Protein AF-A0A965A9X9-F1 (afdb_monomer_lite)

pLDDT: mean 70.3, std 25.36, range [25.72, 98.12]

Secondary structure (DSSP, 8-state):
-EEEEEEE-SS-EEEEEEEEETTEEEEEEEETTS--EEEEEE-SSHHHHHHHHHHHHHHHHHTTPEES---S------SSHHHHHHHHHH-SSHHHHHHHHHGGG--SHHHHHHHHHHHTTEEEEEE-TTS-EEEEESSTT-EEEE-PPPSS--TTS-HHHHHHHTT-S-EEEE-TT--EEEEES--S---HHHHHHTS-HHHHTT---SEEETTEEEEEEEEEEETTEEEEEEE-TTT--EEEEE-S-HHHHHHHHHHHHTTB-TTSPBPSSPPHHHHHHHHHHHHHHTSS-------TT------SS--S-----------SS-------STT--EEE-TTSSEEEEEETTEEEEEEEETTEEEEEEEEEESTT-----EEEETTEEEE-

Foldseek 3Di:
DKFKWWADDPVATKIWIWDDDWQKIKIFIDHPPDRGDIDMDGHPGSVVRVVVRVVVVVVVVVVVTDGPDDDDDPPPPPPFLLVLLVCLQPDPCNLVSQLVLLVLLDPDPVLSLLSSLFSVQFPHWDADPQRWIWGQGVAPRKIFIFAQADPDQDPVADPSLSVSSRRGQKTFIAHPVRQTAKIQHFPVLPPLVLLLVLDVNVQRNPWTFRMDGRQKTWIFRSPDAAPRHGKIWIQDNPRRDTDDIDHDDPSSVRSVSSCQQQVQDSVSDRPPDHGPVVVVVCVVVVVVVLPPDDDDDDDDEDDDDDDDDDDPDDDDDDDDDDDDDDDDDDDPDPPWDWDAAPVRQWIWIDDDQWIWIWGQDPNDIDGPDTDDGGHDPDQPDWDDDPPDIDTD

Sequence (392 aa):
MKTHLTYKDDKSDKFWQIETQGNSFTVIYGKTGTSGTSQTKIFESDEKCLKEAEKLVAEKKKKGYLGTAKGAQRKSIPSDFKSAWEVLLKSKDRHVTLMNHFGYLASSKSSSEQLNLILKLVTDVFISEKDELCLKLSVDNLFLVATAPNKNIDLKWPKSFQQYQQKHEFIILTDRKNIIALTLGDTGTLPLDELAENMDSEKFANVVSPVSEMSDWWIYHPIKRIKGEPQIYLVDHEDMEISNSFNENAGELFLKRCVEILNVEKDNKLSTEKSIYKIYAIKESSELFKSTQQILRLNETDILLFGWETLSHLELTSDKIVKNDKVKIESSFSGSELKASPDGDFLVWISGSSSFLVSVTNRKIKIAQKIAEKPRATVITATKSGDKIYYY

Radius of gyration: 29.32 Å; chains: 1; bounding box: 42×81×85 Å

Structure (mmCIF, N/CA/C/O backbone):
data_AF-A0A965A9X9-F1
#
_entry.id   AF-A0A965A9X9-F1
#
loop_
_atom_site.group_PDB
_atom_site.id
_atom_site.type_symbol
_atom_site.label_atom_id
_atom_site.label_alt_id
_atom_site.label_comp_id
_atom_site.label_asym_id
_atom_site.label_entity_id
_atom_site.label_seq_id
_atom_site.pdbx_PDB_ins_code
_atom_site.Cartn_x
_atom_site.Cartn_y
_atom_site.Cartn_z
_atom_site.occupancy
_atom_site.B_iso_or_equiv
_atom_site.auth_seq_id
_atom_site.auth_comp_id
_atom_site.auth_asym_id
_atom_site.auth_atom_id
_atom_site.pdbx_PDB_model_num
ATOM 1 N N . MET A 1 1 ? 7.236 -16.474 13.985 1.00 77.44 1 MET A N 1
ATOM 2 C CA . MET A 1 1 ? 6.683 -16.422 15.356 1.00 77.44 1 MET A CA 1
ATOM 3 C C . MET A 1 1 ? 7.265 -15.220 16.089 1.00 77.44 1 MET A C 1
ATOM 5 O O . MET A 1 1 ? 8.467 -15.005 16.011 1.00 77.44 1 MET A O 1
ATOM 9 N N . LYS A 1 2 ? 6.437 -14.451 16.805 1.00 88.06 2 LYS A N 1
ATOM 10 C CA . LYS A 1 2 ? 6.879 -13.379 17.710 1.00 88.06 2 LYS A CA 1
ATOM 11 C C . LYS A 1 2 ? 6.069 -13.457 19.000 1.00 88.06 2 LYS A C 1
ATOM 13 O O . LYS A 1 2 ? 4.850 -13.603 18.952 1.00 88.06 2 LYS A O 1
ATOM 18 N N . THR A 1 3 ? 6.716 -13.430 20.158 1.00 88.31 3 THR A N 1
ATOM 19 C CA . THR A 1 3 ? 6.042 -13.541 21.462 1.00 88.31 3 THR A CA 1
ATOM 20 C C . THR A 1 3 ? 6.714 -12.609 22.450 1.00 88.31 3 THR A C 1
ATOM 22 O O . THR A 1 3 ? 7.927 -12.665 22.608 1.00 88.31 3 THR A O 1
ATOM 25 N N . HIS A 1 4 ? 5.917 -11.778 23.119 1.00 90.12 4 HIS A N 1
ATOM 26 C CA . HIS A 1 4 ? 6.349 -10.917 24.213 1.00 90.12 4 HIS A CA 1
ATOM 27 C C . HIS A 1 4 ? 5.685 -11.383 25.511 1.00 90.12 4 HIS A C 1
ATOM 29 O O . HIS A 1 4 ? 4.481 -11.642 25.545 1.00 90.12 4 HIS A O 1
ATOM 35 N N . LEU A 1 5 ? 6.479 -11.509 26.564 1.00 90.50 5 LEU A N 1
ATOM 36 C CA . LEU A 1 5 ? 6.074 -11.964 27.882 1.00 90.50 5 LEU A CA 1
ATOM 37 C C . LEU A 1 5 ? 6.610 -10.995 28.935 1.00 90.50 5 LEU A C 1
ATOM 39 O O . LEU A 1 5 ? 7.739 -10.513 28.824 1.00 90.50 5 LEU A O 1
ATOM 43 N N . THR A 1 6 ? 5.843 -10.775 29.993 1.00 87.94 6 THR A N 1
ATOM 44 C CA . THR A 1 6 ? 6.274 -9.988 31.149 1.00 87.94 6 THR A CA 1
ATOM 45 C C . THR A 1 6 ? 6.216 -10.832 32.415 1.00 87.94 6 THR A C 1
ATOM 47 O O . THR A 1 6 ? 5.429 -11.769 32.540 1.00 87.94 6 THR A O 1
ATOM 50 N N . TYR A 1 7 ? 7.098 -10.532 33.356 1.00 87.75 7 TYR A N 1
ATOM 51 C CA . TYR A 1 7 ? 7.147 -11.158 34.667 1.00 87.75 7 TYR A CA 1
ATOM 52 C C . TYR A 1 7 ? 7.260 -10.057 35.709 1.00 87.75 7 TYR A C 1
ATOM 54 O O . TYR A 1 7 ? 8.186 -9.243 35.649 1.00 87.75 7 TYR A O 1
ATOM 62 N N . LYS A 1 8 ? 6.320 -10.045 36.653 1.00 86.12 8 LYS A N 1
ATOM 63 C CA . LYS A 1 8 ? 6.275 -9.056 37.722 1.00 86.12 8 LYS A CA 1
ATOM 64 C C . LYS A 1 8 ? 6.073 -9.737 39.072 1.00 86.12 8 LYS A C 1
ATOM 66 O O . LYS A 1 8 ? 5.125 -10.499 39.229 1.00 86.12 8 LYS A O 1
ATOM 71 N N . ASP A 1 9 ? 6.957 -9.439 40.015 1.00 87.50 9 ASP A N 1
ATOM 72 C CA . ASP A 1 9 ? 6.839 -9.747 41.443 1.00 87.50 9 ASP A CA 1
ATOM 73 C C . ASP A 1 9 ? 7.236 -8.505 42.268 1.00 87.50 9 ASP A C 1
ATOM 75 O O . ASP A 1 9 ? 7.525 -7.449 41.699 1.00 87.50 9 ASP A O 1
ATOM 79 N N . ASP A 1 10 ? 7.257 -8.604 43.599 1.00 80.19 10 ASP A N 1
ATOM 80 C CA . ASP A 1 10 ? 7.542 -7.465 44.489 1.00 80.19 10 ASP A CA 1
ATOM 81 C C . ASP A 1 10 ? 8.936 -6.838 44.285 1.00 80.19 10 ASP A C 1
ATOM 83 O O . ASP A 1 10 ? 9.177 -5.703 44.699 1.00 80.19 10 ASP A O 1
ATOM 87 N N . LYS A 1 11 ? 9.879 -7.559 43.660 1.00 84.12 11 LYS A N 1
ATOM 88 C CA . LYS A 1 11 ? 11.281 -7.134 43.482 1.00 84.12 11 LYS A CA 1
ATOM 89 C C . LYS A 1 11 ? 11.722 -7.067 42.016 1.00 84.12 11 LYS A C 1
ATOM 91 O O . LYS A 1 11 ? 12.797 -6.542 41.724 1.00 84.12 11 LYS A O 1
ATOM 96 N N . SER A 1 12 ? 10.930 -7.597 41.090 1.00 82.19 12 SER A N 1
ATOM 97 C CA . SER A 1 12 ? 11.280 -7.784 39.685 1.00 82.19 12 SER A CA 1
ATOM 98 C C . SER A 1 12 ? 10.166 -7.284 38.779 1.00 82.19 12 SER A C 1
ATOM 100 O O . SER A 1 12 ? 9.027 -7.713 38.895 1.00 82.19 12 SER A O 1
ATOM 102 N N . ASP A 1 13 ? 10.530 -6.467 37.795 1.00 88.38 13 ASP A N 1
ATOM 103 C CA . ASP A 1 13 ? 9.678 -6.125 36.655 1.00 88.38 13 ASP A CA 1
ATOM 104 C C . ASP A 1 13 ? 10.493 -6.350 35.381 1.00 88.38 13 ASP A C 1
ATOM 106 O O . ASP A 1 13 ? 11.438 -5.609 35.090 1.00 88.38 13 ASP A O 1
ATOM 110 N N . LYS A 1 14 ? 10.225 -7.459 34.694 1.00 90.94 14 LYS A N 1
ATOM 111 C CA . LYS A 1 14 ? 11.060 -7.976 33.608 1.00 90.94 14 LYS A CA 1
ATOM 112 C C . LYS A 1 14 ? 10.217 -8.248 32.374 1.00 90.94 14 LYS A C 1
ATOM 114 O O . LYS A 1 14 ? 9.093 -8.735 32.471 1.00 90.94 14 LYS A O 1
ATOM 119 N N . PHE A 1 15 ? 10.819 -8.044 31.212 1.00 91.50 15 PHE A N 1
ATOM 120 C CA . PHE A 1 15 ? 10.268 -8.466 29.937 1.00 91.50 15 PHE A CA 1
ATOM 121 C C . PHE A 1 15 ? 11.168 -9.512 29.286 1.00 91.50 15 PHE A C 1
ATOM 123 O O . PHE A 1 15 ? 12.382 -9.571 29.507 1.00 91.50 15 PHE A O 1
ATOM 130 N N . TRP A 1 16 ? 10.548 -10.355 28.477 1.00 95.12 16 TRP A N 1
ATOM 131 C CA . TRP A 1 16 ? 11.213 -11.346 27.654 1.00 95.12 16 TRP A CA 1
ATOM 132 C C . TRP A 1 16 ? 10.452 -11.464 26.338 1.00 95.12 16 TRP A C 1
ATOM 134 O O . TRP A 1 16 ? 9.231 -11.591 26.320 1.00 95.12 16 TRP A O 1
ATOM 144 N N . GLN A 1 17 ? 11.167 -11.427 25.228 1.00 90.19 17 GLN A N 1
ATOM 145 C CA . GLN A 1 17 ? 10.625 -11.497 23.886 1.00 90.19 17 GLN A CA 1
ATOM 146 C C . GLN A 1 17 ? 11.424 -12.501 23.069 1.00 90.19 17 GLN A C 1
ATOM 148 O O . GLN A 1 17 ? 12.635 -12.602 23.228 1.00 90.19 17 GLN A O 1
ATOM 153 N N . ILE A 1 18 ? 10.754 -13.199 22.160 1.00 92.38 18 ILE A N 1
ATOM 154 C CA . ILE A 1 18 ? 11.390 -14.027 21.137 1.00 92.38 18 ILE A CA 1
ATOM 155 C C . ILE A 1 18 ? 10.774 -13.738 19.774 1.00 92.38 18 ILE A C 1
ATOM 157 O O . ILE A 1 18 ? 9.563 -13.532 19.660 1.00 92.38 18 ILE A O 1
ATOM 161 N N . GLU A 1 19 ? 11.614 -13.725 18.748 1.00 89.56 19 GLU A N 1
ATOM 162 C CA . GLU A 1 19 ? 11.234 -13.556 17.352 1.00 89.56 19 GLU A CA 1
ATOM 163 C C . GLU A 1 19 ? 12.019 -14.540 16.481 1.00 89.56 19 GLU A C 1
ATOM 165 O O . GLU A 1 19 ? 13.241 -14.595 16.564 1.00 89.56 19 GLU A O 1
ATOM 170 N N . THR A 1 20 ? 11.326 -15.330 15.663 1.00 79.75 20 THR A N 1
ATOM 171 C CA . THR A 1 20 ? 11.943 -16.280 14.724 1.00 79.75 20 THR A CA 1
ATOM 172 C C . THR A 1 20 ? 12.023 -15.661 13.327 1.00 79.75 20 THR A C 1
ATOM 174 O O . THR A 1 20 ? 11.004 -15.181 12.822 1.00 79.75 20 THR A O 1
ATOM 177 N N . GLN A 1 21 ? 13.176 -15.757 12.674 1.00 81.25 21 GLN A N 1
ATOM 178 C CA . GLN A 1 21 ? 13.415 -15.352 11.290 1.00 81.25 21 GLN A CA 1
ATOM 179 C C . GLN A 1 21 ? 14.141 -16.494 10.555 1.00 81.25 21 GLN A C 1
ATOM 181 O O . GLN A 1 21 ? 15.329 -16.735 10.780 1.00 81.25 21 GLN A O 1
ATOM 186 N N . GLY A 1 22 ? 13.406 -17.226 9.708 1.00 85.62 22 GLY A N 1
ATOM 187 C CA . GLY A 1 22 ? 13.908 -18.424 9.022 1.00 85.62 22 GLY A CA 1
ATOM 188 C C . GLY A 1 22 ? 14.389 -19.498 10.002 1.00 85.62 22 GLY A C 1
ATOM 189 O O . GLY A 1 22 ? 13.679 -19.857 10.945 1.00 85.62 22 GLY A O 1
ATOM 190 N N . ASN A 1 23 ? 15.631 -19.945 9.820 1.00 87.69 23 ASN A N 1
ATOM 191 C CA . ASN A 1 23 ? 16.301 -20.936 10.657 1.00 87.69 23 ASN A CA 1
ATOM 192 C C . ASN A 1 23 ? 16.950 -20.331 11.909 1.00 87.69 23 ASN A C 1
ATOM 194 O O . ASN A 1 23 ? 17.754 -20.992 12.561 1.00 87.69 23 ASN A O 1
ATOM 198 N N . SER A 1 24 ? 16.646 -19.083 12.257 1.00 83.38 24 SER A N 1
ATOM 199 C CA . SER A 1 24 ? 17.199 -18.419 13.432 1.00 83.38 24 SER A CA 1
ATOM 200 C C . SER A 1 24 ? 16.110 -17.805 14.301 1.00 83.38 24 SER A C 1
ATOM 202 O O . SER A 1 24 ? 15.025 -17.459 13.830 1.00 83.38 24 SER A O 1
ATOM 204 N N . PHE A 1 25 ? 16.392 -17.637 15.587 1.00 95.81 25 PHE A N 1
ATOM 205 C CA . PHE A 1 25 ? 15.580 -16.788 16.446 1.00 95.81 25 PHE A CA 1
ATOM 206 C C . PHE A 1 25 ? 16.443 -15.802 17.215 1.00 95.81 25 PHE A C 1
ATOM 208 O O . PHE A 1 25 ? 17.593 -16.085 17.548 1.00 95.81 25 PHE A O 1
ATOM 215 N N . THR A 1 26 ? 15.841 -14.672 17.567 1.00 92.31 26 THR A N 1
ATOM 216 C CA . THR A 1 26 ? 16.405 -13.659 18.452 1.00 92.31 26 THR A CA 1
ATOM 217 C C . THR A 1 26 ? 15.533 -13.538 19.691 1.00 92.31 26 THR A C 1
ATOM 219 O O . THR A 1 26 ? 14.324 -13.322 19.607 1.00 92.31 26 THR A O 1
ATOM 222 N N . VAL A 1 27 ? 16.153 -13.671 20.857 1.00 94.88 27 VAL A N 1
ATOM 223 C CA . VAL A 1 27 ? 15.545 -13.450 22.166 1.00 94.88 27 VAL A CA 1
ATOM 224 C C . VAL A 1 27 ? 16.015 -12.102 22.700 1.00 94.88 27 VAL A C 1
ATOM 226 O O . VAL A 1 27 ? 17.209 -11.829 22.678 1.00 94.88 27 VAL A O 1
ATOM 229 N N . ILE A 1 28 ? 15.106 -11.279 23.218 1.00 91.81 28 ILE A N 1
ATOM 230 C CA . ILE A 1 28 ? 15.412 -10.004 23.880 1.00 91.81 28 ILE A CA 1
ATOM 231 C C . ILE A 1 28 ? 14.847 -10.056 25.295 1.00 91.81 28 ILE A C 1
ATOM 233 O O . ILE A 1 28 ? 13.679 -10.389 25.476 1.00 91.81 28 ILE A O 1
ATOM 237 N N . TYR A 1 29 ? 15.639 -9.743 26.314 1.00 93.31 29 TYR A N 1
ATOM 238 C CA . TYR A 1 29 ? 15.174 -9.775 27.702 1.00 93.31 29 TYR A CA 1
ATOM 239 C C . TYR A 1 29 ? 15.789 -8.666 28.543 1.00 93.31 29 TYR A C 1
ATOM 241 O O . TYR A 1 29 ? 16.924 -8.259 28.320 1.00 93.31 29 TYR A O 1
ATOM 249 N N . GLY A 1 30 ? 15.060 -8.178 29.540 1.00 91.19 30 GLY A N 1
ATOM 250 C CA . GLY A 1 30 ? 15.541 -7.079 30.369 1.00 91.19 30 GLY A CA 1
ATOM 251 C C . GLY A 1 30 ? 14.55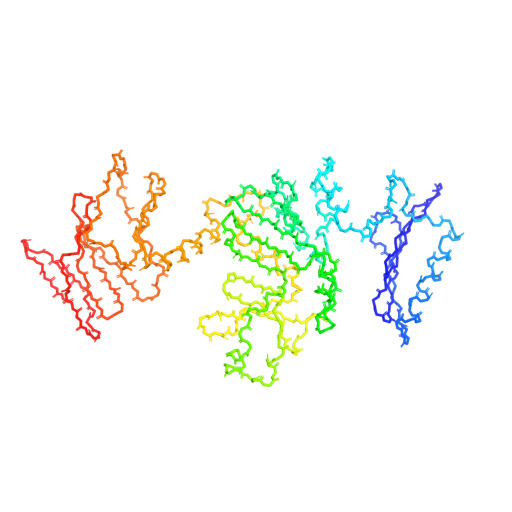0 -6.658 31.439 1.00 91.19 30 GLY A C 1
ATOM 252 O O . GLY A 1 30 ? 13.524 -7.303 31.646 1.00 91.19 30 GLY A O 1
ATOM 253 N N . LYS A 1 31 ? 14.868 -5.563 32.130 1.00 90.31 31 LYS A N 1
ATOM 254 C CA . LYS A 1 31 ? 13.920 -4.873 33.009 1.00 90.31 31 LYS A CA 1
ATOM 255 C C . LYS A 1 31 ? 12.910 -4.119 32.141 1.00 90.31 31 LYS A C 1
ATOM 257 O O . LYS A 1 31 ? 13.303 -3.520 31.143 1.00 90.31 31 LYS A O 1
ATOM 262 N N . THR A 1 32 ? 11.630 -4.145 32.491 1.00 81.38 32 THR A N 1
ATOM 263 C CA . THR A 1 32 ? 10.596 -3.417 31.738 1.00 81.38 32 THR A CA 1
ATOM 264 C C . THR A 1 32 ? 10.958 -1.931 31.631 1.00 81.38 32 THR A C 1
ATOM 266 O O . THR A 1 32 ? 11.333 -1.311 32.625 1.00 81.38 32 THR A O 1
ATOM 269 N N . GLY A 1 33 ? 10.896 -1.376 30.415 1.00 75.25 33 GLY A N 1
ATOM 270 C CA . GLY A 1 33 ? 11.281 0.011 30.121 1.00 75.25 33 GLY A CA 1
ATOM 271 C C . GLY A 1 33 ? 12.747 0.227 29.718 1.00 75.25 33 GLY A C 1
ATOM 272 O O . GLY A 1 33 ? 13.132 1.366 29.474 1.00 75.25 33 GLY A O 1
ATOM 273 N N . THR A 1 34 ? 13.569 -0.825 29.618 1.00 82.81 34 THR A N 1
ATOM 274 C CA . THR A 1 34 ? 14.926 -0.742 29.045 1.00 82.81 34 THR A CA 1
ATOM 275 C C . THR A 1 34 ? 14.999 -1.422 27.678 1.00 82.81 34 THR A C 1
ATOM 277 O O . THR A 1 34 ? 14.128 -2.212 27.320 1.00 82.81 34 THR A O 1
ATOM 280 N N . SER A 1 35 ? 16.065 -1.161 26.916 1.00 75.38 35 SER A N 1
ATOM 281 C CA . SER A 1 35 ? 16.309 -1.824 25.623 1.00 75.38 35 SER A CA 1
ATOM 282 C C . SER A 1 35 ? 16.574 -3.334 25.744 1.00 75.38 35 SER A C 1
ATOM 284 O O . SER A 1 35 ? 16.476 -4.058 24.757 1.00 75.38 35 SER A O 1
ATOM 286 N N . GLY A 1 36 ? 16.881 -3.822 26.953 1.00 90.38 36 GLY A N 1
ATOM 287 C CA . GLY A 1 36 ? 17.212 -5.221 27.220 1.00 90.38 36 GLY A CA 1
ATOM 288 C C . GLY A 1 36 ? 18.520 -5.693 26.580 1.00 90.38 36 GLY A C 1
ATOM 289 O O . GLY A 1 36 ? 19.314 -4.915 26.057 1.00 90.38 36 GLY A O 1
ATOM 290 N N . THR A 1 37 ? 18.751 -6.999 26.657 1.00 85.56 37 THR A N 1
ATOM 291 C CA . THR A 1 37 ? 19.873 -7.717 26.050 1.00 85.56 37 THR A CA 1
ATOM 292 C C . THR A 1 37 ? 19.329 -8.683 25.009 1.00 85.56 37 THR A C 1
ATOM 294 O O . THR A 1 37 ? 18.378 -9.415 25.287 1.00 85.56 37 THR A O 1
ATOM 297 N N . SER A 1 38 ? 19.933 -8.694 23.822 1.00 91.31 38 SER A N 1
ATOM 298 C CA . SER A 1 38 ? 19.557 -9.580 22.720 1.00 91.31 38 SER A CA 1
ATOM 299 C C . SER A 1 38 ? 20.519 -10.758 22.577 1.00 91.31 38 SER A C 1
ATOM 301 O O . SER A 1 38 ? 21.732 -10.589 22.684 1.00 91.31 38 SER A O 1
ATOM 303 N N . GLN A 1 39 ? 19.987 -11.938 22.271 1.00 88.69 39 GLN A N 1
ATOM 304 C CA . GLN A 1 39 ? 20.752 -13.130 21.909 1.00 88.69 39 GLN A CA 1
ATOM 305 C C . GLN A 1 39 ? 20.116 -13.801 20.694 1.00 88.69 39 GLN A C 1
ATOM 307 O O . GLN A 1 39 ? 18.917 -14.080 20.703 1.00 88.69 39 GLN A O 1
ATOM 312 N N . THR A 1 40 ? 20.918 -14.094 19.675 1.00 92.69 40 THR A N 1
ATOM 313 C CA . THR A 1 40 ? 20.468 -14.756 18.445 1.00 92.69 40 THR A CA 1
ATOM 314 C C . THR A 1 40 ? 21.049 -16.161 18.367 1.00 92.69 40 THR A C 1
ATOM 316 O O . THR A 1 40 ? 22.218 -16.373 18.688 1.00 92.69 40 THR A O 1
ATOM 319 N N . LYS A 1 41 ? 20.234 -17.129 17.942 1.00 86.81 41 LYS A N 1
ATOM 320 C CA . LYS A 1 41 ? 20.639 -18.523 17.749 1.00 86.81 41 LYS A CA 1
ATOM 321 C C . LYS A 1 41 ? 20.171 -19.018 16.386 1.00 86.81 41 LYS A C 1
ATOM 323 O O . LYS A 1 41 ? 19.026 -18.783 16.013 1.00 86.81 41 LYS A O 1
ATOM 328 N N . ILE A 1 42 ? 21.061 -19.698 15.670 1.00 88.50 42 ILE A N 1
ATOM 329 C CA . ILE A 1 42 ? 20.838 -20.238 14.323 1.00 88.50 42 ILE A CA 1
ATOM 330 C C . ILE A 1 42 ? 20.737 -21.767 14.415 1.00 88.50 42 ILE A C 1
ATOM 332 O O . ILE A 1 42 ? 21.413 -22.391 15.236 1.00 88.50 42 ILE A O 1
ATOM 336 N N . PHE A 1 43 ? 19.881 -22.357 13.589 1.00 89.88 43 PHE A N 1
ATOM 337 C CA . PHE A 1 43 ? 19.568 -23.780 13.524 1.00 89.88 43 PHE A CA 1
ATOM 338 C C . PHE A 1 43 ? 19.761 -24.313 12.103 1.00 89.88 43 PHE A C 1
ATOM 340 O O . PHE A 1 43 ? 19.839 -23.566 11.132 1.00 89.88 43 PHE A O 1
ATOM 347 N N . GLU A 1 44 ? 19.800 -25.636 11.976 1.00 78.12 44 GLU A N 1
ATOM 348 C CA . GLU A 1 44 ? 19.937 -26.320 10.684 1.00 78.12 44 GLU A CA 1
ATOM 349 C C . GLU A 1 44 ? 18.689 -26.190 9.794 1.00 78.12 44 GLU A C 1
ATOM 351 O O . GLU A 1 44 ? 18.792 -26.328 8.581 1.00 78.12 44 GLU A O 1
ATOM 356 N N . SER A 1 45 ? 17.511 -25.934 10.376 1.00 79.75 45 SER A N 1
ATOM 357 C CA . SER A 1 45 ? 16.263 -25.745 9.630 1.00 79.75 45 SER A CA 1
ATOM 358 C C . SER A 1 45 ? 15.264 -24.848 10.362 1.00 79.75 45 SER A C 1
ATOM 360 O O . SER A 1 45 ? 15.276 -24.745 11.595 1.00 79.75 45 SER A O 1
ATOM 362 N N . ASP A 1 46 ? 14.357 -24.244 9.594 1.00 77.56 46 ASP A N 1
ATOM 363 C CA . ASP A 1 46 ? 13.244 -23.420 10.081 1.00 77.56 46 ASP A CA 1
ATOM 364 C C . ASP A 1 46 ? 12.353 -24.192 11.067 1.00 77.56 46 ASP A C 1
ATOM 366 O O . ASP A 1 46 ? 11.976 -23.672 12.116 1.00 77.56 46 ASP A O 1
ATOM 370 N N . GLU A 1 47 ? 12.077 -25.469 10.789 1.00 84.06 47 GLU A N 1
ATOM 371 C CA . GLU A 1 47 ? 11.264 -26.331 11.656 1.00 84.06 47 GLU A CA 1
ATOM 372 C C . GLU A 1 47 ? 11.915 -26.575 13.024 1.00 84.06 47 GLU A C 1
ATOM 374 O O . GLU A 1 47 ? 11.236 -26.530 14.054 1.00 84.06 47 GLU A O 1
ATOM 379 N N . LYS A 1 48 ? 13.236 -26.818 13.055 1.00 86.00 48 LYS A N 1
ATOM 380 C CA . LYS A 1 48 ? 13.986 -26.980 14.312 1.00 86.00 48 LYS A CA 1
ATOM 381 C C . LYS A 1 48 ? 14.017 -25.669 15.097 1.00 86.00 48 LYS A C 1
ATOM 383 O O . LYS A 1 48 ? 13.834 -25.690 16.314 1.00 86.00 48 LYS A O 1
ATOM 388 N N . CYS A 1 49 ? 14.193 -24.542 14.405 1.00 87.38 49 CYS A N 1
ATOM 389 C CA . CYS A 1 49 ? 14.147 -23.213 15.009 1.00 87.38 49 CYS A CA 1
ATOM 390 C C . CYS A 1 49 ? 12.781 -22.925 15.650 1.00 87.38 49 CYS A C 1
ATOM 392 O O . CYS A 1 49 ? 12.717 -22.501 16.806 1.00 87.38 49 CYS A O 1
ATOM 394 N N . LEU A 1 50 ? 11.687 -23.197 14.931 1.00 83.75 50 LEU A N 1
ATOM 395 C CA . LEU A 1 50 ? 10.333 -22.956 15.422 1.00 83.75 50 LEU A CA 1
ATOM 396 C C . LEU A 1 50 ? 10.004 -23.829 16.640 1.00 83.75 50 LEU A C 1
ATOM 398 O O . LEU A 1 50 ? 9.551 -23.300 17.654 1.00 83.75 50 LEU A O 1
ATOM 402 N N . LYS A 1 51 ? 10.308 -25.135 16.586 1.00 91.06 51 LYS A N 1
ATOM 403 C CA . LYS A 1 51 ? 10.088 -26.057 17.716 1.00 91.06 51 LYS A CA 1
ATOM 404 C C . LYS A 1 51 ? 10.838 -25.621 18.976 1.00 91.06 51 LYS A C 1
ATOM 406 O O . LYS A 1 51 ? 10.276 -25.648 20.072 1.00 91.06 51 LYS A O 1
ATOM 411 N N . GLU A 1 52 ? 12.094 -25.198 18.838 1.00 92.06 52 GLU A N 1
ATOM 412 C CA . GLU A 1 52 ? 12.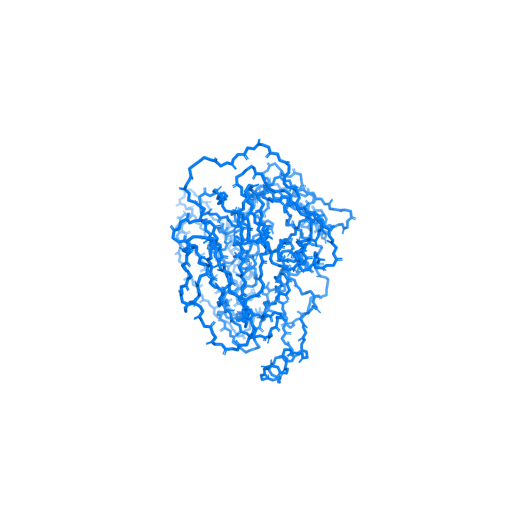880 -24.731 19.984 1.00 92.06 52 GLU A CA 1
ATOM 413 C C . GLU A 1 52 ? 12.361 -23.384 20.519 1.00 92.06 52 GLU A C 1
ATOM 415 O O . GLU A 1 52 ? 12.278 -23.189 21.733 1.00 92.06 52 GLU A O 1
ATOM 420 N N . ALA A 1 53 ? 11.936 -22.470 19.640 1.00 89.12 53 ALA A N 1
ATOM 421 C CA . ALA A 1 53 ? 11.323 -21.206 20.045 1.00 89.12 53 ALA A CA 1
ATOM 422 C C . ALA A 1 53 ? 10.020 -21.420 20.840 1.00 89.12 53 ALA A C 1
ATOM 424 O O . ALA A 1 53 ? 9.824 -20.807 21.893 1.00 89.12 53 ALA A O 1
ATOM 425 N N . GLU A 1 54 ? 9.151 -22.328 20.391 1.00 88.50 54 GLU A N 1
ATOM 426 C CA . GLU A 1 54 ? 7.909 -22.690 21.086 1.00 88.50 54 GLU A CA 1
ATOM 427 C C . GLU A 1 54 ? 8.172 -23.321 22.457 1.00 88.50 54 GLU A C 1
ATOM 429 O O . GLU A 1 54 ? 7.517 -22.966 23.446 1.00 88.50 54 GLU A O 1
ATOM 434 N N . LYS A 1 55 ? 9.182 -24.194 22.546 1.00 94.31 55 LYS A N 1
ATOM 435 C CA . LYS A 1 55 ? 9.636 -24.782 23.810 1.00 94.31 55 LYS A CA 1
ATOM 436 C C . LYS A 1 55 ? 10.080 -23.706 24.804 1.00 94.31 55 LYS A C 1
ATOM 438 O O . LYS A 1 55 ? 9.630 -23.721 25.951 1.00 9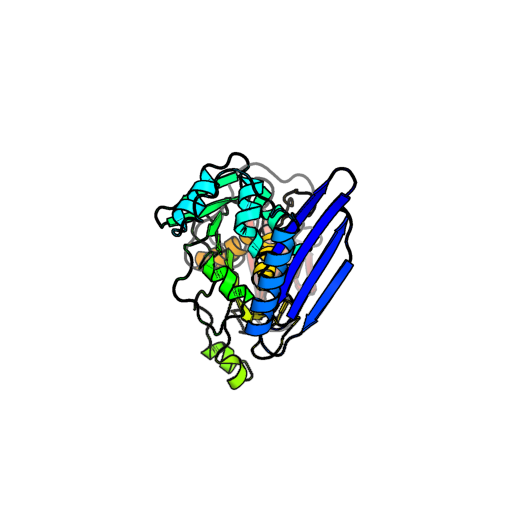4.31 55 LYS A O 1
ATOM 443 N N . LEU A 1 56 ? 10.881 -22.730 24.367 1.00 93.81 56 LEU A N 1
ATOM 444 C CA . LEU A 1 56 ? 11.321 -21.617 25.218 1.00 93.81 56 LEU A CA 1
ATOM 445 C C . LEU A 1 56 ? 10.145 -20.769 25.722 1.00 93.81 56 LEU A C 1
ATOM 447 O O . LEU A 1 56 ? 10.121 -20.382 26.894 1.00 93.81 56 LEU A O 1
ATOM 451 N N . VAL A 1 57 ? 9.137 -20.517 24.881 1.00 89.62 57 VAL A N 1
ATOM 452 C CA . VAL A 1 57 ? 7.914 -19.820 25.312 1.00 89.62 57 VAL A CA 1
ATOM 453 C C . VAL A 1 57 ? 7.161 -20.621 26.373 1.00 89.62 57 VAL A C 1
ATOM 455 O O . VAL A 1 57 ? 6.738 -20.051 27.384 1.00 89.62 57 VAL A O 1
ATOM 458 N N . ALA A 1 58 ? 7.001 -21.931 26.181 1.00 88.25 58 ALA A N 1
ATOM 459 C CA . ALA A 1 58 ? 6.328 -22.795 27.147 1.00 88.25 58 ALA A CA 1
ATOM 460 C C . ALA A 1 58 ? 7.069 -22.833 28.495 1.00 88.25 58 ALA A C 1
ATOM 462 O O . ALA A 1 58 ? 6.441 -22.734 29.551 1.00 88.25 58 ALA A O 1
ATOM 463 N N . GLU A 1 59 ? 8.402 -22.903 28.477 1.00 90.75 59 GLU A N 1
ATOM 464 C CA . GLU A 1 59 ? 9.229 -22.840 29.684 1.00 90.75 59 GLU A CA 1
ATOM 465 C C . GLU A 1 59 ? 9.089 -21.505 30.423 1.00 90.75 59 GLU A C 1
ATOM 467 O O . GLU A 1 59 ? 8.971 -21.492 31.650 1.00 90.75 59 GLU A O 1
ATOM 472 N N . LYS A 1 60 ? 9.070 -20.375 29.704 1.00 91.94 60 LYS A N 1
ATOM 473 C CA . LYS A 1 60 ? 8.882 -19.055 30.323 1.00 91.94 60 LYS A CA 1
ATOM 474 C C . LYS A 1 60 ? 7.503 -18.924 30.958 1.00 91.94 60 LYS A C 1
ATOM 476 O O . LYS A 1 60 ? 7.418 -18.482 32.102 1.00 91.94 60 LYS A O 1
ATOM 481 N N . LYS A 1 61 ? 6.453 -19.396 30.281 1.00 86.25 61 LYS A N 1
ATOM 482 C CA . LYS A 1 61 ? 5.093 -19.435 30.841 1.00 86.25 61 LYS A CA 1
ATOM 483 C C . LYS A 1 61 ? 5.009 -20.285 32.110 1.00 86.25 61 LYS A C 1
ATOM 485 O O . LYS A 1 61 ? 4.416 -19.849 33.091 1.00 86.25 61 LYS A O 1
ATOM 490 N N . LYS A 1 62 ? 5.663 -21.454 32.139 1.00 88.38 62 LYS A N 1
ATOM 491 C CA . LYS A 1 62 ? 5.763 -22.289 33.354 1.00 88.38 62 LYS A CA 1
ATOM 492 C C . LYS A 1 62 ? 6.490 -21.582 34.503 1.00 88.38 62 LYS A C 1
ATOM 494 O O . LYS A 1 62 ? 6.157 -21.810 35.657 1.00 88.38 62 LYS A O 1
ATOM 499 N N . LYS A 1 63 ? 7.447 -20.701 34.196 1.00 86.56 63 LYS A N 1
ATOM 500 C CA . LYS A 1 63 ? 8.186 -19.874 35.170 1.00 86.56 63 LYS A CA 1
ATOM 501 C C . LYS A 1 63 ? 7.421 -18.616 35.614 1.00 86.56 63 LYS A C 1
ATOM 503 O O . LYS A 1 63 ? 8.029 -17.704 36.163 1.00 86.56 63 LYS A O 1
ATOM 508 N N . GLY A 1 64 ? 6.117 -18.540 35.348 1.00 85.25 64 GLY A N 1
ATOM 509 C CA . GLY A 1 64 ? 5.272 -17.424 35.770 1.00 85.25 64 GLY A CA 1
ATOM 510 C C . GLY A 1 64 ? 5.375 -16.180 34.889 1.00 85.25 64 GLY A C 1
ATOM 511 O O . GLY A 1 64 ? 4.792 -15.158 35.236 1.00 85.25 64 GLY A O 1
ATOM 512 N N . TYR A 1 65 ? 6.082 -16.233 33.750 1.00 87.94 65 TYR A N 1
ATOM 513 C CA . TYR A 1 65 ? 5.986 -15.155 32.766 1.00 87.94 65 TYR A CA 1
ATOM 514 C C . TYR A 1 65 ? 4.595 -15.189 32.144 1.00 87.94 65 TYR A C 1
ATOM 516 O O . TYR A 1 65 ? 4.189 -16.174 31.520 1.00 87.94 65 TYR A O 1
ATOM 524 N N . LEU A 1 66 ? 3.872 -14.094 32.292 1.00 82.88 66 LEU A N 1
ATOM 525 C CA . LEU A 1 66 ? 2.548 -13.941 31.736 1.00 82.88 66 LEU A CA 1
ATOM 526 C C . LEU A 1 66 ? 2.689 -13.376 30.325 1.00 82.88 66 LEU A C 1
ATOM 528 O O . LEU A 1 66 ? 3.421 -12.419 30.071 1.00 82.88 66 LEU A O 1
ATOM 532 N N . GLY A 1 67 ? 1.984 -13.992 29.378 1.00 61.72 67 GLY A N 1
ATOM 533 C CA . GLY A 1 67 ? 1.703 -13.296 28.129 1.00 61.72 67 GLY A CA 1
ATOM 534 C C . GLY A 1 67 ? 0.856 -12.074 28.451 1.00 61.72 67 GLY A C 1
ATOM 535 O O . GLY A 1 67 ? -0.000 -12.138 29.332 1.00 61.72 67 GLY A O 1
ATOM 536 N N . THR A 1 68 ? 1.080 -10.967 27.756 1.00 47.84 68 THR A N 1
ATOM 537 C CA . THR A 1 68 ? 0.208 -9.799 27.872 1.00 47.84 68 THR A CA 1
ATOM 538 C C . THR A 1 68 ? -1.216 -10.174 27.420 1.00 47.84 68 THR A C 1
ATOM 540 O O . THR A 1 68 ? -1.524 -10.232 26.234 1.00 47.84 68 THR A O 1
ATOM 543 N N . ALA A 1 69 ? -2.089 -10.487 28.382 1.00 33.81 69 ALA A N 1
ATOM 544 C CA . ALA A 1 69 ? -3.542 -10.636 28.236 1.00 33.81 69 ALA A CA 1
ATOM 545 C C . ALA A 1 69 ? -4.166 -10.368 29.623 1.00 33.81 69 ALA A C 1
ATOM 547 O O . ALA A 1 69 ? -3.700 -10.938 30.603 1.00 33.81 69 ALA A O 1
ATOM 548 N N . LYS A 1 70 ? -5.172 -9.504 29.825 1.00 39.19 70 LYS A N 1
ATOM 549 C CA . LYS A 1 70 ? -6.565 -9.488 29.316 1.00 39.19 70 LYS A CA 1
ATOM 550 C C . LYS A 1 70 ? -7.205 -8.126 29.720 1.00 39.19 70 LYS A C 1
ATOM 552 O O . LYS A 1 70 ? -6.743 -7.538 30.685 1.00 39.19 70 LYS A O 1
ATOM 557 N N . GLY A 1 71 ? -8.272 -7.577 29.135 1.00 29.28 71 GLY A N 1
ATOM 558 C CA . GLY A 1 71 ? -9.130 -8.031 28.049 1.00 29.28 71 GLY A CA 1
ATOM 559 C C . GLY A 1 71 ? -10.154 -6.957 27.643 1.00 29.28 71 GLY A C 1
ATOM 560 O O . GLY A 1 71 ? -10.905 -6.450 28.463 1.00 29.28 71 GLY A O 1
ATOM 561 N N . ALA A 1 72 ? -10.245 -6.688 26.348 1.00 26.53 72 ALA A N 1
ATOM 562 C CA . ALA A 1 72 ? -11.500 -6.960 25.668 1.00 26.53 72 ALA A CA 1
ATOM 563 C C . ALA A 1 72 ? -11.333 -8.362 25.078 1.00 26.53 72 ALA A C 1
ATOM 565 O O . ALA A 1 72 ? -10.235 -8.715 24.638 1.00 26.53 72 ALA A O 1
ATOM 566 N N . GLN A 1 73 ? -12.378 -9.183 25.127 1.00 26.88 73 GLN A N 1
ATOM 567 C CA . GLN A 1 73 ? -12.419 -10.440 24.395 1.00 26.88 73 GLN A CA 1
ATOM 568 C C . GLN A 1 73 ? -11.896 -10.194 22.974 1.00 26.88 73 GLN A C 1
ATOM 570 O O . GLN A 1 73 ? -12.560 -9.534 22.176 1.00 26.88 73 GLN A O 1
ATOM 575 N N . ARG A 1 74 ? -10.737 -10.761 22.621 1.00 32.66 74 ARG A N 1
ATOM 576 C CA . ARG A 1 74 ? -10.570 -11.168 21.235 1.00 32.66 74 ARG A CA 1
ATOM 577 C C . ARG A 1 74 ? -11.565 -12.307 21.069 1.00 32.66 74 ARG A C 1
ATOM 579 O O . ARG A 1 74 ? -11.249 -13.462 21.337 1.00 32.66 74 ARG A O 1
ATOM 586 N N . LYS A 1 75 ? -12.777 -11.948 20.623 1.00 28.55 75 LYS A N 1
ATOM 587 C CA . LYS A 1 75 ? -13.444 -12.735 19.588 1.00 28.55 75 LYS A CA 1
ATOM 588 C C . LYS A 1 75 ? -12.321 -13.231 18.680 1.00 28.55 75 LYS A C 1
ATOM 590 O O . LYS A 1 75 ? -11.425 -12.439 18.362 1.00 28.55 75 LYS A O 1
ATOM 595 N N . SER A 1 76 ? -12.317 -14.527 18.372 1.00 29.92 76 SER A N 1
ATOM 596 C CA . SER A 1 76 ? -11.591 -15.069 17.222 1.00 29.92 76 SER A CA 1
ATOM 597 C C . SER A 1 76 ? -11.370 -13.952 16.209 1.00 29.92 76 SER A C 1
ATOM 599 O O . SER A 1 76 ? -12.358 -13.280 15.893 1.00 29.92 76 SER A O 1
ATOM 601 N N . ILE A 1 77 ? -10.123 -13.700 15.771 1.00 39.16 77 ILE A N 1
ATOM 602 C CA . ILE A 1 77 ? -9.904 -12.873 14.571 1.00 39.16 77 ILE A CA 1
ATOM 603 C C . ILE A 1 77 ? -10.994 -13.331 13.616 1.00 39.16 77 ILE A C 1
ATOM 605 O O . ILE A 1 77 ? -11.051 -14.546 13.382 1.00 39.16 77 ILE A O 1
ATOM 609 N N . PRO A 1 78 ? -11.943 -12.458 13.242 1.00 41.53 78 PRO A N 1
ATOM 610 C CA . PRO A 1 78 ? -13.059 -12.917 12.453 1.00 41.53 78 PRO A CA 1
ATOM 611 C C . PRO A 1 78 ? -12.450 -13.619 11.249 1.00 41.53 78 PRO A C 1
ATOM 613 O O . PRO A 1 78 ? -11.605 -13.039 10.570 1.00 41.53 78 PRO A O 1
ATOM 616 N N . SER A 1 79 ? -12.764 -14.904 11.056 1.00 53.09 79 SER A N 1
ATOM 617 C CA . SER A 1 79 ? -12.245 -15.640 9.895 1.00 53.09 79 SER A CA 1
ATOM 618 C C . SER A 1 79 ? -12.717 -14.993 8.588 1.00 53.09 79 SER A C 1
ATOM 620 O O . SER A 1 79 ? -12.226 -15.323 7.517 1.00 53.09 79 SER A O 1
ATOM 622 N N . ASP A 1 80 ? -13.676 -14.077 8.709 1.00 81.69 80 ASP A N 1
ATOM 623 C CA . ASP A 1 80 ? -14.223 -13.198 7.704 1.00 81.69 80 ASP A CA 1
ATOM 624 C C . ASP A 1 80 ? -13.683 -11.763 7.869 1.00 81.69 80 ASP A C 1
ATOM 626 O O . ASP A 1 80 ? -13.864 -11.116 8.904 1.00 81.69 80 ASP A O 1
ATOM 630 N N . PHE A 1 81 ? -13.043 -11.240 6.822 1.00 86.19 81 PHE A N 1
ATOM 631 C CA . PHE A 1 81 ? -12.507 -9.877 6.771 1.00 86.19 81 PHE A CA 1
ATOM 632 C C . PHE A 1 81 ? -13.574 -8.810 7.069 1.00 86.19 81 PHE A C 1
ATOM 634 O O . PHE A 1 81 ? -13.250 -7.773 7.654 1.00 86.19 81 PHE A O 1
ATOM 641 N N . LYS A 1 82 ? -14.853 -9.081 6.770 1.00 88.88 82 LYS A N 1
ATOM 642 C CA . LYS A 1 82 ? -15.949 -8.135 7.017 1.00 88.88 82 LYS A CA 1
ATOM 643 C C . LYS A 1 82 ? -16.117 -7.817 8.492 1.00 88.88 82 LYS A C 1
ATOM 645 O O . LYS A 1 82 ? -16.218 -6.648 8.859 1.00 88.88 82 LYS A O 1
ATOM 650 N N . SER A 1 83 ? -16.073 -8.820 9.372 1.00 88.00 83 SER A N 1
ATOM 651 C CA . SER A 1 83 ? -16.217 -8.532 10.804 1.00 88.00 83 SER A CA 1
ATOM 652 C C . SER A 1 83 ? -14.970 -7.866 11.392 1.00 88.00 83 SER A C 1
ATOM 654 O O . SER A 1 83 ? -15.084 -7.174 12.403 1.00 88.00 83 SER A O 1
ATOM 656 N N . ALA A 1 84 ? -13.795 -8.010 10.764 1.00 87.81 84 ALA A N 1
ATOM 657 C CA . ALA A 1 84 ? -12.626 -7.203 11.114 1.00 87.81 84 ALA A CA 1
ATOM 658 C C . ALA A 1 84 ? -12.845 -5.726 10.744 1.00 87.81 84 ALA A C 1
ATOM 660 O O . ALA A 1 84 ? -12.556 -4.847 11.555 1.00 87.81 84 ALA A O 1
ATOM 661 N N . TRP A 1 85 ? -13.425 -5.445 9.575 1.00 94.19 85 TRP A N 1
ATOM 662 C CA . TRP A 1 85 ? -13.757 -4.079 9.167 1.00 94.19 85 TRP A CA 1
ATOM 663 C C . TRP A 1 85 ? -14.857 -3.460 10.022 1.00 94.19 85 TRP A C 1
ATOM 665 O O . TRP A 1 85 ? -14.720 -2.313 10.434 1.00 94.19 85 TRP A O 1
ATOM 675 N N . GLU A 1 86 ? -15.891 -4.211 10.406 1.00 91.56 86 GLU A N 1
ATOM 676 C CA . GLU A 1 86 ? -16.925 -3.703 11.319 1.00 91.56 86 GLU A CA 1
ATOM 677 C C . GLU A 1 86 ? -16.357 -3.169 12.644 1.00 91.56 86 GLU A C 1
ATOM 679 O O . GLU A 1 86 ? -16.899 -2.217 13.211 1.00 91.56 86 GLU A O 1
ATOM 684 N N . VAL A 1 87 ? -15.269 -3.765 13.149 1.00 90.19 87 VAL A N 1
ATOM 685 C CA . VAL A 1 87 ? -14.575 -3.266 14.346 1.00 90.19 87 VAL A CA 1
ATOM 686 C C . VAL A 1 87 ? -13.983 -1.879 14.092 1.00 90.19 87 VAL A C 1
ATOM 688 O O . VAL A 1 87 ? -14.044 -1.034 14.983 1.00 90.19 87 VAL A O 1
ATOM 691 N N . LEU A 1 88 ? -13.464 -1.618 12.887 1.00 91.88 88 LEU A N 1
ATOM 692 C CA . LEU A 1 88 ? -12.943 -0.304 12.494 1.00 91.88 88 LEU A CA 1
ATOM 693 C C . LEU A 1 88 ? -14.057 0.748 12.494 1.00 91.88 88 LEU A C 1
ATOM 695 O O . LEU A 1 88 ? -13.882 1.823 13.068 1.00 91.88 88 LEU A O 1
ATOM 699 N N . LEU A 1 89 ? -15.216 0.412 11.915 1.00 92.75 89 LEU A N 1
ATOM 700 C CA . LEU A 1 89 ? -16.368 1.315 11.805 1.00 92.75 89 LEU A CA 1
ATOM 701 C C . LEU A 1 89 ? -16.955 1.669 13.182 1.00 92.75 89 LEU A C 1
ATOM 703 O O . LEU A 1 89 ? -17.344 2.810 13.422 1.00 92.75 89 LEU A O 1
ATOM 707 N N . LYS A 1 90 ? -17.002 0.696 14.101 1.00 92.00 90 LYS A N 1
ATOM 708 C CA . LYS A 1 90 ? -17.594 0.841 15.446 1.00 92.00 90 LYS A CA 1
ATOM 709 C C . LYS A 1 90 ? -16.613 1.388 16.494 1.00 92.00 90 LYS A C 1
ATOM 711 O O . LYS A 1 90 ? -17.009 1.595 17.644 1.00 92.00 90 LYS A O 1
ATOM 716 N N . SER A 1 91 ? -15.339 1.578 16.148 1.00 91.75 91 SER A N 1
ATOM 717 C CA . SER A 1 91 ? -14.316 1.953 17.124 1.00 91.75 91 SER A CA 1
ATOM 718 C C . SER A 1 91 ? -14.475 3.389 17.626 1.00 91.75 91 SER A C 1
ATOM 720 O O . SER A 1 91 ? -14.649 4.323 16.846 1.00 91.75 91 SER A O 1
ATOM 722 N N . LYS A 1 92 ? -14.344 3.565 18.950 1.00 87.94 92 LYS A N 1
ATOM 723 C CA . LYS A 1 92 ? -14.296 4.887 19.599 1.00 87.94 92 LYS A CA 1
ATOM 724 C C . LYS A 1 92 ? -12.975 5.610 19.339 1.00 87.94 92 LYS A C 1
ATOM 726 O O . LYS A 1 92 ? -12.974 6.825 19.187 1.00 87.94 92 LYS A O 1
ATOM 731 N N . ASP A 1 93 ? -11.872 4.863 19.284 1.00 90.88 93 ASP A N 1
ATOM 732 C CA . ASP A 1 93 ? -10.543 5.384 18.955 1.00 90.88 93 ASP A CA 1
ATOM 733 C C . ASP A 1 93 ? -10.150 4.902 17.558 1.00 90.88 93 ASP A C 1
ATOM 735 O O . ASP A 1 93 ? -9.416 3.923 17.359 1.00 90.88 93 ASP A O 1
ATOM 739 N N . ARG A 1 94 ? -10.749 5.563 16.567 1.00 89.44 94 ARG A N 1
ATOM 740 C CA . ARG A 1 94 ? -10.626 5.195 15.159 1.00 89.44 94 ARG A CA 1
ATOM 741 C C . ARG A 1 94 ? -9.178 5.257 14.689 1.00 89.44 94 ARG A C 1
ATOM 743 O O . ARG A 1 94 ? -8.729 4.316 14.046 1.00 89.44 94 ARG A O 1
ATOM 750 N N . HIS A 1 95 ? -8.440 6.306 15.054 1.00 91.88 95 HIS A N 1
ATOM 751 C CA . HIS A 1 95 ? -7.049 6.484 14.629 1.00 91.88 95 HIS A CA 1
ATOM 752 C C . HIS A 1 95 ? -6.159 5.334 15.103 1.00 91.88 95 HIS A C 1
ATOM 754 O O . HIS A 1 95 ? -5.492 4.695 14.292 1.00 91.88 95 HIS A O 1
ATOM 760 N N . VAL A 1 96 ? -6.209 4.993 16.396 1.00 92.38 96 VAL A N 1
ATOM 761 C CA . VAL A 1 96 ? -5.431 3.868 16.944 1.00 92.38 96 VAL A CA 1
ATOM 762 C C . VAL A 1 96 ? -5.840 2.545 16.301 1.00 92.38 96 VAL A C 1
ATOM 764 O O . VAL A 1 96 ? -4.999 1.690 16.022 1.00 92.38 96 VAL A O 1
ATOM 767 N N . THR A 1 97 ? -7.132 2.365 16.031 1.00 91.81 97 THR A N 1
ATOM 768 C CA . THR A 1 97 ? -7.631 1.133 15.408 1.00 91.81 97 THR A CA 1
ATOM 769 C C . THR A 1 97 ? -7.151 1.003 13.960 1.00 91.81 97 THR A C 1
ATOM 771 O O . THR A 1 97 ? -6.699 -0.071 13.571 1.00 91.81 97 THR A O 1
ATOM 774 N N . LEU A 1 98 ? -7.167 2.095 13.190 1.00 94.69 98 LEU A N 1
ATOM 775 C CA . LEU A 1 98 ? -6.632 2.143 11.828 1.00 94.69 98 LEU A CA 1
ATOM 776 C C . LEU A 1 98 ? -5.115 1.921 11.800 1.00 94.69 98 LEU A C 1
ATOM 778 O O . LEU A 1 98 ? -4.644 1.130 10.987 1.00 94.69 98 LEU A O 1
ATOM 782 N N . MET A 1 99 ? -4.363 2.536 12.721 1.00 96.12 99 MET A N 1
ATOM 783 C CA . MET A 1 99 ? -2.918 2.307 12.865 1.00 96.12 99 MET A CA 1
ATOM 784 C C . MET A 1 99 ? -2.606 0.827 13.115 1.00 96.12 99 MET A C 1
ATOM 786 O O . MET A 1 99 ? -1.695 0.270 12.510 1.00 96.12 99 MET A O 1
ATOM 790 N N . ASN A 1 100 ? -3.386 0.167 13.976 1.00 92.00 100 ASN A N 1
ATOM 791 C CA . ASN A 1 100 ? -3.229 -1.263 14.237 1.00 92.00 100 ASN A CA 1
ATOM 792 C C . ASN A 1 100 ? -3.610 -2.128 13.027 1.00 92.00 100 ASN A C 1
ATOM 794 O O . ASN A 1 100 ? -2.987 -3.165 12.805 1.00 92.00 100 ASN A O 1
ATOM 798 N N . HIS A 1 101 ? -4.633 -1.726 12.266 1.00 94.88 101 HIS A N 1
ATOM 799 C CA . HIS A 1 101 ? -5.102 -2.461 11.091 1.00 94.88 101 HIS A CA 1
ATOM 800 C C . HIS A 1 101 ? -4.107 -2.385 9.935 1.00 94.88 101 HIS A C 1
ATOM 802 O O . HIS A 1 101 ? -3.715 -3.426 9.425 1.00 94.88 101 HIS A O 1
ATOM 808 N N . PHE A 1 102 ? -3.658 -1.182 9.566 1.00 96.19 102 PHE A N 1
ATOM 809 C CA . PHE A 1 102 ? -2.759 -0.935 8.429 1.00 96.19 102 PHE A CA 1
ATOM 810 C C . PHE A 1 102 ? -1.267 -0.987 8.779 1.00 96.19 102 PHE A C 1
ATOM 812 O O . PHE A 1 102 ? -0.424 -0.857 7.895 1.00 96.19 102 PHE A O 1
ATOM 819 N N . GLY A 1 103 ? -0.914 -1.219 10.047 1.00 95.12 103 GLY A N 1
ATOM 820 C CA . GLY A 1 103 ? 0.476 -1.223 10.514 1.00 95.12 103 GLY A CA 1
ATOM 821 C C . GLY A 1 103 ? 1.391 -2.226 9.806 1.00 95.12 103 GLY A C 1
ATOM 822 O O . GLY A 1 103 ? 2.601 -2.050 9.823 1.00 95.12 103 GLY A O 1
ATOM 823 N N . TYR A 1 104 ? 0.837 -3.244 9.140 1.00 93.31 104 TYR A N 1
ATOM 824 C CA . TYR A 1 104 ? 1.617 -4.188 8.336 1.00 93.31 104 TYR A CA 1
ATOM 825 C C . TYR A 1 104 ? 2.301 -3.535 7.120 1.00 93.31 104 TYR A C 1
ATOM 827 O O . TYR A 1 104 ? 3.280 -4.087 6.629 1.00 93.31 104 TYR A O 1
ATOM 835 N N . LEU A 1 105 ? 1.828 -2.374 6.649 1.00 95.06 105 LEU A N 1
ATOM 836 C CA . LEU A 1 105 ? 2.450 -1.624 5.548 1.00 95.06 105 LEU A CA 1
ATOM 837 C C . LEU A 1 105 ? 3.771 -0.956 5.949 1.00 95.06 105 LEU A C 1
ATOM 839 O O . LEU A 1 105 ? 4.573 -0.613 5.087 1.00 95.06 105 LEU A O 1
ATOM 843 N N . ALA A 1 106 ? 3.998 -0.763 7.249 1.00 93.69 106 ALA A N 1
ATOM 844 C CA . ALA A 1 106 ? 5.153 -0.057 7.776 1.00 93.69 106 ALA A CA 1
ATOM 845 C C . ALA A 1 106 ? 6.096 -1.027 8.498 1.00 93.69 106 ALA A C 1
ATOM 847 O O . ALA A 1 106 ? 5.736 -1.613 9.519 1.00 93.69 106 ALA A O 1
ATOM 848 N N . SER A 1 107 ? 7.327 -1.176 7.999 1.00 88.00 107 SER A N 1
ATOM 849 C CA . SER A 1 107 ? 8.349 -2.021 8.641 1.00 88.00 107 SER A CA 1
ATOM 850 C C . SER A 1 107 ? 9.472 -1.225 9.314 1.00 88.00 107 SER A C 1
ATOM 852 O O . SER A 1 107 ? 10.279 -1.779 10.063 1.00 88.00 107 SER A O 1
ATOM 854 N N . SER A 1 108 ? 9.484 0.094 9.118 1.00 89.31 108 SER A N 1
ATOM 855 C CA . SER A 1 108 ? 10.465 1.027 9.661 1.00 89.31 108 SER A CA 1
ATOM 856 C C . SER A 1 108 ? 9.799 2.119 10.502 1.00 89.31 108 SER A C 1
ATOM 858 O O . SER A 1 108 ? 8.592 2.365 10.429 1.00 89.31 108 SER A O 1
ATOM 860 N N . LYS A 1 109 ? 10.595 2.810 11.327 1.00 91.75 109 LYS A N 1
ATOM 861 C CA . LYS A 1 109 ? 10.108 3.975 12.082 1.00 91.75 109 LYS A CA 1
ATOM 862 C C . LYS A 1 109 ? 9.604 5.069 11.131 1.00 91.75 109 LYS A C 1
ATOM 864 O O . LYS A 1 109 ? 8.531 5.612 11.357 1.00 91.75 109 LYS A O 1
ATOM 869 N N . SER A 1 110 ? 10.348 5.327 10.054 1.00 91.69 110 SER A N 1
ATOM 870 C CA . SER A 1 110 ? 9.986 6.321 9.037 1.00 91.69 110 SER A CA 1
ATOM 871 C C . SER A 1 110 ? 8.660 5.981 8.352 1.00 91.69 110 SER A C 1
ATOM 873 O O . SER A 1 110 ? 7.784 6.836 8.266 1.00 91.69 110 SER A O 1
ATOM 875 N N . SER A 1 111 ? 8.460 4.732 7.921 1.00 92.75 111 SER A N 1
ATOM 876 C CA . SER A 1 111 ? 7.186 4.325 7.307 1.00 92.75 111 SER A CA 1
ATOM 877 C C . SER A 1 111 ? 6.025 4.318 8.299 1.00 92.75 111 SER A C 1
ATOM 879 O O . SER A 1 111 ? 4.903 4.664 7.938 1.00 92.75 111 SER A O 1
ATOM 881 N N . SER A 1 112 ? 6.282 4.022 9.575 1.00 94.31 112 SER A N 1
ATOM 882 C CA . SER A 1 112 ? 5.261 4.137 10.627 1.00 94.31 112 SER A CA 1
ATOM 883 C C . SER A 1 112 ? 4.813 5.590 10.829 1.00 94.31 112 SER A C 1
ATOM 885 O O . SER A 1 112 ? 3.631 5.852 11.052 1.00 94.31 112 SER A O 1
ATOM 887 N N . GLU A 1 113 ? 5.742 6.545 10.726 1.00 93.94 113 GLU A N 1
ATOM 888 C CA . GLU A 1 113 ? 5.441 7.980 10.762 1.00 93.94 113 GLU A CA 1
ATOM 889 C C . GLU A 1 113 ? 4.641 8.417 9.524 1.00 93.94 113 GLU A C 1
ATOM 891 O O . GLU A 1 113 ? 3.653 9.135 9.675 1.00 93.94 113 GLU A O 1
ATOM 896 N N . GLN A 1 114 ? 4.989 7.927 8.327 1.00 94.56 114 GLN A N 1
ATOM 897 C CA . GLN A 1 114 ? 4.232 8.179 7.090 1.00 94.56 114 GLN A CA 1
ATOM 898 C C . GLN A 1 114 ? 2.799 7.633 7.167 1.00 94.56 114 GLN A C 1
ATOM 900 O O . GLN A 1 114 ? 1.850 8.359 6.873 1.00 94.56 114 GLN A O 1
ATOM 905 N N . LEU A 1 115 ? 2.617 6.395 7.641 1.00 96.69 115 LEU A N 1
ATOM 906 C CA . LEU A 1 115 ? 1.291 5.814 7.867 1.00 96.69 115 LEU A CA 1
ATOM 907 C C . LEU A 1 115 ? 0.460 6.668 8.833 1.00 96.69 115 LEU A C 1
ATOM 909 O O . LEU A 1 115 ? -0.709 6.943 8.575 1.00 96.69 115 LEU A O 1
ATOM 913 N N . ASN A 1 116 ? 1.070 7.131 9.926 1.00 95.06 116 ASN A N 1
ATOM 914 C CA . ASN A 1 116 ? 0.405 8.004 10.889 1.00 95.06 116 ASN A CA 1
ATOM 915 C C . ASN A 1 116 ? -0.018 9.346 10.270 1.00 95.06 116 ASN A C 1
ATOM 917 O O . ASN A 1 116 ? -1.111 9.825 10.567 1.00 95.06 116 ASN A O 1
ATOM 921 N N . LEU A 1 117 ? 0.816 9.945 9.412 1.00 93.19 117 LEU A N 1
ATOM 922 C CA . LEU A 1 117 ? 0.472 11.172 8.686 1.00 93.19 117 LEU A CA 1
ATOM 923 C C . LEU A 1 117 ? -0.742 10.964 7.773 1.00 93.19 117 LEU A C 1
ATOM 925 O O . LEU A 1 117 ? -1.678 11.757 7.829 1.00 93.19 117 LEU A O 1
ATOM 929 N N . ILE A 1 118 ? -0.769 9.872 7.005 1.00 94.19 118 ILE A N 1
ATOM 930 C CA . ILE A 1 118 ? -1.891 9.539 6.114 1.00 94.19 118 ILE A CA 1
ATOM 931 C C . ILE A 1 118 ? -3.171 9.302 6.924 1.00 94.19 118 ILE A C 1
ATOM 933 O O . ILE A 1 118 ? -4.213 9.887 6.631 1.00 94.19 118 ILE A O 1
ATOM 937 N N . LEU A 1 119 ? -3.106 8.483 7.980 1.00 96.00 119 LEU A N 1
ATOM 938 C CA . LEU A 1 119 ? -4.291 8.111 8.759 1.00 96.00 119 LEU A CA 1
ATOM 939 C C . LEU A 1 119 ? -4.884 9.275 9.568 1.00 96.00 119 LEU A C 1
ATOM 941 O O . LEU A 1 119 ? -6.088 9.285 9.813 1.00 96.00 119 LEU A O 1
ATOM 945 N N . LYS A 1 120 ? -4.090 10.300 9.905 1.00 93.94 120 LYS A N 1
ATOM 946 C CA . LYS A 1 120 ? -4.600 11.549 10.500 1.00 93.94 120 LYS A CA 1
ATOM 947 C C . LYS A 1 120 ? -5.512 12.345 9.562 1.00 93.94 120 LYS A C 1
ATOM 949 O O . LYS A 1 120 ? -6.302 13.152 10.045 1.00 93.94 120 LYS A O 1
ATOM 954 N N . LEU A 1 121 ? -5.414 12.141 8.246 1.00 92.31 121 LEU A N 1
ATOM 955 C CA . LEU A 1 121 ? -6.288 12.793 7.266 1.00 92.31 121 LEU A CA 1
ATOM 956 C C . LEU A 1 121 ? -7.662 12.122 7.167 1.00 92.31 121 LEU A C 1
ATOM 958 O O . LEU A 1 121 ? -8.553 12.660 6.514 1.00 92.31 121 LEU A O 1
ATOM 962 N N . VAL A 1 122 ? -7.850 10.949 7.776 1.00 94.50 122 VAL A N 1
ATOM 963 C CA . VAL A 1 122 ? -9.090 10.181 7.657 1.00 94.50 122 VAL A CA 1
ATOM 964 C C . VAL A 1 122 ? -10.210 10.880 8.421 1.00 94.50 122 VAL A C 1
ATOM 966 O O . VAL A 1 122 ? -10.211 10.965 9.647 1.00 94.50 122 VAL A O 1
ATOM 969 N N . THR A 1 123 ? -11.201 11.351 7.672 1.00 93.25 123 THR A N 1
ATOM 970 C CA . THR A 1 123 ? -12.400 12.016 8.199 1.00 93.25 123 THR A CA 1
ATOM 971 C C . THR A 1 123 ? -13.545 11.041 8.417 1.00 93.25 123 THR A C 1
ATOM 973 O O . THR A 1 123 ? -14.314 11.190 9.366 1.00 93.25 123 THR A O 1
ATOM 976 N N . ASP A 1 124 ? -13.640 10.016 7.572 1.00 94.12 124 ASP A N 1
ATOM 977 C CA . ASP A 1 124 ? -14.723 9.044 7.618 1.00 94.12 124 ASP A CA 1
ATOM 978 C C . ASP A 1 124 ? -14.266 7.659 7.157 1.00 94.12 124 ASP A C 1
ATOM 980 O O . ASP A 1 124 ? -13.298 7.538 6.404 1.00 94.12 124 ASP A O 1
ATOM 984 N N . VAL A 1 125 ? -14.952 6.621 7.635 1.00 96.12 125 VAL A N 1
ATOM 985 C CA . VAL A 1 125 ? -14.667 5.218 7.311 1.00 96.12 125 VAL A CA 1
ATOM 986 C C . VAL A 1 125 ? -15.978 4.480 7.111 1.00 96.12 125 VAL A C 1
ATOM 988 O O . VAL A 1 125 ? -16.815 4.443 8.012 1.00 96.12 125 VAL A O 1
ATOM 991 N N . PHE A 1 126 ? -16.136 3.854 5.953 1.00 94.69 126 PHE A N 1
ATOM 992 C CA . PHE A 1 126 ? -17.337 3.107 5.595 1.00 94.69 126 PHE A CA 1
ATOM 993 C C . PHE A 1 126 ? -16.986 1.911 4.708 1.00 94.69 126 PHE A C 1
ATOM 995 O O . PHE A 1 126 ? -15.846 1.762 4.273 1.00 94.69 126 PHE A O 1
ATOM 1002 N N . ILE A 1 127 ? -17.965 1.039 4.475 1.00 94.25 127 ILE A N 1
ATOM 1003 C CA . ILE A 1 127 ? -17.848 -0.076 3.533 1.00 94.25 127 ILE A CA 1
ATOM 1004 C C . ILE A 1 127 ? -18.707 0.266 2.313 1.00 94.25 127 ILE A C 1
ATOM 1006 O O . ILE A 1 127 ? -19.856 0.681 2.484 1.00 94.25 127 ILE A O 1
ATOM 1010 N N . SER A 1 128 ? -18.146 0.153 1.108 1.00 90.56 128 SER A N 1
ATOM 1011 C CA . SER A 1 128 ? -18.874 0.385 -0.144 1.00 90.56 128 SER A CA 1
ATOM 1012 C C . SER A 1 128 ? -19.845 -0.761 -0.453 1.00 90.56 128 SER A C 1
ATOM 1014 O O . SER A 1 128 ? -19.763 -1.846 0.122 1.00 90.56 128 SER A O 1
ATOM 1016 N N . GLU A 1 129 ? -20.746 -0.557 -1.414 1.00 87.44 129 GLU A N 1
ATOM 1017 C CA . GLU A 1 129 ? -21.647 -1.615 -1.903 1.00 87.44 129 GLU A CA 1
ATOM 1018 C C . GLU A 1 129 ? -20.898 -2.809 -2.522 1.00 87.44 129 GLU A C 1
ATOM 1020 O O . GLU A 1 129 ? -21.454 -3.899 -2.628 1.00 87.44 129 GLU A O 1
ATOM 1025 N N . LYS A 1 130 ? -19.628 -2.618 -2.904 1.00 86.62 130 LYS A N 1
ATOM 1026 C CA . LYS A 1 130 ? -18.749 -3.651 -3.467 1.00 86.62 130 LYS A CA 1
ATOM 1027 C C . LYS A 1 130 ? -17.938 -4.403 -2.407 1.00 86.62 130 LYS A C 1
ATOM 1029 O O . LYS A 1 130 ? -16.999 -5.107 -2.760 1.00 86.62 130 LYS A O 1
ATOM 1034 N N . ASP A 1 131 ? -18.281 -4.257 -1.126 1.00 89.88 131 ASP A N 1
ATOM 1035 C CA . ASP A 1 131 ? -17.504 -4.800 -0.008 1.00 89.88 131 ASP A CA 1
ATOM 1036 C C . ASP A 1 131 ? -16.043 -4.304 -0.014 1.00 89.88 131 ASP A C 1
ATOM 1038 O O . ASP A 1 131 ? -15.100 -5.085 0.131 1.00 89.88 131 ASP A O 1
ATOM 1042 N N . GLU A 1 132 ? -15.844 -2.993 -0.158 1.00 93.81 132 GLU A N 1
ATOM 1043 C CA . GLU A 1 132 ? -14.525 -2.356 -0.043 1.00 93.81 132 GLU A CA 1
ATOM 1044 C C . GLU A 1 132 ? -14.486 -1.458 1.193 1.00 93.81 132 GLU A C 1
ATOM 1046 O O . GLU A 1 132 ? -15.427 -0.709 1.457 1.00 93.81 132 GLU A O 1
ATOM 1051 N N . LEU A 1 133 ? -13.393 -1.503 1.952 1.00 97.06 133 LEU A N 1
ATOM 1052 C CA . LEU A 1 133 ? -13.173 -0.606 3.081 1.00 97.06 133 LEU A CA 1
ATOM 1053 C C . LEU A 1 133 ? -12.684 0.752 2.566 1.00 97.06 133 LEU A C 1
ATOM 1055 O O . LEU A 1 133 ? -11.553 0.869 2.098 1.00 97.06 133 LEU A O 1
ATOM 1059 N N . CYS A 1 134 ? -13.506 1.788 2.697 1.00 96.38 134 CYS A N 1
ATOM 1060 C CA . CYS A 1 134 ? -13.212 3.132 2.212 1.00 96.38 134 CYS A CA 1
ATOM 1061 C C . CYS A 1 134 ? -12.875 4.076 3.370 1.00 96.38 134 CYS A C 1
ATOM 1063 O O . CYS A 1 134 ? -13.674 4.265 4.289 1.00 96.38 134 CYS A O 1
ATOM 1065 N N . LEU A 1 135 ? -11.710 4.717 3.301 1.00 97.12 135 LEU A N 1
ATOM 1066 C CA . LEU A 1 135 ? -11.263 5.769 4.212 1.00 97.12 135 LEU A CA 1
ATOM 1067 C C . LEU A 1 135 ? -11.302 7.102 3.462 1.00 97.12 135 LEU A C 1
ATOM 1069 O O . LEU A 1 135 ? -10.470 7.353 2.592 1.00 97.12 135 LEU A O 1
ATOM 1073 N N . LYS A 1 136 ? -12.251 7.973 3.803 1.00 94.38 136 LYS A N 1
ATOM 1074 C CA . LYS A 1 136 ? -12.368 9.306 3.202 1.00 94.38 136 LYS A CA 1
ATOM 1075 C C . LYS A 1 136 ? -11.337 10.252 3.804 1.00 94.38 136 LYS A C 1
ATOM 1077 O O . LYS A 1 136 ? -11.348 10.492 5.015 1.00 94.38 136 LYS A O 1
ATOM 1082 N N . LEU A 1 137 ? -10.506 10.854 2.965 1.00 91.06 137 LEU A N 1
ATOM 1083 C CA . LEU A 1 137 ? -9.478 11.802 3.381 1.00 91.06 137 LEU A CA 1
ATOM 1084 C C . LEU A 1 137 ? -10.028 13.238 3.402 1.00 91.06 137 LEU A C 1
ATOM 1086 O O . LEU A 1 137 ? -10.940 13.590 2.651 1.00 91.06 137 LEU A O 1
ATOM 1090 N N . SER A 1 138 ? -9.465 14.087 4.261 1.00 85.25 138 SER A N 1
ATOM 1091 C CA . SER A 1 138 ? -9.773 15.525 4.335 1.00 85.25 138 SER A CA 1
ATOM 1092 C C . SER A 1 138 ? -9.269 16.322 3.125 1.00 85.25 138 SER A C 1
ATOM 1094 O O . SER A 1 138 ? -9.598 17.499 2.987 1.00 85.25 138 SER A O 1
ATOM 1096 N N . VAL A 1 139 ? -8.491 15.687 2.247 1.00 76.19 139 VAL A N 1
ATOM 1097 C CA . VAL A 1 139 ? -7.805 16.297 1.105 1.00 76.19 139 VAL A CA 1
ATOM 1098 C C . VAL A 1 139 ? -8.517 15.916 -0.180 1.00 76.19 139 VAL A C 1
ATOM 1100 O O . VAL A 1 139 ? -8.735 14.735 -0.434 1.00 76.19 139 VAL A O 1
ATOM 1103 N N . ASP A 1 140 ? -8.879 16.914 -0.986 1.00 68.06 140 ASP A N 1
ATOM 1104 C CA . ASP A 1 140 ? -9.289 16.765 -2.390 1.00 68.06 140 ASP A CA 1
ATOM 1105 C C . ASP A 1 140 ? -10.388 15.733 -2.690 1.00 68.06 140 ASP A C 1
ATOM 1107 O O . ASP A 1 140 ? -10.549 15.306 -3.827 1.00 68.06 140 ASP A O 1
ATOM 1111 N N . ASN A 1 141 ? -11.208 15.387 -1.690 1.00 74.94 141 ASN A N 1
ATOM 1112 C CA . ASN A 1 141 ? -12.180 14.292 -1.770 1.00 74.94 141 ASN A CA 1
ATOM 1113 C C . ASN A 1 141 ? -11.553 12.951 -2.189 1.00 74.94 141 ASN A C 1
ATOM 1115 O O . ASN A 1 141 ? -12.208 12.164 -2.871 1.00 74.94 141 ASN A O 1
ATOM 1119 N N . LEU A 1 142 ? -10.309 12.707 -1.785 1.00 85.06 142 LEU A N 1
ATOM 1120 C CA . LEU A 1 142 ? -9.626 11.445 -2.009 1.00 85.06 142 LEU A CA 1
ATOM 1121 C C . LEU A 1 142 ? -10.062 10.388 -0.994 1.00 85.06 142 LEU A C 1
ATOM 1123 O O . LEU A 1 142 ? -10.507 10.687 0.120 1.00 85.06 142 LEU A O 1
ATOM 1127 N N . PHE A 1 143 ? -9.896 9.138 -1.394 1.00 91.38 143 PHE A N 1
ATOM 1128 C CA . PHE A 1 143 ? -10.184 7.954 -0.612 1.00 91.38 143 PHE A CA 1
ATOM 1129 C C . PHE A 1 143 ? -8.987 7.022 -0.652 1.00 91.38 143 PHE A C 1
ATOM 1131 O O . PHE A 1 143 ? -8.383 6.827 -1.704 1.00 91.38 143 PHE A O 1
ATOM 1138 N N . LEU A 1 144 ? -8.699 6.406 0.489 1.00 97.12 144 LEU A N 1
ATOM 1139 C CA . LEU A 1 144 ? -7.924 5.178 0.538 1.00 97.12 144 LEU A CA 1
ATOM 1140 C C . LEU A 1 144 ? -8.917 4.012 0.593 1.00 97.12 144 LEU A C 1
ATOM 1142 O O . LEU A 1 144 ? -9.667 3.878 1.560 1.00 97.12 144 LEU A O 1
ATOM 1146 N N . VAL A 1 145 ? -8.960 3.205 -0.459 1.00 96.38 145 VAL A N 1
ATOM 1147 C CA . VAL A 1 145 ? -9.892 2.089 -0.630 1.00 96.38 145 VAL A CA 1
ATOM 1148 C C . VAL A 1 145 ? -9.115 0.787 -0.523 1.00 96.38 145 VAL A C 1
ATOM 1150 O O . VAL A 1 145 ? -8.135 0.598 -1.232 1.00 96.38 145 VAL A O 1
ATOM 1153 N N . ALA A 1 146 ? -9.530 -0.107 0.366 1.00 97.69 146 ALA A N 1
ATOM 1154 C CA . ALA A 1 146 ? -8.877 -1.390 0.577 1.00 97.69 146 ALA A CA 1
ATOM 1155 C C . ALA A 1 146 ? -9.866 -2.537 0.319 1.00 97.69 146 ALA A C 1
ATOM 1157 O O . ALA A 1 146 ? -10.949 -2.575 0.909 1.00 97.69 146 ALA A O 1
ATOM 1158 N N . THR A 1 147 ? -9.507 -3.475 -0.557 1.00 95.56 147 THR A N 1
ATOM 1159 C CA . THR A 1 147 ? -10.397 -4.568 -0.991 1.00 95.56 147 THR A CA 1
ATOM 1160 C C . THR A 1 147 ? -10.295 -5.786 -0.074 1.00 95.56 147 THR A C 1
ATOM 1162 O O . THR A 1 147 ? -9.484 -5.820 0.851 1.00 95.56 147 THR A O 1
ATOM 1165 N N . ALA A 1 148 ? -11.128 -6.805 -0.286 1.00 93.50 148 ALA A N 1
ATOM 1166 C CA . ALA A 1 148 ? -11.017 -8.063 0.449 1.00 93.50 148 ALA A CA 1
ATOM 1167 C C . ALA A 1 148 ? -9.628 -8.728 0.254 1.00 93.50 148 ALA A C 1
ATOM 1169 O O . ALA A 1 148 ? -8.952 -8.463 -0.740 1.00 93.50 148 ALA A O 1
ATOM 1170 N N . PRO A 1 149 ? -9.178 -9.598 1.179 1.00 93.94 149 PRO A N 1
ATOM 1171 C CA . PRO A 1 149 ? -7.945 -10.365 1.006 1.00 93.94 149 PRO A CA 1
ATOM 1172 C C . PRO A 1 149 ? -7.924 -11.189 -0.287 1.00 93.94 149 PRO A C 1
ATOM 1174 O O . PRO A 1 149 ? -8.925 -11.821 -0.640 1.00 93.94 149 PRO A O 1
ATOM 1177 N N . ASN A 1 150 ? -6.752 -11.284 -0.917 1.00 89.88 150 ASN A N 1
ATOM 1178 C CA . ASN A 1 150 ? -6.535 -12.193 -2.034 1.00 89.88 150 ASN A CA 1
ATOM 1179 C C . ASN A 1 150 ? -6.542 -13.645 -1.529 1.00 89.88 150 ASN A C 1
ATOM 1181 O O . ASN A 1 150 ? -5.792 -14.014 -0.621 1.00 89.88 150 ASN A O 1
ATOM 1185 N N . LYS A 1 151 ? -7.383 -14.486 -2.133 1.00 86.81 151 LYS A N 1
ATOM 1186 C CA . LYS A 1 151 ? -7.491 -15.914 -1.794 1.00 86.81 151 LYS A CA 1
ATOM 1187 C C . LYS A 1 151 ? -6.413 -16.770 -2.464 1.00 86.81 151 LYS A C 1
ATOM 1189 O O . LYS A 1 151 ? -6.095 -17.838 -1.950 1.00 86.81 151 LYS A O 1
ATOM 1194 N N . ASN A 1 152 ? -5.858 -16.299 -3.578 1.00 89.06 152 ASN A N 1
ATOM 1195 C CA . ASN A 1 152 ? -4.933 -17.023 -4.444 1.00 89.06 152 ASN A CA 1
ATOM 1196 C C . ASN A 1 152 ? -3.618 -16.244 -4.556 1.00 89.06 152 ASN A C 1
ATOM 1198 O O . ASN A 1 152 ? -3.339 -15.585 -5.555 1.00 89.06 152 ASN A O 1
ATOM 1202 N N . ILE A 1 153 ? -2.822 -16.293 -3.492 1.00 88.00 153 ILE A N 1
ATOM 1203 C CA . ILE A 1 153 ? -1.554 -15.566 -3.415 1.00 88.00 153 ILE A CA 1
ATOM 1204 C C . ILE A 1 153 ? -0.467 -16.373 -4.120 1.00 88.00 153 ILE A C 1
ATOM 1206 O O . ILE A 1 153 ? -0.155 -17.492 -3.712 1.00 88.00 153 ILE A O 1
ATOM 1210 N N . ASP A 1 154 ? 0.117 -15.790 -5.162 1.00 88.06 154 ASP A N 1
ATOM 1211 C CA . ASP A 1 154 ? 1.209 -16.405 -5.910 1.00 88.06 154 ASP A CA 1
ATOM 1212 C C . ASP A 1 154 ? 2.512 -16.385 -5.087 1.00 88.06 154 ASP A C 1
ATOM 1214 O O . ASP A 1 154 ? 2.908 -15.370 -4.506 1.00 88.06 154 ASP A O 1
ATOM 1218 N N . LEU A 1 155 ? 3.201 -17.525 -5.036 1.00 86.88 155 LEU A N 1
ATOM 1219 C CA . LEU A 1 155 ? 4.451 -17.686 -4.297 1.00 86.88 155 LEU A CA 1
ATOM 1220 C C . LEU A 1 155 ? 5.641 -16.989 -4.971 1.00 86.88 155 LEU A C 1
ATOM 1222 O O . LEU A 1 155 ? 6.679 -16.841 -4.322 1.00 86.88 155 LEU A O 1
ATOM 1226 N N . LYS A 1 156 ? 5.502 -16.533 -6.228 1.00 87.44 156 LYS A N 1
ATOM 1227 C CA . LYS A 1 156 ? 6.518 -15.715 -6.915 1.00 87.44 156 LYS A CA 1
ATOM 1228 C C . LYS A 1 156 ? 6.759 -14.373 -6.220 1.00 87.44 156 LYS A C 1
ATOM 1230 O O . LYS A 1 156 ? 7.842 -13.801 -6.340 1.00 87.44 156 LYS A O 1
ATOM 1235 N N . TRP A 1 157 ? 5.762 -13.871 -5.491 1.00 91.44 157 TRP A N 1
ATOM 1236 C CA . TRP A 1 157 ? 5.848 -12.594 -4.795 1.00 91.44 157 TRP A CA 1
ATOM 1237 C C . TRP A 1 157 ? 6.788 -12.656 -3.587 1.00 91.44 157 TRP A C 1
ATOM 1239 O O . TRP A 1 157 ? 6.858 -13.682 -2.906 1.00 91.44 157 TRP A O 1
ATOM 1249 N N . PRO A 1 158 ? 7.462 -11.551 -3.231 1.00 91.69 158 PRO A N 1
ATOM 1250 C CA . PRO A 1 158 ? 8.203 -11.468 -1.977 1.00 91.69 158 PRO A CA 1
ATOM 1251 C C . PRO A 1 158 ? 7.301 -11.698 -0.764 1.00 91.69 158 PRO A C 1
ATOM 1253 O O . PRO A 1 158 ? 6.121 -11.347 -0.774 1.00 91.69 158 PRO A O 1
ATOM 1256 N N . LYS A 1 159 ? 7.862 -12.253 0.319 1.00 89.69 159 LYS A N 1
ATOM 1257 C CA . LYS A 1 159 ? 7.098 -12.563 1.541 1.00 89.69 159 LYS A CA 1
ATOM 1258 C C . LYS A 1 159 ? 6.389 -11.333 2.112 1.00 89.69 159 LYS A C 1
ATOM 1260 O O . LYS A 1 159 ? 5.287 -11.476 2.638 1.00 89.69 159 LYS A O 1
ATOM 1265 N N . SER A 1 160 ? 7.005 -10.153 2.017 1.00 90.81 160 SER A N 1
ATOM 1266 C CA . SER A 1 160 ? 6.391 -8.883 2.417 1.00 90.81 160 SER A CA 1
ATOM 1267 C C . SER A 1 160 ? 5.105 -8.599 1.630 1.00 90.81 160 SER A C 1
ATOM 1269 O O . SER A 1 160 ? 4.063 -8.353 2.229 1.00 90.81 160 SER A O 1
ATOM 1271 N N . PHE A 1 161 ? 5.139 -8.744 0.306 1.00 94.12 161 PHE A N 1
ATOM 1272 C CA . PHE A 1 161 ? 3.983 -8.525 -0.561 1.00 94.12 161 PHE A CA 1
ATOM 1273 C C . PHE A 1 161 ? 2.885 -9.575 -0.360 1.00 94.12 161 PHE A C 1
ATOM 1275 O O . PHE A 1 161 ? 1.709 -9.230 -0.259 1.00 94.12 161 PHE A O 1
ATOM 1282 N N . GLN A 1 162 ? 3.262 -10.846 -0.182 1.00 92.81 162 GLN A N 1
ATOM 1283 C CA . GLN A 1 162 ? 2.308 -11.906 0.166 1.00 92.81 162 GLN A CA 1
ATOM 1284 C C . GLN A 1 162 ? 1.538 -11.570 1.457 1.00 92.81 162 GLN A C 1
ATOM 1286 O O . GLN A 1 162 ? 0.335 -11.806 1.541 1.00 92.81 162 GLN A O 1
ATOM 1291 N N . GLN A 1 163 ? 2.198 -10.985 2.466 1.00 90.12 163 GLN A N 1
ATOM 1292 C CA . GLN A 1 163 ? 1.525 -10.555 3.699 1.00 90.12 163 GLN A CA 1
ATOM 1293 C C . GLN A 1 163 ? 0.508 -9.437 3.454 1.00 90.12 163 GLN A C 1
ATOM 1295 O O . GLN A 1 163 ? -0.511 -9.400 4.144 1.00 90.12 163 GLN A O 1
ATOM 1300 N N . TYR A 1 164 ? 0.755 -8.551 2.487 1.00 92.56 164 TYR A N 1
ATOM 1301 C CA . TYR A 1 164 ? -0.188 -7.492 2.119 1.00 92.56 164 TYR A CA 1
ATOM 1302 C C . TYR A 1 164 ? -1.426 -8.090 1.472 1.00 92.56 164 TYR A C 1
ATOM 1304 O O . TYR A 1 164 ? -2.531 -7.840 1.947 1.00 92.56 164 TYR A O 1
ATOM 1312 N N . GLN A 1 165 ? -1.230 -8.991 0.508 1.00 91.81 165 GLN A N 1
ATOM 1313 C CA . GLN A 1 165 ? -2.315 -9.686 -0.183 1.00 91.81 165 GLN A CA 1
ATOM 1314 C C . GLN A 1 165 ? -3.194 -10.523 0.766 1.00 91.81 165 GLN A C 1
ATOM 1316 O O . GLN A 1 165 ? -4.399 -10.633 0.551 1.00 91.81 165 GLN A O 1
ATOM 1321 N N . GLN A 1 166 ? -2.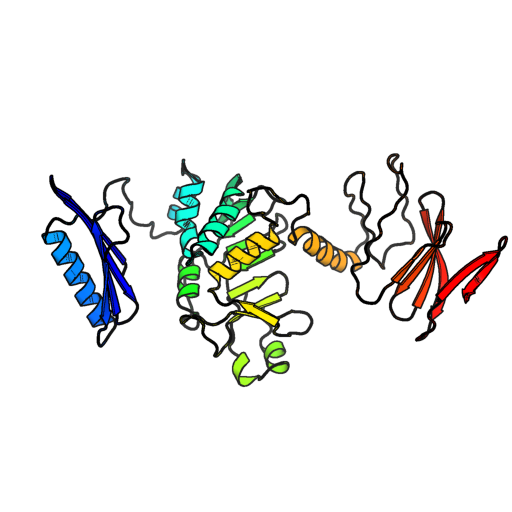643 -11.040 1.874 1.00 91.44 166 GLN A N 1
ATOM 1322 C CA . GLN A 1 166 ? -3.421 -11.710 2.936 1.00 91.44 166 GLN A CA 1
ATOM 1323 C C . GLN A 1 166 ? -4.333 -10.766 3.734 1.00 91.44 166 GLN A C 1
ATOM 1325 O O . GLN A 1 166 ? -5.204 -11.230 4.475 1.00 91.44 166 GLN A O 1
ATOM 1330 N N . LYS A 1 167 ? -4.100 -9.454 3.669 1.00 93.75 167 LYS A N 1
ATOM 1331 C CA . LYS A 1 167 ? -4.910 -8.436 4.347 1.00 93.75 167 LYS A CA 1
ATOM 1332 C C . LYS A 1 167 ? -5.872 -7.767 3.383 1.00 93.75 167 LYS A C 1
ATOM 1334 O O . LYS A 1 167 ? -7.041 -7.632 3.727 1.00 93.75 167 LYS A O 1
ATOM 1339 N N . HIS A 1 168 ? -5.375 -7.384 2.215 1.00 95.25 168 HIS A N 1
ATOM 1340 C CA . HIS A 1 168 ? -6.118 -6.729 1.152 1.00 95.25 168 HIS A CA 1
ATOM 1341 C C . HIS A 1 168 ? -5.462 -7.085 -0.180 1.00 95.25 168 HIS A C 1
ATOM 1343 O O . HIS A 1 168 ? -4.244 -6.981 -0.302 1.00 95.25 168 HIS A O 1
ATOM 1349 N N . GLU A 1 169 ? -6.248 -7.510 -1.166 1.00 93.56 169 GLU A N 1
ATOM 1350 C CA . GLU A 1 169 ? -5.737 -7.732 -2.521 1.00 93.56 169 GLU A CA 1
ATOM 1351 C C . GLU A 1 169 ? -5.216 -6.427 -3.133 1.00 93.56 169 GLU A C 1
ATOM 1353 O O . GLU A 1 169 ? -4.128 -6.417 -3.707 1.00 93.56 169 GLU A O 1
ATOM 1358 N N . PHE A 1 170 ? -5.952 -5.332 -2.915 1.00 95.81 170 PHE A N 1
ATOM 1359 C CA . PHE A 1 170 ? -5.597 -3.989 -3.350 1.00 95.81 170 PHE A CA 1
ATOM 1360 C C . PHE A 1 170 ? -5.758 -2.964 -2.227 1.00 95.81 170 PHE A C 1
ATOM 1362 O O . PHE A 1 170 ? -6.710 -3.018 -1.439 1.00 95.81 170 PHE A O 1
ATOM 1369 N N . ILE A 1 171 ? -4.858 -1.981 -2.206 1.00 97.94 171 ILE A N 1
ATOM 1370 C CA . ILE A 1 171 ? -5.036 -0.710 -1.498 1.00 97.94 171 ILE A CA 1
ATOM 1371 C C . ILE A 1 171 ? -4.836 0.415 -2.507 1.00 97.94 171 ILE A C 1
ATOM 1373 O O . ILE A 1 171 ? -3.773 0.537 -3.106 1.00 97.94 171 ILE A O 1
ATOM 1377 N N . ILE A 1 172 ? -5.865 1.230 -2.692 1.00 94.88 172 ILE A N 1
ATOM 1378 C CA . ILE A 1 172 ? -5.984 2.168 -3.802 1.00 94.88 172 ILE A CA 1
ATOM 1379 C C . ILE A 1 172 ? -6.205 3.566 -3.236 1.00 94.88 172 ILE A C 1
ATOM 1381 O O . ILE A 1 172 ? -7.128 3.787 -2.455 1.00 94.88 172 ILE A O 1
ATOM 1385 N N . LEU A 1 173 ? -5.378 4.523 -3.636 1.00 93.19 173 LEU A N 1
ATOM 1386 C CA . LEU A 1 173 ? -5.652 5.942 -3.460 1.00 93.19 173 LEU A CA 1
ATOM 1387 C C . LEU A 1 173 ? -6.411 6.429 -4.701 1.00 93.19 173 LEU A C 1
ATOM 1389 O O . LEU A 1 173 ? -5.910 6.292 -5.812 1.00 93.19 173 LEU A O 1
ATOM 1393 N N . THR A 1 174 ? -7.619 6.967 -4.544 1.00 84.75 174 THR A N 1
ATOM 1394 C CA . THR A 1 174 ? -8.475 7.379 -5.675 1.00 84.75 174 THR A CA 1
ATOM 1395 C C . THR A 1 174 ? -9.412 8.529 -5.299 1.00 84.75 174 THR A C 1
ATOM 1397 O O . THR A 1 174 ? -9.561 8.844 -4.119 1.00 84.75 174 THR A O 1
ATOM 1400 N N . ASP A 1 175 ? -10.040 9.179 -6.278 1.00 78.81 175 ASP A N 1
ATOM 1401 C CA . ASP A 1 175 ? -11.084 10.182 -6.056 1.00 78.81 175 ASP A CA 1
ATOM 1402 C C . ASP A 1 175 ? -12.507 9.613 -6.219 1.00 78.81 175 ASP A C 1
ATOM 1404 O O . ASP A 1 175 ? -12.728 8.424 -6.438 1.00 78.81 175 ASP A O 1
ATOM 1408 N N . ARG A 1 176 ? -13.518 10.489 -6.134 1.00 72.00 176 ARG A N 1
ATOM 1409 C CA . ARG A 1 176 ? -14.931 10.109 -6.338 1.00 72.00 176 ARG A CA 1
ATOM 1410 C C . ARG A 1 176 ? -15.266 9.660 -7.760 1.00 72.00 176 ARG A C 1
ATOM 1412 O O . ARG A 1 176 ? -16.336 9.092 -7.959 1.00 72.00 176 ARG A O 1
ATOM 1419 N N . LYS A 1 177 ? -14.427 9.983 -8.744 1.00 68.38 177 LYS A N 1
ATOM 1420 C CA . LYS A 1 177 ? -14.608 9.585 -10.143 1.00 68.38 177 LYS A CA 1
ATOM 1421 C C . LYS A 1 177 ? -13.900 8.264 -10.450 1.00 68.38 177 LYS A C 1
ATOM 1423 O O . LYS A 1 177 ? -13.983 7.811 -11.586 1.00 68.38 177 LYS A O 1
ATOM 1428 N N . ASN A 1 178 ? -13.276 7.637 -9.449 1.00 64.62 178 ASN A N 1
ATOM 1429 C CA . ASN A 1 178 ? -12.425 6.458 -9.587 1.00 64.62 178 ASN A CA 1
ATOM 1430 C C . ASN A 1 178 ? -11.196 6.706 -10.474 1.00 64.62 178 ASN A C 1
ATOM 1432 O O . ASN A 1 178 ? -10.684 5.772 -11.083 1.00 64.62 178 ASN A O 1
ATOM 1436 N N . ILE A 1 179 ? -10.713 7.951 -10.555 1.00 68.75 179 ILE A N 1
ATOM 1437 C CA . ILE A 1 179 ? -9.408 8.224 -11.160 1.00 68.75 179 ILE A CA 1
ATOM 1438 C C . ILE A 1 179 ? -8.363 7.758 -10.144 1.00 68.75 179 ILE A C 1
ATOM 1440 O O . ILE A 1 179 ? -8.287 8.269 -9.017 1.00 68.75 179 ILE A O 1
ATOM 1444 N N . ILE A 1 180 ? -7.621 6.718 -10.506 1.00 70.38 180 ILE A N 1
ATOM 1445 C CA . ILE A 1 180 ? -6.725 5.996 -9.603 1.00 70.38 180 ILE A CA 1
ATOM 1446 C C . ILE A 1 180 ? -5.410 6.755 -9.492 1.00 70.38 180 ILE A C 1
ATOM 1448 O O . ILE A 1 180 ? -4.706 6.920 -10.476 1.00 70.38 180 ILE A O 1
ATOM 1452 N N . ALA A 1 181 ? -5.083 7.193 -8.276 1.00 77.69 181 ALA A N 1
ATOM 1453 C CA . ALA A 1 181 ? -3.833 7.865 -7.959 1.00 77.69 181 ALA A CA 1
ATOM 1454 C C . ALA A 1 181 ? -2.649 6.893 -7.919 1.00 77.69 181 ALA A C 1
ATOM 1456 O O . ALA A 1 181 ? -1.599 7.101 -8.518 1.00 77.69 181 ALA A O 1
ATOM 1457 N N . LEU A 1 182 ? -2.840 5.842 -7.131 1.00 93.38 182 LEU A N 1
ATOM 1458 C CA . LEU A 1 182 ? -1.803 4.911 -6.726 1.00 93.38 182 LEU A CA 1
ATOM 1459 C C . LEU A 1 182 ? -2.480 3.627 -6.260 1.00 93.38 182 LEU A C 1
ATOM 1461 O O . LEU A 1 182 ? -3.439 3.684 -5.490 1.00 93.38 182 LEU A O 1
ATOM 1465 N N . THR A 1 183 ? -1.957 2.483 -6.671 1.00 95.56 183 THR A N 1
ATOM 1466 C CA . THR A 1 183 ? -2.447 1.165 -6.271 1.00 95.56 183 THR A CA 1
ATOM 1467 C C . THR A 1 183 ? -1.296 0.348 -5.717 1.00 95.56 183 THR A C 1
ATOM 1469 O O . THR A 1 183 ? -0.287 0.197 -6.389 1.00 95.56 183 THR A O 1
ATOM 1472 N N . LEU A 1 184 ? -1.449 -0.203 -4.514 1.00 98.12 184 LEU A N 1
ATOM 1473 C CA . LEU A 1 184 ? -0.659 -1.328 -4.019 1.00 98.12 184 LEU A CA 1
ATOM 1474 C C . LEU A 1 184 ? -1.439 -2.612 -4.298 1.00 98.12 184 LEU A C 1
ATOM 1476 O O . LEU A 1 184 ? -2.522 -2.801 -3.744 1.00 98.12 184 LEU A O 1
ATOM 1480 N N . GLY A 1 185 ? -0.884 -3.476 -5.136 1.00 94.88 185 GLY A N 1
ATOM 1481 C CA . GLY A 1 185 ? -1.530 -4.676 -5.658 1.00 94.88 185 GLY A CA 1
ATOM 1482 C C . GLY A 1 185 ? -1.165 -4.883 -7.127 1.00 94.88 185 GLY A C 1
ATOM 1483 O O . GLY A 1 185 ? -0.781 -3.938 -7.811 1.00 94.88 185 GLY A O 1
ATOM 1484 N N . ASP A 1 186 ? -1.269 -6.122 -7.599 1.00 91.81 186 ASP A N 1
ATOM 1485 C CA . ASP A 1 186 ? -0.972 -6.462 -8.993 1.00 91.81 186 ASP A CA 1
ATOM 1486 C C . ASP A 1 186 ? -2.171 -6.127 -9.880 1.00 91.81 186 ASP A C 1
ATOM 1488 O O . ASP A 1 186 ? -3.184 -6.825 -9.863 1.00 91.81 186 ASP A O 1
ATOM 1492 N N . THR A 1 187 ? -2.069 -5.030 -10.624 1.00 87.94 187 THR A N 1
ATOM 1493 C CA . THR A 1 187 ? -3.111 -4.579 -11.555 1.00 87.94 187 THR A CA 1
ATOM 1494 C C . THR A 1 187 ? -3.149 -5.413 -12.835 1.00 87.94 187 THR A C 1
ATOM 1496 O O . THR A 1 187 ? -4.136 -5.352 -13.567 1.00 87.94 187 THR A O 1
ATOM 1499 N N . GLY A 1 188 ? -2.090 -6.181 -13.124 1.00 87.06 188 GLY A N 1
ATOM 1500 C CA . GLY A 1 188 ? -1.947 -6.932 -14.368 1.00 87.06 188 GLY A CA 1
ATOM 1501 C C . GLY A 1 188 ? -1.823 -6.058 -15.620 1.00 87.06 188 GLY A C 1
ATOM 1502 O O . GLY A 1 188 ? -2.002 -6.575 -16.719 1.00 87.06 188 GLY A O 1
ATOM 1503 N N . THR A 1 189 ? -1.550 -4.754 -15.480 1.00 87.50 189 THR A N 1
ATOM 1504 C CA . THR A 1 189 ? -1.502 -3.810 -16.613 1.00 87.50 189 THR A CA 1
ATOM 1505 C C . THR A 1 189 ? -0.102 -3.556 -17.164 1.00 87.50 189 THR A C 1
ATOM 1507 O O . THR A 1 189 ? 0.015 -2.866 -18.168 1.00 87.50 189 THR A O 1
ATOM 1510 N N . LEU A 1 190 ? 0.949 -4.097 -16.537 1.00 87.25 190 LEU A N 1
ATOM 1511 C CA . LEU A 1 190 ? 2.327 -3.933 -17.006 1.00 87.25 190 LEU A CA 1
ATOM 1512 C C . LEU A 1 190 ? 2.503 -4.608 -18.384 1.00 87.25 190 LEU A C 1
ATOM 1514 O O . LEU A 1 190 ? 2.347 -5.834 -18.459 1.00 87.25 190 LEU A O 1
ATOM 1518 N N . PRO A 1 191 ? 2.870 -3.873 -19.451 1.00 87.81 191 PRO A N 1
ATOM 1519 C CA . PRO A 1 191 ? 3.077 -4.458 -20.772 1.00 87.81 191 PRO A CA 1
ATOM 1520 C C . PRO A 1 191 ? 4.432 -5.181 -20.816 1.00 87.81 191 PRO A C 1
ATOM 1522 O O . PRO A 1 191 ? 5.468 -4.608 -21.148 1.00 87.81 191 PRO A O 1
ATOM 1525 N N . LEU A 1 192 ? 4.431 -6.460 -20.428 1.00 86.75 192 LEU A N 1
ATOM 1526 C CA . LEU A 1 192 ? 5.647 -7.277 -20.322 1.00 86.75 192 LEU A CA 1
ATOM 1527 C C . LEU A 1 192 ? 6.396 -7.423 -21.649 1.00 86.75 192 LEU A C 1
ATOM 1529 O O . LEU A 1 192 ? 7.624 -7.426 -21.635 1.00 86.75 192 LEU A O 1
ATOM 1533 N N . ASP A 1 193 ? 5.674 -7.526 -22.766 1.00 84.81 193 ASP A N 1
ATOM 1534 C CA . ASP A 1 193 ? 6.277 -7.676 -24.093 1.00 84.81 193 ASP A CA 1
ATOM 1535 C C . ASP A 1 193 ? 7.066 -6.412 -24.475 1.00 84.81 193 ASP A C 1
ATOM 1537 O O . ASP A 1 193 ? 8.254 -6.493 -24.783 1.00 84.81 193 ASP A O 1
ATOM 1541 N N . GLU A 1 194 ? 6.454 -5.233 -24.329 1.00 84.06 194 GLU A N 1
ATOM 1542 C CA . GLU A 1 194 ? 7.099 -3.937 -24.596 1.00 84.06 194 GLU A CA 1
ATOM 1543 C C . GLU A 1 194 ? 8.267 -3.670 -23.636 1.00 84.06 194 GLU A C 1
ATOM 1545 O O . GLU A 1 194 ? 9.328 -3.188 -24.040 1.00 84.06 194 GLU A O 1
ATOM 1550 N N . LEU A 1 195 ? 8.116 -4.032 -22.357 1.00 83.19 195 LEU A N 1
ATOM 1551 C CA . LEU A 1 195 ? 9.200 -3.910 -21.383 1.00 83.19 195 LEU A CA 1
ATOM 1552 C C . LEU A 1 195 ? 10.383 -4.818 -21.743 1.00 83.19 195 LEU A C 1
ATOM 1554 O O . LEU A 1 195 ? 11.536 -4.422 -21.582 1.00 83.19 195 LEU A O 1
ATOM 1558 N N . ALA A 1 196 ? 10.115 -6.042 -22.203 1.00 81.19 196 ALA A N 1
ATOM 1559 C CA . ALA A 1 196 ? 11.152 -6.994 -22.575 1.00 81.19 196 ALA A CA 1
ATOM 1560 C C . ALA A 1 196 ? 11.908 -6.559 -23.839 1.00 81.19 196 ALA A C 1
ATOM 1562 O O . ALA A 1 196 ? 13.113 -6.787 -23.910 1.00 81.19 196 ALA A O 1
ATOM 1563 N N . GLU A 1 197 ? 11.243 -5.914 -24.800 1.00 79.94 197 GLU A N 1
ATOM 1564 C CA . GLU A 1 197 ? 11.877 -5.379 -26.015 1.00 79.94 197 GLU A CA 1
ATOM 1565 C C . GLU A 1 197 ? 12.870 -4.245 -25.722 1.00 79.94 197 GLU A C 1
ATOM 1567 O O . GLU A 1 197 ? 13.928 -4.172 -26.349 1.00 79.94 197 GLU A O 1
ATOM 1572 N N . ASN A 1 198 ? 12.566 -3.399 -24.737 1.00 70.44 198 ASN A N 1
ATOM 1573 C CA . ASN A 1 198 ? 13.407 -2.261 -24.351 1.00 70.44 198 ASN A CA 1
ATOM 1574 C C . ASN A 1 198 ? 14.552 -2.637 -23.386 1.00 70.44 198 ASN A C 1
ATOM 1576 O O . ASN A 1 198 ? 15.371 -1.792 -23.021 1.00 70.44 198 ASN A O 1
ATOM 1580 N N . MET A 1 199 ? 14.635 -3.904 -22.966 1.00 69.50 199 MET A N 1
ATOM 1581 C CA . MET A 1 199 ? 15.522 -4.368 -21.895 1.00 69.50 199 MET A CA 1
ATOM 1582 C C . MET A 1 199 ? 16.283 -5.648 -22.277 1.00 69.50 199 MET A C 1
ATOM 1584 O O . MET A 1 199 ? 16.115 -6.223 -23.348 1.00 69.50 199 MET A O 1
ATOM 1588 N N . ASP A 1 200 ? 17.141 -6.131 -21.371 1.00 67.88 200 ASP A N 1
ATOM 1589 C CA . ASP A 1 200 ? 17.686 -7.496 -21.428 1.00 67.88 200 ASP A CA 1
ATOM 1590 C C . ASP A 1 200 ? 16.533 -8.503 -21.228 1.00 67.88 200 ASP A C 1
ATOM 1592 O O . ASP A 1 200 ? 16.215 -8.906 -20.100 1.00 67.88 200 ASP A O 1
ATOM 1596 N N . SER A 1 201 ? 15.854 -8.803 -22.338 1.00 63.16 201 SER A N 1
ATOM 1597 C CA . SER A 1 201 ? 14.531 -9.431 -22.443 1.00 63.16 201 SER A CA 1
ATOM 1598 C C . SER A 1 201 ? 14.356 -10.677 -21.574 1.00 63.16 201 SER A C 1
ATOM 1600 O O . SER A 1 201 ? 13.346 -10.812 -20.881 1.00 63.16 201 SER A O 1
ATOM 1602 N N . GLU A 1 202 ? 15.363 -11.551 -21.507 1.00 68.00 202 GLU A N 1
ATOM 1603 C CA . GLU A 1 202 ? 15.292 -12.797 -20.733 1.00 68.00 202 GLU A CA 1
ATOM 1604 C C . GLU A 1 202 ? 15.150 -12.565 -19.221 1.00 68.00 202 GLU A C 1
ATOM 1606 O O . GLU A 1 202 ? 14.514 -13.356 -18.520 1.00 68.00 202 GLU A O 1
ATOM 1611 N N . LYS A 1 203 ? 15.720 -11.476 -18.688 1.00 76.19 203 LYS A N 1
ATOM 1612 C CA . LYS A 1 203 ? 15.667 -11.181 -17.246 1.00 76.19 203 LYS A CA 1
ATOM 1613 C C . LYS A 1 203 ? 14.361 -10.519 -16.835 1.00 76.19 203 LYS A C 1
ATOM 1615 O O . LYS A 1 203 ? 13.962 -10.672 -15.680 1.00 76.19 203 LYS A O 1
ATOM 1620 N N . PHE A 1 204 ? 13.732 -9.775 -17.743 1.00 79.69 204 PHE A N 1
ATOM 1621 C CA . PHE A 1 204 ? 12.558 -8.958 -17.439 1.00 79.69 204 PHE A CA 1
ATOM 1622 C C . PHE A 1 204 ? 11.229 -9.592 -17.866 1.00 79.69 204 PHE A C 1
ATOM 1624 O O . PHE A 1 204 ? 10.194 -9.182 -17.360 1.00 79.69 204 PHE A O 1
ATOM 1631 N N . ALA A 1 205 ? 11.240 -10.670 -18.655 1.00 76.75 205 ALA A N 1
ATOM 1632 C CA . ALA A 1 205 ? 10.028 -11.348 -19.136 1.00 76.75 205 ALA A CA 1
ATOM 1633 C C . ALA A 1 205 ? 9.049 -11.838 -18.043 1.00 76.75 205 ALA A C 1
ATOM 1635 O O . ALA A 1 205 ? 7.884 -12.085 -18.328 1.00 76.75 205 ALA A O 1
ATOM 1636 N N . ASN A 1 206 ? 9.503 -12.000 -16.793 1.00 81.69 206 ASN A N 1
ATOM 1637 C CA . ASN A 1 206 ? 8.676 -12.484 -15.676 1.00 81.69 206 ASN A CA 1
ATOM 1638 C C . ASN A 1 206 ? 8.657 -11.524 -14.477 1.00 81.69 206 ASN A C 1
ATOM 1640 O O . ASN A 1 206 ? 8.394 -11.946 -13.345 1.00 81.69 206 ASN A O 1
ATOM 1644 N N . VAL A 1 207 ? 9.003 -10.251 -14.684 1.00 90.38 207 VAL A N 1
ATOM 1645 C CA . VAL A 1 207 ? 8.915 -9.262 -13.605 1.00 90.38 207 VAL A CA 1
ATOM 1646 C C . VAL A 1 207 ? 7.466 -8.978 -13.260 1.00 90.38 207 VAL A C 1
ATOM 1648 O O . VAL A 1 207 ? 6.541 -9.255 -14.016 1.00 90.38 207 VAL A O 1
ATOM 1651 N N . VAL A 1 208 ? 7.273 -8.456 -12.060 1.00 92.62 208 VAL A N 1
ATOM 1652 C CA . VAL A 1 208 ? 5.948 -8.201 -11.516 1.00 92.62 208 VAL A CA 1
ATOM 1653 C C . VAL A 1 208 ? 5.922 -6.809 -10.901 1.00 92.62 208 VAL A C 1
ATOM 1655 O O . VAL A 1 208 ? 6.932 -6.349 -10.353 1.00 92.62 208 VAL A O 1
ATOM 1658 N N . SER A 1 209 ? 4.771 -6.146 -10.992 1.00 95.12 209 SER A N 1
ATOM 1659 C CA . SER A 1 209 ? 4.572 -4.791 -10.485 1.00 95.12 209 SER A CA 1
ATOM 1660 C C . SER A 1 209 ? 3.748 -4.818 -9.197 1.00 95.12 209 SER A C 1
ATOM 1662 O O . SER A 1 209 ? 2.548 -5.075 -9.248 1.00 95.12 209 SER A O 1
ATOM 1664 N N . PRO A 1 210 ? 4.361 -4.609 -8.016 1.00 96.56 210 PRO A N 1
ATOM 1665 C CA . PRO A 1 210 ? 3.604 -4.518 -6.770 1.00 96.56 210 PRO A CA 1
ATOM 1666 C C . PRO A 1 210 ? 2.816 -3.211 -6.619 1.00 96.56 210 PRO A C 1
ATOM 1668 O O . PRO A 1 210 ? 1.912 -3.156 -5.785 1.00 96.56 210 PRO A O 1
ATOM 1671 N N . VAL A 1 211 ? 3.203 -2.147 -7.330 1.00 97.50 211 VAL A N 1
ATOM 1672 C CA . VAL A 1 211 ? 2.585 -0.823 -7.217 1.00 97.50 211 VAL A CA 1
ATOM 1673 C C . VAL A 1 211 ? 2.432 -0.209 -8.606 1.00 97.50 211 VAL A C 1
ATOM 1675 O O . VAL A 1 211 ? 3.414 -0.108 -9.335 1.00 97.50 211 VAL A O 1
ATOM 1678 N N . SER A 1 212 ? 1.231 0.257 -8.937 1.00 90.94 212 SER A N 1
ATOM 1679 C CA . SER A 1 212 ? 0.973 1.088 -10.121 1.00 90.94 212 SER A CA 1
ATOM 1680 C C . SER A 1 212 ? 0.677 2.514 -9.683 1.00 90.94 212 SER A C 1
ATOM 1682 O O . SER A 1 212 ? -0.054 2.730 -8.711 1.00 90.94 212 SER A O 1
ATOM 1684 N N . GLU A 1 213 ? 1.236 3.487 -10.384 1.00 88.25 213 GLU A N 1
ATOM 1685 C CA . GLU A 1 213 ? 1.078 4.906 -10.092 1.00 88.25 213 GLU A CA 1
ATOM 1686 C C . GLU A 1 213 ? 0.650 5.629 -11.362 1.00 88.25 213 GLU A C 1
ATOM 1688 O O . GLU A 1 213 ? 1.445 5.753 -12.282 1.00 88.25 213 GLU A O 1
ATOM 1693 N N . MET A 1 214 ? -0.596 6.114 -11.417 1.00 81.81 214 MET A N 1
ATOM 1694 C CA . MET A 1 214 ? -1.191 6.573 -12.680 1.00 81.81 214 MET A CA 1
ATOM 1695 C C . MET A 1 214 ? -1.045 5.483 -13.766 1.00 81.81 214 MET A C 1
ATOM 1697 O O . MET A 1 214 ? -1.500 4.353 -13.572 1.00 81.81 214 MET A O 1
ATOM 1701 N N . SER A 1 215 ? -0.386 5.834 -14.870 1.00 82.81 215 SER A N 1
ATOM 1702 C CA . SER A 1 215 ? -0.018 4.960 -15.978 1.00 82.81 215 SER A CA 1
ATOM 1703 C C . SER A 1 215 ? 1.313 4.239 -15.763 1.00 82.81 215 SER A C 1
ATOM 1705 O O . SER A 1 215 ? 1.581 3.291 -16.484 1.00 82.81 215 SER A O 1
ATOM 1707 N N . ASP A 1 216 ? 2.129 4.648 -14.790 1.00 87.38 216 ASP A N 1
ATOM 1708 C CA . ASP A 1 216 ? 3.465 4.099 -14.562 1.00 87.38 216 ASP A CA 1
ATOM 1709 C C . ASP A 1 216 ? 3.437 2.877 -13.634 1.00 87.38 216 ASP A C 1
ATOM 1711 O O . ASP A 1 216 ? 2.506 2.648 -12.844 1.00 87.38 216 ASP A O 1
ATOM 1715 N N . TRP A 1 217 ? 4.524 2.105 -13.663 1.00 94.19 217 TRP A N 1
ATOM 1716 C CA . TRP A 1 217 ? 4.651 0.881 -12.877 1.00 94.19 217 TRP A CA 1
ATOM 1717 C C . TRP A 1 217 ? 5.906 0.880 -12.030 1.00 94.19 217 TRP A C 1
ATOM 1719 O O . TRP A 1 217 ? 7.016 1.086 -12.504 1.00 94.19 217 TRP A O 1
ATOM 1729 N N . TRP A 1 218 ? 5.759 0.522 -10.764 1.00 96.50 218 TRP A N 1
ATOM 1730 C CA . TRP A 1 218 ? 6.886 0.147 -9.931 1.00 96.50 218 TRP A CA 1
ATOM 1731 C C . TRP A 1 218 ? 7.038 -1.369 -9.990 1.00 96.50 218 TRP A C 1
ATOM 1733 O O . TRP A 1 218 ? 6.125 -2.087 -9.583 1.00 96.50 218 TRP A O 1
ATOM 1743 N N . ILE A 1 219 ? 8.166 -1.866 -10.496 1.00 95.31 219 ILE A N 1
ATOM 1744 C CA . ILE A 1 219 ? 8.445 -3.294 -10.684 1.00 95.31 219 ILE A CA 1
ATOM 1745 C C . ILE A 1 219 ? 9.492 -3.807 -9.700 1.00 95.31 219 ILE A C 1
ATOM 1747 O O . ILE A 1 219 ? 10.416 -3.091 -9.308 1.00 95.31 219 ILE A O 1
ATOM 1751 N N . TYR A 1 220 ? 9.396 -5.082 -9.328 1.00 95.06 220 TYR A N 1
ATOM 1752 C CA . TYR A 1 220 ? 10.485 -5.749 -8.623 1.00 95.06 220 TYR A CA 1
ATOM 1753 C C . TYR A 1 220 ? 11.625 -6.090 -9.581 1.00 95.06 220 TYR A C 1
ATOM 1755 O O . TYR A 1 220 ? 11.436 -6.778 -10.583 1.00 95.06 220 TYR A O 1
ATOM 1763 N N . HIS A 1 221 ? 12.844 -5.689 -9.224 1.00 91.62 221 HIS A N 1
ATOM 1764 C CA . HIS A 1 221 ? 14.029 -6.070 -9.974 1.00 91.62 221 HIS A CA 1
ATOM 1765 C C . HIS A 1 221 ? 14.221 -7.600 -9.914 1.00 91.62 221 HIS A C 1
ATOM 1767 O O . HIS A 1 221 ? 14.258 -8.179 -8.818 1.00 91.62 221 HIS A O 1
ATOM 1773 N N . PRO A 1 222 ? 14.469 -8.277 -11.050 1.00 88.62 222 PRO A N 1
ATOM 1774 C CA . PRO A 1 222 ? 14.510 -9.741 -11.104 1.00 88.62 222 PRO A CA 1
ATOM 1775 C C . PRO A 1 222 ? 15.603 -10.338 -10.204 1.00 88.62 222 PRO A C 1
ATOM 1777 O O . PRO A 1 222 ? 15.359 -11.299 -9.477 1.00 88.62 222 PRO A O 1
ATOM 1780 N N . ILE A 1 223 ? 16.786 -9.707 -10.164 1.00 87.12 223 ILE A N 1
ATOM 1781 C CA . ILE A 1 223 ? 17.967 -10.219 -9.438 1.00 87.12 223 ILE A CA 1
ATOM 1782 C C . ILE A 1 223 ? 18.340 -9.417 -8.176 1.00 87.12 223 ILE A C 1
ATOM 1784 O O . ILE A 1 223 ? 18.647 -10.010 -7.145 1.00 87.12 223 ILE A O 1
ATOM 1788 N N . LYS A 1 224 ? 18.353 -8.078 -8.225 1.00 90.25 224 LYS A N 1
ATOM 1789 C CA . LYS A 1 224 ? 18.853 -7.242 -7.123 1.00 90.25 224 LYS A CA 1
ATOM 1790 C C . LYS A 1 224 ? 17.985 -7.382 -5.876 1.00 90.25 224 LYS A C 1
ATOM 1792 O O . LYS A 1 224 ? 16.755 -7.359 -5.951 1.00 90.25 224 LYS A O 1
ATOM 1797 N N . ARG A 1 225 ? 18.642 -7.527 -4.725 1.00 90.19 225 ARG A N 1
ATOM 1798 C CA . ARG A 1 225 ? 18.007 -7.656 -3.411 1.00 90.19 225 ARG A CA 1
ATOM 1799 C C . ARG A 1 225 ? 18.648 -6.690 -2.421 1.00 90.19 225 ARG A C 1
ATOM 1801 O O . ARG A 1 225 ? 19.872 -6.594 -2.370 1.00 90.19 225 ARG A O 1
ATOM 1808 N N . ILE A 1 226 ? 17.834 -6.044 -1.594 1.00 86.88 226 ILE A N 1
ATOM 1809 C CA . ILE A 1 226 ? 18.260 -5.202 -0.474 1.00 86.88 226 ILE A CA 1
ATOM 1810 C C . ILE A 1 226 ? 17.597 -5.750 0.789 1.00 86.88 226 ILE A C 1
ATOM 1812 O O . ILE A 1 226 ? 16.383 -5.908 0.846 1.00 86.88 226 ILE A O 1
ATOM 1816 N N . LYS A 1 227 ? 18.402 -6.112 1.797 1.00 84.50 227 LYS A N 1
ATOM 1817 C CA . LYS A 1 227 ? 17.926 -6.737 3.053 1.00 84.50 227 LYS A CA 1
ATOM 1818 C C . LYS A 1 227 ? 17.007 -7.960 2.839 1.00 84.50 227 LYS A C 1
ATOM 1820 O O . LYS A 1 227 ? 16.142 -8.236 3.661 1.00 84.50 227 LYS A O 1
ATOM 1825 N N . GLY A 1 228 ? 17.214 -8.703 1.750 1.00 84.25 228 GLY A N 1
ATOM 1826 C CA . GLY A 1 228 ? 16.435 -9.900 1.410 1.00 84.25 228 GLY A CA 1
ATOM 1827 C C . GLY A 1 228 ? 15.156 -9.649 0.601 1.00 84.25 228 GLY A C 1
ATOM 1828 O O . GLY A 1 228 ? 14.549 -10.616 0.152 1.00 84.25 228 GLY A O 1
ATOM 1829 N N . GLU A 1 229 ? 14.780 -8.394 0.350 1.00 86.88 229 GLU A N 1
ATOM 1830 C CA . GLU A 1 229 ? 13.641 -8.015 -0.499 1.00 86.88 229 GLU A CA 1
ATOM 1831 C C . GLU A 1 229 ? 14.132 -7.593 -1.894 1.00 86.88 229 GLU A C 1
ATOM 1833 O O . GLU A 1 229 ? 15.236 -7.047 -2.002 1.00 86.88 229 GLU A O 1
ATOM 1838 N N . PRO A 1 230 ? 13.380 -7.832 -2.983 1.00 92.88 230 PRO A N 1
ATOM 1839 C CA . PRO A 1 230 ? 13.721 -7.264 -4.281 1.00 92.88 230 PRO A CA 1
ATOM 1840 C C . PRO A 1 230 ? 13.674 -5.746 -4.261 1.00 92.88 230 PRO A C 1
ATOM 1842 O O . PRO A 1 230 ? 12.734 -5.146 -3.749 1.00 92.88 230 PRO A O 1
ATOM 1845 N N . GLN A 1 231 ? 14.709 -5.142 -4.839 1.00 94.44 231 GLN A N 1
ATOM 1846 C CA . GLN A 1 231 ? 14.739 -3.702 -5.054 1.00 94.44 231 GLN A CA 1
ATOM 1847 C C . GLN A 1 231 ? 13.632 -3.321 -6.040 1.00 94.44 231 GLN A C 1
ATOM 1849 O O . GLN A 1 231 ? 13.390 -4.062 -6.995 1.00 94.44 231 GLN A O 1
ATOM 1854 N N . ILE A 1 232 ? 12.974 -2.188 -5.815 1.00 96.06 232 ILE A N 1
ATOM 1855 C CA . ILE A 1 232 ? 11.845 -1.741 -6.634 1.00 96.06 232 ILE A CA 1
ATOM 1856 C C . ILE A 1 232 ? 12.319 -0.626 -7.563 1.00 96.06 232 ILE A C 1
ATOM 1858 O O . ILE A 1 232 ? 13.134 0.201 -7.158 1.00 96.06 232 ILE A O 1
ATOM 1862 N N . TYR A 1 233 ? 11.830 -0.608 -8.796 1.00 93.88 233 TYR A N 1
ATOM 1863 C CA . TYR A 1 233 ? 12.183 0.387 -9.803 1.00 93.88 233 TYR A CA 1
ATOM 1864 C C . TYR A 1 233 ? 10.942 0.947 -10.482 1.00 93.88 233 TYR A C 1
ATOM 1866 O O . TYR A 1 233 ? 10.013 0.189 -10.733 1.00 93.88 233 TYR A O 1
ATOM 1874 N N . LEU A 1 234 ? 10.950 2.241 -10.789 1.00 93.06 234 LEU A N 1
ATOM 1875 C CA . LEU A 1 234 ? 9.930 2.876 -11.619 1.00 93.06 234 LEU A CA 1
ATOM 1876 C C . LEU A 1 234 ? 10.182 2.566 -13.100 1.00 93.06 234 LEU A C 1
ATOM 1878 O O . LEU A 1 234 ? 11.325 2.640 -13.552 1.00 93.06 234 LEU A O 1
ATOM 1882 N N . VAL A 1 235 ? 9.110 2.248 -13.811 1.00 90.25 235 VAL A N 1
ATOM 1883 C CA . VAL A 1 235 ? 9.012 2.101 -15.262 1.00 90.25 235 VAL A CA 1
ATOM 1884 C C . VAL A 1 235 ? 8.025 3.155 -15.738 1.00 90.25 235 VAL A C 1
ATOM 1886 O O . VAL A 1 235 ? 6.869 3.137 -15.303 1.00 90.25 235 VAL A O 1
ATOM 1889 N N . ASP A 1 236 ? 8.500 4.065 -16.578 1.00 85.94 236 ASP A N 1
ATOM 1890 C CA . ASP A 1 236 ? 7.666 5.085 -17.211 1.00 85.94 236 ASP A CA 1
ATOM 1891 C C . ASP A 1 236 ? 6.843 4.465 -18.349 1.00 85.94 236 ASP A C 1
ATOM 1893 O O . ASP A 1 236 ? 7.318 3.579 -19.060 1.00 85.94 236 ASP A O 1
ATOM 1897 N N . HIS A 1 237 ? 5.590 4.882 -18.491 1.00 84.12 237 HIS A N 1
ATOM 1898 C CA . HIS A 1 237 ? 4.693 4.336 -19.509 1.00 84.12 237 HIS A CA 1
ATOM 1899 C C . HIS A 1 237 ? 4.902 4.876 -20.927 1.00 84.12 237 HIS A C 1
ATOM 1901 O O . HIS A 1 237 ? 4.404 4.260 -21.869 1.00 84.12 237 HIS A O 1
ATOM 1907 N N . GLU A 1 238 ? 5.567 6.022 -21.101 1.00 80.06 238 GLU A N 1
ATOM 1908 C CA . GLU A 1 238 ? 5.768 6.639 -22.416 1.00 80.06 238 GLU A CA 1
ATOM 1909 C C . GLU A 1 238 ? 6.915 5.962 -23.175 1.00 80.06 238 GLU A C 1
ATOM 1911 O O . GLU A 1 238 ? 6.793 5.698 -24.373 1.00 80.06 238 GLU A O 1
ATOM 1916 N N . ASP A 1 239 ? 8.025 5.681 -22.491 1.00 81.50 239 ASP A N 1
ATOM 1917 C CA . ASP A 1 239 ? 9.258 5.172 -23.104 1.00 81.50 239 ASP A CA 1
ATOM 1918 C C . ASP A 1 239 ? 9.733 3.822 -22.545 1.00 81.50 239 ASP A C 1
ATOM 1920 O O . ASP A 1 239 ? 10.717 3.266 -23.040 1.00 81.50 239 ASP A O 1
ATOM 1924 N N . MET A 1 240 ? 9.019 3.262 -21.562 1.00 82.88 240 MET A N 1
ATOM 1925 C CA . MET A 1 240 ? 9.363 2.003 -20.893 1.00 82.88 240 MET A CA 1
ATOM 1926 C C . MET A 1 240 ? 10.745 2.027 -20.220 1.00 82.88 240 MET A C 1
ATOM 1928 O O . MET A 1 240 ? 11.319 0.970 -19.926 1.00 82.88 240 MET A O 1
ATOM 1932 N N . GLU A 1 241 ? 11.291 3.215 -19.932 1.00 83.25 241 GLU A N 1
ATOM 1933 C CA . GLU A 1 241 ? 12.589 3.346 -19.286 1.00 83.25 241 GLU A CA 1
ATOM 1934 C C . GLU A 1 241 ? 12.516 3.005 -17.793 1.00 83.25 241 GLU A C 1
ATOM 1936 O O . GLU A 1 241 ? 11.652 3.456 -17.034 1.00 83.25 241 GLU A O 1
ATOM 1941 N N . ILE A 1 242 ? 13.504 2.228 -17.339 1.00 83.19 242 ILE A N 1
ATOM 1942 C CA . ILE A 1 242 ? 13.700 1.965 -15.916 1.00 83.19 242 ILE A CA 1
ATOM 1943 C C . ILE A 1 242 ? 14.486 3.109 -15.288 1.00 83.19 242 ILE A C 1
ATOM 1945 O O . ILE A 1 242 ? 15.670 3.301 -15.573 1.00 83.19 242 ILE A O 1
ATOM 1949 N N . SER A 1 243 ? 13.860 3.795 -14.337 1.00 82.62 243 SER A N 1
ATOM 1950 C CA . SER A 1 243 ? 14.447 4.947 -13.661 1.00 82.62 243 SER A CA 1
ATOM 1951 C C . SER A 1 243 ? 14.578 4.728 -12.147 1.00 82.62 243 SER A C 1
ATOM 1953 O O . SER A 1 243 ? 15.257 3.804 -11.692 1.00 82.62 243 SER A O 1
ATOM 1955 N N . ASN A 1 244 ? 13.995 5.622 -11.347 1.00 82.38 244 ASN A N 1
ATOM 1956 C CA . ASN A 1 244 ? 14.147 5.734 -9.901 1.00 82.38 244 ASN A CA 1
ATOM 1957 C C . ASN A 1 244 ? 14.080 4.379 -9.184 1.00 82.38 244 ASN A C 1
ATOM 1959 O O . ASN A 1 244 ? 13.126 3.621 -9.341 1.00 82.38 244 ASN A O 1
ATOM 1963 N N . SER A 1 245 ? 15.067 4.105 -8.329 1.00 89.50 245 SER A N 1
ATOM 1964 C CA . SER A 1 245 ? 15.078 2.908 -7.488 1.00 89.50 245 SER A CA 1
ATOM 1965 C C . SER A 1 245 ? 14.610 3.206 -6.067 1.00 89.50 245 SER A C 1
ATOM 1967 O O . SER A 1 245 ? 14.963 4.239 -5.493 1.00 89.50 245 SER A O 1
ATOM 1969 N N . PHE A 1 246 ? 13.927 2.247 -5.458 1.00 92.31 246 PHE A N 1
ATOM 1970 C CA . PHE A 1 246 ? 13.522 2.260 -4.061 1.00 92.31 246 PHE A CA 1
ATOM 1971 C C . PHE A 1 246 ? 14.024 0.998 -3.348 1.00 92.31 246 PHE A C 1
ATOM 1973 O O . PHE A 1 246 ? 14.017 -0.100 -3.910 1.00 92.31 246 PHE A O 1
ATOM 1980 N N . ASN A 1 247 ? 14.526 1.162 -2.121 1.00 92.19 247 ASN A N 1
ATOM 1981 C CA . ASN A 1 247 ? 15.362 0.158 -1.452 1.00 92.19 247 ASN A CA 1
ATOM 1982 C C . ASN A 1 247 ? 14.624 -0.625 -0.358 1.00 92.19 247 ASN A C 1
ATOM 1984 O O . ASN A 1 247 ? 15.174 -1.579 0.198 1.00 92.19 247 ASN A O 1
ATOM 1988 N N . GLU A 1 248 ? 13.411 -0.206 -0.026 1.00 92.69 248 GLU A N 1
ATOM 1989 C CA . GLU A 1 248 ? 12.533 -0.830 0.948 1.00 92.69 248 GLU A CA 1
ATOM 1990 C C . GLU A 1 248 ? 11.418 -1.626 0.242 1.00 92.69 248 GLU A C 1
ATOM 1992 O O . GLU A 1 248 ? 11.399 -1.770 -0.980 1.00 92.69 248 GLU A O 1
ATOM 1997 N N . ASN A 1 249 ? 10.499 -2.205 1.017 1.00 94.25 249 ASN A N 1
ATOM 1998 C CA . ASN A 1 249 ? 9.415 -3.027 0.478 1.00 94.25 249 ASN A CA 1
ATOM 1999 C C . ASN A 1 249 ? 8.289 -2.179 -0.155 1.00 94.25 249 ASN A C 1
ATOM 2001 O O . ASN A 1 249 ? 8.225 -0.959 0.002 1.00 94.25 249 ASN A O 1
ATOM 2005 N N . ALA A 1 250 ? 7.357 -2.853 -0.835 1.00 96.38 250 ALA A N 1
ATOM 2006 C CA . ALA A 1 250 ? 6.261 -2.199 -1.549 1.00 96.38 250 ALA A CA 1
ATOM 2007 C C . ALA A 1 250 ? 5.287 -1.440 -0.632 1.00 96.38 250 ALA A C 1
ATOM 2009 O O . ALA A 1 250 ? 4.700 -0.450 -1.059 1.00 96.38 250 ALA A O 1
ATOM 2010 N N . GLY A 1 251 ? 5.135 -1.857 0.630 1.00 96.62 251 GLY A N 1
ATOM 2011 C CA . GLY A 1 251 ? 4.298 -1.153 1.600 1.00 96.62 251 GLY A CA 1
ATOM 2012 C C . GLY A 1 251 ? 4.899 0.202 1.962 1.00 96.62 251 GLY A C 1
ATOM 2013 O O . GLY A 1 251 ? 4.203 1.214 1.939 1.00 96.62 251 GLY A O 1
ATOM 2014 N N . GLU A 1 252 ? 6.210 0.251 2.203 1.00 96.19 252 GLU A N 1
ATOM 2015 C CA . GLU A 1 252 ? 6.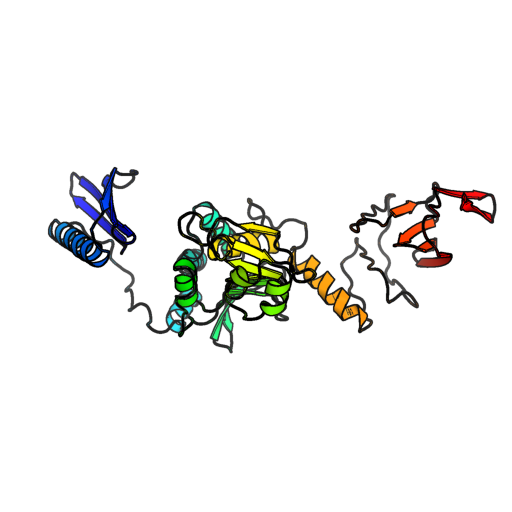917 1.508 2.473 1.00 96.19 252 GLU A CA 1
ATOM 2016 C C . GLU A 1 252 ? 6.961 2.421 1.245 1.00 96.19 252 GLU A C 1
ATOM 2018 O O . GLU A 1 252 ? 6.798 3.634 1.390 1.00 96.19 252 GLU A O 1
ATOM 2023 N N . LEU A 1 253 ? 7.106 1.850 0.043 1.00 96.81 253 LEU A N 1
ATOM 2024 C CA . LEU A 1 253 ? 6.991 2.602 -1.207 1.00 96.81 253 LEU A CA 1
ATOM 2025 C C . LEU A 1 253 ? 5.606 3.241 -1.322 1.00 96.81 253 LEU A C 1
ATOM 2027 O O . LEU A 1 253 ? 5.505 4.449 -1.523 1.00 96.81 253 LEU A O 1
ATOM 2031 N N . PHE A 1 254 ? 4.548 2.451 -1.133 1.00 97.81 254 PHE A N 1
ATOM 2032 C CA . PHE A 1 254 ? 3.172 2.927 -1.204 1.00 97.81 254 PHE A CA 1
ATOM 2033 C C . PHE A 1 254 ? 2.910 4.068 -0.213 1.00 97.81 254 PHE A C 1
ATOM 2035 O O . PHE A 1 254 ? 2.356 5.098 -0.590 1.00 97.81 254 PHE A O 1
ATOM 2042 N N . LEU A 1 255 ? 3.360 3.932 1.040 1.00 97.06 255 LEU A N 1
ATOM 2043 C CA . LEU A 1 255 ? 3.214 4.979 2.057 1.00 97.06 255 LEU A CA 1
ATOM 2044 C C . LEU A 1 255 ? 3.989 6.250 1.695 1.00 97.06 255 LEU A C 1
ATOM 2046 O O . LEU A 1 255 ? 3.466 7.353 1.862 1.00 97.06 255 LEU A O 1
ATOM 2050 N N . LYS A 1 256 ? 5.213 6.111 1.176 1.00 95.19 256 LYS A N 1
ATOM 2051 C CA . LYS A 1 256 ? 6.008 7.249 0.708 1.00 95.19 256 LYS A CA 1
ATOM 2052 C C . LYS A 1 256 ? 5.310 7.980 -0.440 1.00 95.19 256 LYS A C 1
ATOM 2054 O O . LYS A 1 256 ? 5.118 9.190 -0.336 1.00 95.19 256 LYS A O 1
ATOM 2059 N N . ARG A 1 257 ? 4.871 7.250 -1.472 1.00 94.06 257 ARG A N 1
ATOM 2060 C CA . ARG A 1 257 ? 4.150 7.826 -2.617 1.00 94.06 257 ARG A CA 1
ATOM 2061 C C . ARG A 1 257 ? 2.830 8.458 -2.190 1.00 94.06 257 ARG A C 1
ATOM 2063 O O . ARG A 1 257 ? 2.533 9.559 -2.626 1.00 94.06 257 ARG A O 1
ATOM 2070 N N . CYS A 1 258 ? 2.082 7.854 -1.263 1.00 92.62 258 CYS A N 1
ATOM 2071 C CA . CYS A 1 258 ? 0.877 8.470 -0.698 1.00 92.62 258 CYS A CA 1
ATOM 2072 C C . CYS A 1 258 ? 1.167 9.836 -0.066 1.00 92.62 258 CYS A C 1
ATOM 2074 O O . CYS A 1 258 ? 0.450 10.790 -0.340 1.00 92.62 258 CYS A O 1
ATOM 2076 N N . VAL A 1 259 ? 2.207 9.948 0.769 1.00 90.00 259 VAL A N 1
ATOM 2077 C CA . VAL A 1 259 ? 2.581 11.226 1.402 1.00 90.00 259 VAL A CA 1
ATOM 2078 C C . VAL A 1 259 ? 2.953 12.283 0.359 1.00 90.00 259 VAL A C 1
ATOM 2080 O O . VAL A 1 259 ? 2.532 13.431 0.492 1.00 90.00 259 VAL A O 1
ATOM 2083 N N . GLU A 1 260 ? 3.700 11.894 -0.676 1.00 86.94 260 GLU A N 1
ATOM 2084 C CA . GLU A 1 260 ? 4.109 12.780 -1.773 1.00 86.94 260 GLU A CA 1
ATOM 2085 C C . GLU A 1 260 ? 2.899 13.221 -2.614 1.00 86.94 260 GLU A C 1
ATOM 2087 O O . GLU A 1 260 ? 2.691 14.417 -2.809 1.00 86.94 260 GLU A O 1
ATOM 2092 N N . ILE A 1 261 ? 2.034 12.286 -3.020 1.00 81.31 261 ILE A N 1
ATOM 2093 C CA . ILE A 1 261 ? 0.824 12.564 -3.807 1.00 81.31 261 ILE A CA 1
ATOM 2094 C C . ILE A 1 261 ? -0.134 13.484 -3.046 1.00 81.31 261 ILE A C 1
ATOM 2096 O O . ILE A 1 261 ? -0.658 14.447 -3.610 1.00 81.31 261 ILE A O 1
ATOM 2100 N N . LEU A 1 262 ? -0.351 13.197 -1.760 1.00 82.31 262 LEU A N 1
ATOM 2101 C CA . LEU A 1 262 ? -1.220 13.973 -0.875 1.00 82.31 262 LEU A CA 1
ATOM 2102 C C . LEU A 1 262 ? -0.597 15.309 -0.439 1.00 82.31 262 LEU A C 1
ATOM 2104 O O . LEU A 1 262 ? -1.301 16.123 0.156 1.00 82.31 262 LEU A O 1
ATOM 2108 N N . ASN A 1 263 ? 0.688 15.533 -0.735 1.00 76.69 263 ASN A N 1
ATOM 2109 C CA . ASN A 1 263 ? 1.460 16.716 -0.360 1.00 76.69 263 ASN A CA 1
ATOM 2110 C C . ASN A 1 263 ? 1.385 17.033 1.151 1.00 76.69 263 ASN A C 1
ATOM 2112 O O . ASN A 1 263 ? 1.054 18.146 1.574 1.00 76.69 263 ASN A O 1
ATOM 2116 N N . VAL A 1 264 ? 1.625 16.014 1.986 1.00 68.81 264 VAL A N 1
ATOM 2117 C CA . VAL A 1 264 ? 1.529 16.127 3.452 1.00 68.81 264 VAL A CA 1
ATOM 2118 C C . VAL A 1 264 ? 2.872 16.556 4.039 1.00 68.81 264 VAL A C 1
ATOM 2120 O O . VAL A 1 264 ? 3.825 15.775 4.056 1.00 68.81 264 VAL A O 1
ATOM 2123 N N . GLU A 1 265 ? 2.952 17.775 4.576 1.00 62.53 265 GLU A N 1
ATOM 2124 C CA . GLU A 1 265 ? 4.160 18.256 5.252 1.00 62.53 265 GLU A CA 1
ATOM 2125 C C . GLU A 1 265 ? 4.293 17.679 6.675 1.00 62.53 265 GLU A C 1
ATOM 2127 O O . GLU A 1 265 ? 3.312 17.315 7.334 1.00 62.53 265 GLU A O 1
ATOM 2132 N N . LYS A 1 266 ? 5.534 17.631 7.187 1.00 53.34 266 LYS A N 1
ATOM 2133 C CA . LYS A 1 266 ? 5.889 17.037 8.495 1.00 53.34 266 LYS A CA 1
ATOM 2134 C C . LYS A 1 266 ? 5.133 17.630 9.699 1.00 53.34 266 LYS A C 1
ATOM 2136 O O . LYS A 1 266 ? 5.020 16.950 10.716 1.00 53.34 266 LYS A O 1
ATOM 2141 N N . ASP A 1 267 ? 4.566 18.831 9.572 1.00 50.78 267 ASP A N 1
ATOM 2142 C CA . ASP A 1 267 ? 3.871 19.554 10.648 1.00 50.78 267 ASP A CA 1
ATOM 2143 C C . ASP A 1 267 ? 2.337 19.409 10.624 1.00 50.78 267 ASP A C 1
ATOM 2145 O O . ASP A 1 267 ? 1.624 20.246 11.180 1.00 50.78 267 ASP A O 1
ATOM 2149 N N . ASN A 1 268 ? 1.797 18.359 9.985 1.00 49.88 268 ASN A N 1
ATOM 2150 C CA . ASN A 1 268 ? 0.349 18.157 9.792 1.00 49.88 268 ASN A CA 1
ATOM 2151 C C . ASN A 1 268 ? -0.349 19.315 9.039 1.00 49.88 268 ASN A C 1
ATOM 2153 O O . ASN A 1 268 ? -1.580 19.394 9.032 1.00 49.88 268 ASN A O 1
ATOM 2157 N N . LYS A 1 269 ? 0.403 20.228 8.421 1.00 41.72 269 LYS A N 1
ATOM 2158 C CA . LYS A 1 269 ? -0.162 21.229 7.523 1.00 41.72 269 LYS A CA 1
ATOM 2159 C C . LYS A 1 269 ? -0.219 20.622 6.132 1.00 41.72 269 LYS A C 1
ATOM 2161 O O . LYS A 1 269 ? 0.773 20.114 5.620 1.00 41.72 269 LYS A O 1
ATOM 2166 N N . LEU A 1 270 ? -1.409 20.655 5.545 1.00 48.69 270 LEU A N 1
ATOM 2167 C CA . LEU A 1 270 ? -1.531 20.589 4.099 1.00 48.69 270 LEU A CA 1
ATOM 2168 C C . LEU A 1 270 ? -0.723 21.750 3.535 1.00 48.69 270 LEU A C 1
ATOM 2170 O O . LEU A 1 270 ? -0.932 22.891 3.961 1.00 48.69 270 LEU A O 1
ATOM 2174 N N . SER A 1 271 ? 0.202 21.449 2.628 1.00 44.22 271 SER A N 1
ATOM 2175 C CA . SER A 1 271 ? 0.861 22.490 1.855 1.00 44.22 271 SER A CA 1
ATOM 2176 C C . SER A 1 271 ? -0.205 23.386 1.212 1.00 44.22 271 SER A C 1
ATOM 2178 O O . SER A 1 271 ? -1.290 22.934 0.832 1.00 44.22 271 SER A O 1
ATOM 2180 N N . THR A 1 272 ? 0.081 24.682 1.107 1.00 41.06 272 THR A N 1
ATOM 2181 C CA . THR A 1 272 ? -0.758 25.612 0.338 1.00 41.06 272 THR A CA 1
ATOM 2182 C C . THR A 1 272 ? -0.726 25.309 -1.164 1.00 41.06 272 THR A C 1
ATOM 2184 O O . THR A 1 272 ? -1.552 25.834 -1.911 1.00 41.06 272 THR A O 1
ATOM 2187 N N . GLU A 1 273 ? 0.202 24.457 -1.609 1.00 44.03 273 GLU A N 1
ATOM 2188 C CA . GLU A 1 273 ? 0.265 23.916 -2.963 1.00 44.03 273 GLU A CA 1
ATOM 2189 C C . GLU A 1 273 ? -0.684 22.716 -3.112 1.00 44.03 273 GLU A C 1
ATOM 2191 O O . GLU A 1 273 ? -0.781 21.848 -2.242 1.00 44.03 273 GLU A O 1
ATOM 2196 N N . LYS A 1 274 ? -1.421 22.667 -4.231 1.00 49.06 274 LYS A N 1
ATOM 2197 C CA . LYS A 1 274 ? -2.377 21.585 -4.534 1.00 49.06 274 LYS A CA 1
ATOM 2198 C C . LYS A 1 274 ? -1.677 20.220 -4.505 1.00 49.06 274 LYS A C 1
ATOM 2200 O O . LYS A 1 274 ? -0.504 20.128 -4.851 1.00 49.06 274 LYS A O 1
ATOM 2205 N N . SER A 1 275 ? -2.415 19.163 -4.149 1.00 52.25 275 SER A N 1
ATOM 2206 C CA . SER A 1 275 ? -1.913 17.787 -4.258 1.00 52.25 275 SER A CA 1
ATOM 2207 C C . SER A 1 275 ? -1.347 17.524 -5.656 1.00 52.25 275 SER A C 1
ATOM 2209 O O . SER A 1 275 ? -1.885 18.011 -6.657 1.00 52.25 275 SER A O 1
ATOM 2211 N N . ILE A 1 276 ? -0.280 16.727 -5.735 1.00 54.31 276 ILE A N 1
ATOM 2212 C CA . ILE A 1 276 ? 0.314 16.303 -7.011 1.00 54.31 276 ILE A CA 1
ATOM 2213 C C . ILE A 1 276 ? -0.757 15.616 -7.877 1.00 54.31 276 ILE A C 1
ATOM 2215 O O . ILE A 1 276 ? -0.838 15.844 -9.082 1.00 54.31 276 ILE A O 1
ATOM 2219 N N . TYR A 1 277 ? -1.677 14.890 -7.237 1.00 50.94 277 TYR A N 1
ATOM 2220 C CA . TYR A 1 277 ? -2.860 14.316 -7.873 1.00 50.94 277 TYR A CA 1
ATOM 2221 C C . TYR A 1 277 ? -3.693 15.329 -8.671 1.00 50.94 277 TYR A C 1
ATOM 2223 O O . TYR A 1 277 ? -4.092 15.042 -9.794 1.00 50.94 277 TYR A O 1
ATOM 2231 N N . LYS A 1 278 ? -3.946 16.535 -8.142 1.00 50.09 278 LYS A N 1
ATOM 2232 C CA . LYS A 1 278 ? -4.681 17.569 -8.889 1.00 50.09 278 LYS A CA 1
ATOM 2233 C C . LYS A 1 278 ? -3.925 18.030 -10.128 1.00 50.09 278 LYS A C 1
ATOM 2235 O O . LYS A 1 278 ? -4.569 18.342 -11.122 1.00 50.09 278 LYS A O 1
ATOM 2240 N N . ILE A 1 279 ? -2.597 18.089 -10.076 1.00 47.50 279 ILE A N 1
ATOM 2241 C CA . ILE A 1 279 ? -1.772 18.454 -11.234 1.00 47.50 279 ILE A CA 1
ATOM 2242 C C . ILE A 1 279 ? -1.918 17.380 -12.320 1.00 47.50 279 ILE A C 1
ATOM 2244 O O . ILE A 1 279 ? -2.182 17.713 -13.474 1.00 47.50 279 ILE A O 1
ATOM 2248 N N . TYR A 1 280 ? -1.854 16.102 -11.940 1.00 48.53 280 TYR A N 1
ATOM 2249 C CA . TYR A 1 280 ? -2.022 14.982 -12.870 1.00 48.53 280 TYR A CA 1
ATOM 2250 C C . TYR A 1 280 ? -3.445 14.835 -13.405 1.00 48.53 280 TYR A C 1
ATOM 2252 O O . TYR A 1 280 ? -3.615 14.745 -14.612 1.00 48.53 280 TYR A O 1
ATOM 2260 N N . ALA A 1 281 ? -4.476 14.910 -12.561 1.00 42.75 281 ALA A N 1
ATOM 2261 C CA . ALA A 1 281 ? -5.867 14.863 -13.009 1.00 42.75 281 ALA A CA 1
ATOM 2262 C C . ALA A 1 281 ? -6.192 16.020 -13.972 1.00 42.75 281 ALA A C 1
ATOM 2264 O O . ALA A 1 281 ? -7.007 15.866 -14.879 1.00 42.75 281 ALA A O 1
ATOM 2265 N N . ILE A 1 282 ? -5.538 17.180 -13.818 1.00 43.22 282 ILE A N 1
ATOM 2266 C CA . ILE A 1 282 ? -5.594 18.270 -14.802 1.00 43.22 282 ILE A CA 1
ATOM 2267 C C . ILE A 1 282 ? -4.862 17.880 -16.097 1.00 43.22 282 ILE A C 1
ATOM 2269 O O . ILE A 1 282 ? -5.399 18.150 -17.164 1.00 43.22 282 ILE A O 1
ATOM 2273 N N . LYS A 1 283 ? -3.694 17.223 -16.036 1.00 40.97 283 LYS A N 1
ATOM 2274 C CA . LYS A 1 283 ? -2.956 16.731 -17.217 1.00 40.97 283 LYS A CA 1
ATOM 2275 C C . LYS A 1 283 ? -3.755 15.667 -17.992 1.00 40.97 283 LYS A C 1
ATOM 2277 O O . LYS A 1 283 ? -4.011 15.870 -19.173 1.00 40.97 283 LYS A O 1
ATOM 2282 N N . GLU A 1 284 ? -4.241 14.610 -17.345 1.00 39.97 284 GLU A N 1
ATOM 2283 C CA . GLU A 1 284 ? -5.068 13.564 -17.977 1.00 39.97 284 GLU A CA 1
ATOM 2284 C C . GLU A 1 284 ? -6.385 14.119 -18.514 1.00 39.97 284 GLU A C 1
ATOM 2286 O O . GLU A 1 284 ? -6.766 13.848 -19.653 1.00 39.97 284 GLU A O 1
ATOM 2291 N N . SER A 1 285 ? -7.079 14.946 -17.720 1.00 35.78 285 SER A N 1
ATOM 2292 C CA . SER A 1 285 ? -8.273 15.606 -18.235 1.00 35.78 285 SER A CA 1
ATOM 2293 C C . SER A 1 285 ? -7.917 16.506 -19.407 1.00 35.78 285 SER A C 1
ATOM 2295 O O . SER A 1 285 ? -8.681 16.492 -20.353 1.00 35.78 285 SER A O 1
ATOM 2297 N N . SER A 1 286 ? -6.774 17.206 -19.427 1.00 36.31 286 SER A N 1
ATOM 2298 C CA . SER A 1 286 ? -6.330 18.005 -20.580 1.00 36.31 286 SER A CA 1
ATOM 2299 C C . SER A 1 286 ? -6.094 17.167 -21.844 1.00 36.31 286 SER A C 1
ATOM 2301 O O . SER A 1 286 ? -6.405 17.629 -22.941 1.00 36.31 286 SER A O 1
ATOM 2303 N N . GLU A 1 287 ? -5.626 15.924 -21.707 1.00 35.50 287 GLU A N 1
ATOM 2304 C CA . GLU A 1 287 ? -5.479 14.989 -22.827 1.00 35.50 287 GLU A CA 1
ATOM 2305 C C . GLU A 1 287 ? -6.820 14.427 -23.305 1.00 35.50 287 GLU A C 1
ATOM 2307 O O . GLU A 1 287 ? -7.064 14.405 -24.510 1.00 35.50 287 GLU A O 1
ATOM 2312 N N . LEU A 1 288 ? -7.743 14.100 -22.394 1.00 29.28 288 LEU A N 1
ATOM 2313 C CA . LEU A 1 288 ? -9.144 13.823 -22.742 1.00 29.28 288 LEU A CA 1
ATOM 2314 C C . LEU A 1 288 ? -9.857 15.064 -23.324 1.00 29.28 288 LEU A C 1
ATOM 2316 O O . LEU A 1 288 ? -10.693 14.938 -24.218 1.00 29.28 288 LEU A O 1
ATOM 2320 N N . PHE A 1 289 ? -9.515 16.271 -22.869 1.00 28.62 289 PHE A N 1
ATOM 2321 C CA . PHE A 1 289 ? -10.077 17.559 -23.298 1.00 28.62 289 PHE A CA 1
ATOM 2322 C C . PHE A 1 289 ? -9.611 17.966 -24.697 1.00 28.62 289 PHE A C 1
ATOM 2324 O O . PHE A 1 289 ? -10.302 18.770 -25.324 1.00 28.62 289 PHE A O 1
ATOM 2331 N N . LYS A 1 290 ? -8.542 17.360 -25.240 1.00 32.44 290 LYS A N 1
ATOM 2332 C CA . LYS A 1 290 ? -8.258 17.417 -26.686 1.00 32.44 290 LYS A CA 1
ATOM 2333 C C . LYS A 1 290 ? -9.428 16.867 -27.520 1.00 32.44 290 LYS A C 1
ATOM 2335 O O . LYS A 1 290 ? -9.506 17.155 -28.702 1.00 32.44 290 LYS A O 1
ATOM 2340 N N . SER A 1 291 ? -10.370 16.121 -26.926 1.00 31.23 291 SER A N 1
ATOM 2341 C CA . SER A 1 291 ? -11.528 15.564 -27.641 1.00 31.23 291 SER A CA 1
ATOM 2342 C C . SER A 1 291 ? -12.880 16.248 -27.380 1.00 31.23 291 SER A C 1
ATOM 2344 O O . SER A 1 291 ? -13.805 16.054 -28.169 1.00 31.23 291 SER A O 1
ATOM 2346 N N . THR A 1 292 ? -13.038 17.092 -26.351 1.00 25.72 292 THR A N 1
ATOM 2347 C CA . THR A 1 292 ? -14.335 17.747 -26.070 1.00 25.72 292 THR A CA 1
ATOM 2348 C C . THR A 1 292 ? -14.189 19.103 -25.387 1.00 25.72 292 THR A C 1
ATOM 2350 O O . THR A 1 292 ? -13.683 19.201 -24.278 1.00 25.72 292 THR A O 1
ATOM 2353 N N . GLN A 1 293 ? -14.705 20.150 -26.035 1.00 30.48 293 GLN A N 1
ATOM 2354 C CA . GLN A 1 293 ? -14.704 21.542 -25.579 1.00 30.48 293 GLN A CA 1
ATOM 2355 C C . GLN A 1 293 ? -15.546 21.748 -24.301 1.00 30.48 293 GLN A C 1
ATOM 2357 O O . GLN A 1 293 ? -16.770 21.678 -24.382 1.00 30.48 293 GLN A O 1
ATOM 2362 N N . GLN A 1 294 ? -14.937 22.080 -23.150 1.00 28.20 294 GLN A N 1
ATOM 2363 C CA . GLN A 1 294 ? -15.589 22.853 -22.069 1.00 28.20 294 GLN A CA 1
ATOM 2364 C C . GLN A 1 294 ? -14.604 23.371 -20.994 1.00 28.20 294 GLN A C 1
ATOM 2366 O O . GLN A 1 294 ? -13.585 22.764 -20.701 1.00 28.20 294 GLN A O 1
ATOM 2371 N N . ILE A 1 295 ? -14.909 24.538 -20.418 1.00 31.56 295 ILE A N 1
ATOM 2372 C CA . ILE A 1 295 ? -14.030 25.350 -19.554 1.00 31.56 295 ILE A CA 1
ATOM 2373 C C . ILE A 1 295 ? -14.232 25.002 -18.066 1.00 31.56 295 ILE A C 1
ATOM 2375 O O . ILE A 1 295 ? -15.372 24.943 -17.605 1.00 31.56 295 ILE A O 1
ATOM 2379 N N . LEU A 1 296 ? -13.149 24.887 -17.281 1.00 28.75 296 LEU A N 1
ATOM 2380 C CA . LEU A 1 296 ? -13.188 24.839 -15.808 1.00 28.75 296 LEU A CA 1
ATOM 2381 C C . LEU A 1 296 ? -12.630 26.136 -15.192 1.00 28.75 296 LEU A C 1
ATOM 2383 O O . LEU A 1 296 ? -11.500 26.532 -15.465 1.00 28.75 296 LEU A O 1
ATOM 2387 N N . ARG A 1 297 ? -13.427 26.791 -14.333 1.00 29.08 297 ARG A N 1
ATOM 2388 C CA . ARG A 1 297 ? -13.027 27.948 -13.507 1.00 29.08 297 ARG A CA 1
ATOM 2389 C C . ARG A 1 297 ? -12.340 27.489 -12.219 1.00 29.08 297 ARG A C 1
ATOM 2391 O O . ARG A 1 297 ? -12.878 26.648 -11.503 1.00 29.08 297 ARG A O 1
ATOM 2398 N N . LEU A 1 298 ? -11.224 28.125 -11.875 1.00 28.75 298 LEU A N 1
ATOM 2399 C CA . LEU A 1 298 ? -10.653 28.154 -10.525 1.00 28.75 298 LEU A CA 1
ATOM 2400 C C . LEU A 1 298 ? -10.659 29.620 -10.041 1.00 28.75 298 LEU A C 1
ATOM 2402 O O . LEU A 1 298 ? -10.644 30.530 -10.861 1.00 28.75 298 LEU A O 1
ATOM 2406 N N . ASN A 1 299 ? -10.810 29.831 -8.732 1.00 27.94 299 ASN A N 1
ATOM 2407 C CA . ASN A 1 299 ? -11.194 31.103 -8.096 1.00 27.94 299 ASN A CA 1
ATOM 2408 C C . ASN A 1 299 ? -10.253 32.309 -8.343 1.00 27.94 299 ASN A C 1
ATOM 2410 O O . ASN A 1 299 ? -9.168 32.186 -8.896 1.00 27.94 299 ASN A O 1
ATOM 2414 N N . GLU A 1 300 ? -10.719 33.472 -7.868 1.00 31.14 300 GLU A N 1
ATOM 2415 C CA . GLU A 1 300 ? -10.541 34.841 -8.377 1.00 31.14 300 GLU A CA 1
ATOM 2416 C C . GLU A 1 300 ? -9.138 35.323 -8.823 1.00 31.14 300 GLU A C 1
ATOM 2418 O O . GLU A 1 300 ? -9.095 36.251 -9.622 1.00 31.14 300 GLU A O 1
ATOM 2423 N N . THR A 1 301 ? -8.003 34.741 -8.425 1.00 29.91 301 THR A N 1
ATOM 2424 C CA . THR A 1 301 ? -6.666 35.312 -8.722 1.00 29.91 301 THR A CA 1
ATOM 2425 C C . THR A 1 301 ? -5.835 34.608 -9.794 1.00 29.91 301 THR A C 1
ATOM 2427 O O . THR A 1 301 ? -4.911 35.238 -10.305 1.00 29.91 301 THR A O 1
ATOM 2430 N N . ASP A 1 302 ? -6.152 33.368 -10.183 1.00 30.64 302 ASP A N 1
ATOM 2431 C CA . ASP A 1 302 ? -5.242 32.558 -11.009 1.00 30.64 302 ASP A CA 1
ATOM 2432 C C . ASP A 1 302 ? -5.914 32.021 -12.283 1.00 30.64 302 ASP A C 1
ATOM 2434 O O . ASP A 1 302 ? -6.898 31.282 -12.230 1.00 30.64 302 ASP A O 1
ATOM 2438 N N . ILE A 1 303 ? -5.344 32.351 -13.449 1.00 33.06 303 ILE A N 1
ATOM 2439 C CA . ILE A 1 303 ? -5.728 31.792 -14.755 1.00 33.06 303 ILE A CA 1
ATOM 2440 C C . ILE A 1 303 ? -4.577 30.908 -15.252 1.00 33.06 303 ILE A C 1
ATOM 2442 O O . ILE A 1 303 ? -3.484 31.401 -15.514 1.00 33.06 303 ILE A O 1
ATOM 2446 N N . LEU A 1 304 ? -4.838 29.610 -15.420 1.00 31.42 304 LEU A N 1
ATOM 2447 C CA . LEU A 1 304 ? -3.950 28.662 -16.104 1.00 31.42 304 LEU A CA 1
ATOM 2448 C C . LEU A 1 304 ? -4.421 28.500 -17.555 1.00 31.42 304 LEU A C 1
ATOM 2450 O O . LEU A 1 304 ? -5.573 28.140 -17.791 1.00 31.42 304 LEU A O 1
ATOM 2454 N N . LEU A 1 305 ? -3.539 28.771 -18.521 1.00 31.05 305 LEU A N 1
ATOM 2455 C CA . LEU A 1 305 ? -3.786 28.554 -19.950 1.00 31.05 305 LEU A CA 1
ATOM 2456 C C . LEU A 1 305 ? -2.959 27.355 -20.423 1.00 31.05 305 LEU A C 1
ATOM 2458 O O . LEU A 1 305 ? -1.734 27.379 -20.325 1.00 31.05 305 LEU A O 1
ATOM 2462 N N . PHE A 1 306 ? -3.626 26.332 -20.958 1.00 30.17 306 PHE A N 1
ATOM 2463 C CA . PHE A 1 306 ? -2.986 25.217 -21.663 1.00 30.17 306 PHE A CA 1
ATOM 2464 C C . PHE A 1 306 ? -3.057 25.445 -23.183 1.00 30.17 306 PHE A C 1
ATOM 2466 O O . PHE A 1 306 ? -4.025 26.017 -23.689 1.00 30.17 306 PHE A O 1
ATOM 2473 N N . GLY A 1 307 ? -2.003 25.048 -23.904 1.00 26.39 307 GLY A N 1
ATOM 2474 C CA . GLY A 1 307 ? -1.872 25.221 -25.355 1.00 26.39 307 GLY A CA 1
ATOM 2475 C C . GLY A 1 307 ? -2.662 24.197 -26.184 1.00 26.39 307 GLY A C 1
ATOM 2476 O O . GLY A 1 307 ? -2.789 23.056 -25.761 1.00 26.39 307 GLY A O 1
ATOM 2477 N N . TRP A 1 308 ? -3.131 24.657 -27.363 1.00 34.53 308 TRP A N 1
ATOM 2478 C CA . TRP A 1 308 ? -3.736 23.934 -28.510 1.00 34.53 308 TRP A CA 1
ATOM 2479 C C . TRP A 1 308 ? -4.784 22.866 -28.111 1.00 34.53 308 TRP A C 1
ATOM 2481 O O . TRP A 1 308 ? -4.449 21.747 -27.757 1.00 34.53 308 TRP A O 1
ATOM 2491 N N . GLU A 1 309 ? -6.083 23.190 -28.041 1.00 30.02 309 GLU A N 1
ATOM 2492 C CA . GLU A 1 309 ? -6.979 23.166 -29.218 1.00 30.02 309 GLU A CA 1
ATOM 2493 C C . GLU A 1 309 ? -8.244 24.059 -29.104 1.00 30.02 309 GLU A C 1
ATOM 2495 O O . GLU A 1 309 ? -9.257 23.817 -29.753 1.00 30.02 309 GLU A O 1
ATOM 2500 N N . THR A 1 310 ? -8.243 25.135 -28.313 1.00 34.91 310 THR A N 1
ATOM 2501 C CA . THR A 1 310 ? -9.444 25.994 -28.181 1.00 34.91 310 THR A CA 1
ATOM 2502 C C . THR A 1 310 ? -9.109 27.472 -28.035 1.00 34.91 310 THR A C 1
ATOM 2504 O O . THR A 1 310 ? -9.067 27.996 -26.927 1.00 34.91 310 THR A O 1
ATOM 2507 N N . LEU A 1 311 ? -8.913 28.183 -29.148 1.00 34.47 311 LEU A N 1
ATOM 2508 C CA . LEU A 1 311 ? -8.833 29.654 -29.146 1.00 34.47 311 LEU A CA 1
ATOM 2509 C C . LEU A 1 311 ? -9.534 30.291 -30.355 1.00 34.47 311 LEU A C 1
ATOM 2511 O O . LEU A 1 311 ? -9.005 31.207 -30.978 1.00 34.47 311 LEU A O 1
ATOM 2515 N N . SER A 1 312 ? -10.750 29.848 -30.681 1.00 29.64 312 SER A N 1
ATOM 2516 C CA . SER A 1 312 ? -11.623 30.632 -31.566 1.00 29.64 312 SER A CA 1
ATOM 2517 C C . SER A 1 312 ? -12.581 31.555 -30.807 1.00 29.64 312 SER A C 1
ATOM 2519 O O . SER A 1 312 ? -12.807 32.659 -31.286 1.00 29.64 312 SER A O 1
ATOM 2521 N N . HIS A 1 313 ? -13.057 31.228 -29.597 1.00 31.59 313 HIS A N 1
ATOM 2522 C CA . HIS A 1 313 ? -13.939 32.131 -28.837 1.00 31.59 313 HIS A CA 1
ATOM 2523 C C . HIS A 1 313 ? -13.805 31.948 -27.316 1.00 31.59 313 HIS A C 1
ATOM 2525 O O . HIS A 1 313 ? -14.443 31.075 -26.737 1.00 31.59 313 HIS A O 1
ATOM 2531 N N . LEU A 1 314 ? -13.001 32.788 -26.651 1.00 31.31 314 LEU A N 1
ATOM 2532 C CA . LEU A 1 314 ? -12.997 32.908 -25.187 1.00 31.31 314 LEU A CA 1
ATOM 2533 C C . LEU A 1 314 ? -13.462 34.323 -24.799 1.00 31.31 314 LEU A C 1
ATOM 2535 O O . LEU A 1 314 ? -12.749 35.302 -25.029 1.00 31.31 314 LEU A O 1
ATOM 2539 N N . GLU A 1 315 ? -14.658 34.445 -24.221 1.00 28.42 315 GLU A N 1
ATOM 2540 C CA . GLU A 1 315 ? -15.092 35.651 -23.504 1.00 28.42 315 GLU A CA 1
ATOM 2541 C C . GLU A 1 315 ? -15.011 35.401 -21.997 1.00 28.42 315 GLU A C 1
ATOM 2543 O O . GLU A 1 315 ? -15.724 34.570 -21.441 1.00 28.42 315 GLU A O 1
ATOM 2548 N N . LEU A 1 316 ? -14.113 36.124 -21.324 1.00 29.14 316 LEU A N 1
ATOM 2549 C CA . LEU A 1 316 ? -13.992 36.109 -19.869 1.00 29.14 316 LEU A CA 1
ATOM 2550 C C . LEU A 1 316 ? -14.974 37.129 -19.281 1.00 29.14 316 LEU A C 1
ATOM 2552 O O . LEU A 1 316 ? -14.719 38.330 -19.319 1.00 29.14 316 LEU A O 1
ATOM 2556 N N . THR A 1 317 ? -16.094 36.667 -18.723 1.00 26.84 317 THR A N 1
ATOM 2557 C CA . THR A 1 317 ? -17.028 37.523 -17.973 1.00 26.84 317 THR A CA 1
ATOM 2558 C C . THR A 1 317 ? -16.853 37.346 -16.468 1.00 26.84 317 THR A C 1
ATOM 2560 O O . THR A 1 317 ? -17.404 36.407 -15.899 1.00 26.84 317 THR A O 1
ATOM 2563 N N . SER A 1 318 ? -16.131 38.249 -15.809 1.00 26.73 318 SER A N 1
ATOM 2564 C CA . SER A 1 318 ? -16.568 38.852 -14.537 1.00 26.73 318 SER A CA 1
ATOM 2565 C C . SER A 1 318 ? -15.509 39.795 -13.981 1.00 26.73 318 SER A C 1
ATOM 2567 O O . SER A 1 318 ? -14.323 39.476 -13.930 1.00 26.73 318 SER A O 1
ATOM 2569 N N . ASP A 1 319 ? -15.989 40.949 -13.534 1.00 29.61 319 ASP A N 1
ATOM 2570 C CA . ASP A 1 319 ? -15.242 42.011 -12.887 1.00 29.61 319 ASP A CA 1
ATOM 2571 C C . ASP A 1 319 ? -14.656 41.562 -11.552 1.00 29.61 319 ASP A C 1
ATOM 2573 O O . ASP A 1 319 ? -15.365 41.513 -10.550 1.00 29.61 319 ASP A O 1
ATOM 2577 N N . LYS A 1 320 ? -13.357 41.259 -11.540 1.00 29.66 320 LYS A N 1
ATOM 2578 C CA . LYS A 1 320 ? -12.396 41.611 -10.483 1.00 29.66 320 LYS A CA 1
ATOM 2579 C C . LYS A 1 320 ? -11.024 41.034 -10.837 1.00 29.66 320 LYS A C 1
ATOM 2581 O O . LYS A 1 320 ? -10.935 39.924 -11.333 1.00 29.66 320 LYS A O 1
ATOM 2586 N N . ILE A 1 321 ? -9.995 41.829 -10.524 1.00 27.06 321 ILE A N 1
ATOM 2587 C CA . ILE A 1 321 ? -8.548 41.533 -10.536 1.00 27.06 321 ILE A CA 1
ATOM 2588 C C . ILE A 1 321 ? -7.823 41.882 -11.844 1.00 27.06 321 ILE A C 1
ATOM 2590 O O . ILE A 1 321 ? -7.839 41.146 -12.816 1.00 27.06 321 ILE A O 1
ATOM 2594 N N . VAL A 1 322 ? -7.212 43.076 -11.859 1.00 29.47 322 VAL A N 1
ATOM 2595 C CA . VAL A 1 322 ? -5.760 43.265 -11.656 1.00 29.47 322 VAL A CA 1
ATOM 2596 C C . VAL A 1 322 ? -5.568 44.641 -11.007 1.00 29.47 322 VAL A C 1
ATOM 2598 O O . VAL A 1 322 ? -6.030 45.651 -11.538 1.00 29.47 322 VAL A O 1
ATOM 2601 N N . LYS A 1 323 ? -4.884 44.700 -9.863 1.00 28.25 323 LYS A N 1
ATOM 2602 C CA . LYS A 1 323 ? -4.178 45.908 -9.430 1.00 28.25 323 LYS A CA 1
ATOM 2603 C C . LYS A 1 323 ? -2.800 45.461 -8.950 1.00 28.25 323 LYS A C 1
ATOM 2605 O O . LYS A 1 323 ? -2.727 44.612 -8.069 1.00 28.25 323 LYS A O 1
ATOM 2610 N N . ASN A 1 324 ? -1.774 46.061 -9.548 1.00 28.25 324 ASN A N 1
ATOM 2611 C CA . ASN A 1 324 ? -0.333 45.884 -9.338 1.00 28.25 324 ASN A CA 1
ATOM 2612 C C . ASN A 1 324 ? 0.353 44.834 -10.226 1.00 28.25 324 ASN A C 1
ATOM 2614 O O . ASN A 1 324 ? 0.454 43.658 -9.897 1.00 28.25 324 ASN A O 1
ATOM 2618 N N . ASP A 1 325 ? 0.846 45.330 -11.362 1.00 34.72 325 ASP A N 1
ATOM 2619 C CA . ASP A 1 325 ? 2.191 45.141 -11.915 1.00 34.72 325 ASP A CA 1
ATOM 2620 C C . ASP A 1 325 ? 3.021 43.994 -11.329 1.00 34.72 325 ASP A C 1
ATOM 2622 O O . ASP A 1 325 ? 3.822 44.178 -10.410 1.00 34.72 325 ASP A O 1
ATOM 2626 N N . LYS A 1 326 ? 2.834 42.814 -11.925 1.00 30.73 326 LYS A N 1
ATOM 2627 C CA . LYS A 1 326 ? 3.853 41.839 -12.356 1.00 30.73 326 LYS A CA 1
ATOM 2628 C C . LYS A 1 326 ? 3.125 40.533 -12.645 1.00 30.73 326 LYS A C 1
ATOM 2630 O O . LYS A 1 326 ? 2.864 39.743 -11.743 1.00 30.73 326 LYS A O 1
ATOM 2635 N N . VAL A 1 327 ? 2.795 40.298 -13.913 1.00 33.62 327 VAL A N 1
ATOM 2636 C CA . VAL A 1 327 ? 2.388 38.959 -14.347 1.00 33.62 327 VAL A CA 1
ATOM 2637 C C . VAL A 1 327 ? 3.633 38.080 -14.242 1.00 33.62 327 VAL A C 1
ATOM 2639 O O . VAL A 1 327 ? 4.584 38.252 -15.001 1.00 33.62 327 VAL A O 1
ATOM 2642 N N . LYS A 1 328 ? 3.665 37.187 -13.252 1.00 31.58 328 LYS A N 1
ATOM 2643 C CA . LYS A 1 328 ? 4.721 36.184 -13.125 1.00 31.58 328 LYS A CA 1
ATOM 2644 C C . LYS A 1 328 ? 4.322 35.004 -14.010 1.00 31.58 328 LYS A C 1
ATOM 2646 O O . LYS A 1 328 ? 3.333 34.337 -13.728 1.00 31.58 328 LYS A O 1
ATOM 2651 N N . ILE A 1 329 ? 5.038 34.810 -15.113 1.00 33.84 329 ILE A N 1
ATOM 2652 C CA . ILE A 1 329 ? 4.800 33.714 -16.058 1.00 33.84 329 ILE A CA 1
ATOM 2653 C C . ILE A 1 329 ? 5.893 32.676 -15.819 1.00 33.84 329 ILE A C 1
ATOM 2655 O O . ILE A 1 329 ? 7.067 32.961 -16.039 1.00 33.84 329 ILE A O 1
ATOM 2659 N N . GLU A 1 330 ? 5.514 31.489 -15.354 1.00 31.12 330 GLU A N 1
ATOM 2660 C CA . GLU A 1 330 ? 6.416 30.345 -15.220 1.00 31.12 330 GLU A CA 1
ATOM 2661 C C . GLU A 1 330 ? 6.085 29.340 -16.329 1.00 31.12 330 GLU A C 1
ATOM 2663 O O . GLU A 1 330 ? 4.969 28.829 -16.411 1.00 31.12 330 GLU A O 1
ATOM 2668 N N . SER A 1 331 ? 7.038 29.103 -17.234 1.00 33.81 331 SER A N 1
ATOM 2669 C CA . SER A 1 331 ? 6.940 28.067 -18.265 1.00 33.81 331 SER A CA 1
ATOM 2670 C C . SER A 1 331 ? 7.610 26.790 -17.765 1.00 33.81 331 SER A C 1
ATOM 2672 O O . SER A 1 331 ? 8.804 26.801 -17.475 1.00 33.81 331 SER A O 1
ATOM 2674 N N . SER A 1 332 ? 6.869 25.687 -17.696 1.00 29.84 332 SER A N 1
ATOM 2675 C CA . SER A 1 332 ? 7.374 24.388 -17.225 1.00 29.84 332 SER A CA 1
ATOM 2676 C C . SER A 1 332 ? 7.814 23.431 -18.341 1.00 29.84 332 SER A C 1
ATOM 2678 O O . SER A 1 332 ? 8.162 22.291 -18.054 1.00 29.84 332 SER A O 1
ATOM 2680 N N . PHE A 1 333 ? 7.844 23.869 -19.604 1.00 29.95 333 PHE A N 1
ATOM 2681 C CA . PHE A 1 333 ? 8.313 23.044 -20.724 1.00 29.95 333 PHE A CA 1
ATOM 2682 C C . PHE A 1 333 ? 9.767 23.362 -21.089 1.00 29.95 333 PHE A C 1
ATOM 2684 O O . PHE A 1 333 ? 10.113 24.513 -21.374 1.00 29.95 333 PHE A O 1
ATOM 2691 N N . SER A 1 334 ? 10.619 22.334 -21.124 1.00 31.84 334 SER A N 1
ATOM 2692 C CA . SER A 1 334 ? 11.971 22.435 -21.671 1.00 31.84 334 SER A CA 1
ATOM 2693 C C . SER A 1 334 ? 11.895 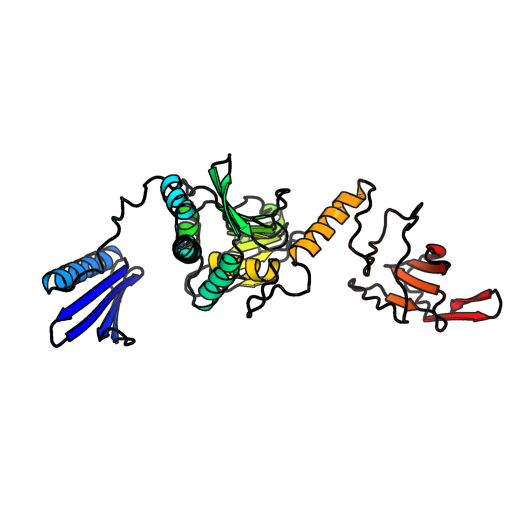22.727 -23.178 1.00 31.84 334 SER A C 1
ATOM 2695 O O . SER A 1 334 ? 11.325 21.967 -23.953 1.00 31.84 334 SER A O 1
ATOM 2697 N N . GLY A 1 335 ? 12.449 23.869 -23.600 1.00 35.94 335 GLY A N 1
ATOM 2698 C CA . GLY A 1 335 ? 12.564 24.249 -25.017 1.00 35.94 335 GLY A CA 1
ATOM 2699 C C . GLY A 1 335 ? 11.586 25.314 -25.532 1.00 35.94 335 GLY A C 1
ATOM 2700 O O . GLY A 1 335 ? 11.651 25.655 -26.711 1.00 35.94 335 GLY A O 1
ATOM 2701 N N . SER A 1 336 ? 10.727 25.885 -24.685 1.00 40.47 336 SER A N 1
ATOM 2702 C CA . SER A 1 336 ? 9.866 27.021 -25.055 1.00 40.47 336 SER A CA 1
ATOM 2703 C C . SER A 1 336 ? 10.175 28.260 -24.215 1.00 40.47 336 SER A C 1
ATOM 2705 O O . SER A 1 336 ? 10.069 28.217 -22.993 1.00 40.47 336 SER A O 1
ATOM 2707 N N . GLU A 1 337 ? 10.531 29.366 -24.875 1.00 41.59 337 GLU A N 1
ATOM 2708 C CA . GLU A 1 337 ? 10.742 30.677 -24.246 1.00 41.59 337 GLU A CA 1
ATOM 2709 C C . GLU A 1 337 ? 9.566 31.619 -24.544 1.00 41.59 337 GLU A C 1
ATOM 2711 O O . GLU A 1 337 ? 9.040 31.664 -25.661 1.00 41.59 337 GLU A O 1
ATOM 2716 N N . LEU A 1 338 ? 9.184 32.407 -23.536 1.00 41.72 338 LEU A N 1
ATOM 2717 C CA . LEU A 1 338 ? 8.205 33.487 -23.635 1.00 41.72 338 LEU A CA 1
ATOM 2718 C C . LEU A 1 338 ? 8.906 34.805 -23.296 1.00 41.72 338 LEU A C 1
ATOM 2720 O O . LEU A 1 338 ? 9.397 34.976 -22.181 1.00 41.72 338 LEU A O 1
ATOM 2724 N N . LYS A 1 339 ? 8.975 35.732 -24.258 1.00 42.72 339 LYS A N 1
ATOM 2725 C CA . LYS A 1 339 ? 9.623 37.042 -24.072 1.00 42.72 339 LYS A CA 1
ATOM 2726 C C . LYS A 1 339 ? 8.595 38.163 -24.142 1.00 42.72 339 LYS A C 1
ATOM 2728 O O . LYS A 1 339 ? 7.837 38.256 -25.108 1.00 42.72 339 LYS A O 1
ATOM 2733 N N . ALA A 1 340 ? 8.581 39.002 -23.109 1.00 43.03 340 ALA A N 1
ATOM 2734 C CA . ALA A 1 340 ? 7.791 40.227 -23.068 1.00 43.03 340 ALA A CA 1
ATOM 2735 C C . ALA A 1 340 ? 8.499 41.344 -23.837 1.00 43.03 340 ALA A C 1
ATOM 2737 O O . ALA A 1 340 ? 9.727 41.460 -23.774 1.00 43.03 340 ALA A O 1
ATOM 2738 N N . SER A 1 341 ? 7.738 42.173 -24.557 1.00 40.97 341 SER A N 1
ATOM 2739 C CA . SER A 1 341 ? 8.289 43.418 -25.090 1.00 40.97 341 SER A CA 1
ATOM 2740 C C . SER A 1 341 ? 8.694 44.354 -23.937 1.00 40.97 341 SER A C 1
ATOM 2742 O O . SER A 1 341 ? 8.095 44.282 -22.859 1.00 40.97 341 SER A O 1
ATOM 2744 N N . PRO A 1 342 ? 9.679 45.249 -24.140 1.00 37.84 342 PRO A N 1
ATOM 2745 C CA . PRO A 1 342 ? 10.125 46.194 -23.109 1.00 37.84 342 PRO A CA 1
ATOM 2746 C C . PRO A 1 342 ? 8.995 47.046 -22.513 1.00 37.84 342 PRO A C 1
ATOM 2748 O O . PRO A 1 342 ? 9.058 47.412 -21.344 1.00 37.84 342 PRO A O 1
ATOM 2751 N N . ASP A 1 343 ? 7.947 47.293 -23.303 1.00 40.91 343 ASP A N 1
ATOM 2752 C CA . ASP A 1 343 ? 6.803 48.129 -22.931 1.00 40.91 343 ASP A CA 1
ATOM 2753 C C . ASP A 1 343 ? 5.587 47.311 -22.435 1.00 40.91 343 ASP A C 1
ATOM 2755 O O . ASP A 1 343 ? 4.578 47.884 -22.040 1.00 40.91 343 ASP A O 1
ATOM 2759 N N . GLY A 1 344 ? 5.662 45.970 -22.436 1.00 43.31 344 GLY A N 1
ATOM 2760 C CA . GLY A 1 344 ? 4.633 45.070 -21.887 1.00 43.31 344 GLY A CA 1
ATOM 2761 C C . GLY A 1 344 ? 3.439 44.748 -22.799 1.00 43.31 344 GLY A C 1
ATOM 2762 O O . GLY A 1 344 ? 2.588 43.943 -22.423 1.00 43.31 344 GLY A O 1
ATOM 2763 N N . ASP A 1 345 ? 3.381 45.321 -24.001 1.00 39.00 345 ASP A N 1
ATOM 2764 C CA . ASP A 1 345 ? 2.206 45.237 -24.885 1.00 39.00 345 ASP A CA 1
ATOM 2765 C C . ASP A 1 345 ? 2.081 43.925 -25.694 1.00 39.00 345 ASP A C 1
ATOM 2767 O O . ASP A 1 345 ? 0.996 43.592 -26.184 1.00 39.00 345 ASP A O 1
ATOM 2771 N N . PHE A 1 346 ? 3.172 43.167 -25.871 1.00 42.53 346 PHE A N 1
ATOM 2772 C CA . PHE A 1 346 ? 3.178 41.951 -26.698 1.00 42.53 346 PHE A CA 1
ATOM 2773 C C . PHE A 1 346 ? 4.060 40.847 -26.106 1.00 42.53 346 PHE A C 1
ATOM 2775 O O . PHE A 1 346 ? 5.085 41.117 -25.474 1.00 42.53 346 PHE A O 1
ATOM 2782 N N . LEU A 1 347 ? 3.672 39.593 -26.361 1.00 46.81 347 LEU A N 1
ATOM 2783 C CA . LEU A 1 347 ? 4.418 38.391 -25.993 1.00 46.81 347 LEU A CA 1
ATOM 2784 C C . LEU A 1 347 ? 4.826 37.629 -27.258 1.00 46.81 347 LEU A C 1
ATOM 2786 O O . LEU A 1 347 ? 4.005 37.396 -28.151 1.00 46.81 347 LEU A O 1
ATOM 2790 N N . VAL A 1 348 ? 6.093 37.225 -27.324 1.00 41.72 348 VAL A N 1
ATOM 2791 C CA . VAL A 1 348 ? 6.594 36.306 -28.353 1.00 41.72 348 VAL A CA 1
ATOM 2792 C C . VAL A 1 348 ? 6.690 34.921 -27.735 1.00 41.72 348 VAL A C 1
ATOM 2794 O O . VAL A 1 348 ? 7.381 34.746 -26.730 1.00 41.72 348 VAL A O 1
ATOM 2797 N N . TRP A 1 349 ? 5.987 33.954 -28.329 1.00 46.78 349 TRP A N 1
ATOM 2798 C CA . TRP A 1 349 ? 6.009 32.557 -27.898 1.00 46.78 349 TRP A CA 1
ATOM 2799 C C . TRP A 1 349 ? 6.703 31.689 -28.943 1.00 46.78 349 TRP A C 1
ATOM 2801 O O . TRP A 1 349 ? 6.370 31.740 -30.134 1.00 46.78 349 TRP A O 1
ATOM 2811 N N . ILE A 1 350 ? 7.671 30.905 -28.473 1.00 43.25 350 ILE A N 1
ATOM 2812 C CA . ILE A 1 350 ? 8.451 29.971 -29.281 1.00 43.25 350 ILE A CA 1
ATOM 2813 C C . ILE A 1 350 ? 8.060 28.556 -28.860 1.00 43.25 350 ILE A C 1
ATOM 2815 O O . ILE A 1 350 ? 8.213 28.187 -27.696 1.00 43.25 350 ILE A O 1
ATOM 2819 N N . SER A 1 351 ? 7.555 27.767 -29.808 1.00 41.59 351 SER A N 1
ATOM 2820 C CA . SER A 1 351 ? 7.185 26.368 -29.587 1.00 41.59 351 SER A CA 1
ATOM 2821 C C . SER A 1 351 ? 7.732 25.510 -30.721 1.00 41.59 351 SER A C 1
ATOM 2823 O O . SER A 1 351 ? 7.328 25.647 -31.880 1.00 41.59 351 SER A O 1
ATOM 2825 N N . GLY A 1 352 ? 8.703 24.653 -30.399 1.00 48.66 352 GLY A N 1
ATOM 2826 C CA . GLY A 1 352 ? 9.371 23.803 -31.382 1.00 48.66 352 GLY A CA 1
ATOM 2827 C C . GLY A 1 352 ? 10.034 24.612 -32.506 1.00 48.66 352 GLY A C 1
ATOM 2828 O O . GLY A 1 352 ? 11.003 25.329 -32.279 1.00 48.66 352 GLY A O 1
ATOM 2829 N N . SER A 1 353 ? 9.533 24.477 -33.739 1.00 43.22 353 SER A N 1
ATOM 2830 C CA . SER A 1 353 ? 10.102 25.083 -34.959 1.00 43.22 353 SER A CA 1
ATOM 2831 C C . SER A 1 353 ? 9.343 26.315 -35.480 1.00 43.22 353 SER A C 1
ATOM 2833 O O . SER A 1 353 ? 9.620 26.778 -36.593 1.00 43.22 353 SER A O 1
ATOM 2835 N N . SER A 1 354 ? 8.387 26.835 -34.702 1.00 41.72 354 SER A N 1
ATOM 2836 C CA . SER A 1 354 ? 7.523 27.959 -35.085 1.00 41.72 354 SER A CA 1
ATOM 2837 C C . SER A 1 354 ? 7.534 29.083 -34.047 1.00 41.72 354 SER A C 1
ATOM 2839 O O . SER A 1 354 ? 7.595 28.837 -32.840 1.00 41.72 354 SER A O 1
ATOM 2841 N N . SER A 1 355 ? 7.406 30.319 -34.536 1.00 44.12 355 SER A N 1
ATOM 2842 C CA . SER A 1 355 ? 7.338 31.534 -33.713 1.00 44.12 355 SER A CA 1
ATOM 2843 C C . SER A 1 355 ? 6.044 32.301 -33.990 1.00 44.12 355 SER A C 1
ATOM 2845 O O . SER A 1 355 ? 5.632 32.445 -35.149 1.00 44.12 355 SER A O 1
ATOM 2847 N N . PHE A 1 356 ? 5.414 32.816 -32.929 1.00 46.88 356 PHE A N 1
ATOM 2848 C CA . PHE A 1 356 ? 4.119 33.503 -32.996 1.00 46.88 356 PHE A CA 1
ATOM 2849 C C . PHE A 1 356 ? 4.128 34.831 -32.233 1.00 46.88 356 PHE A C 1
ATOM 2851 O O . PHE A 1 356 ? 4.715 34.935 -31.152 1.00 46.88 356 PHE A O 1
ATOM 2858 N N . LEU A 1 357 ? 3.431 35.830 -32.786 1.00 42.12 357 LEU A N 1
ATOM 2859 C CA . LEU A 1 357 ? 3.186 37.111 -32.126 1.00 42.12 357 LEU A CA 1
ATOM 2860 C C . LEU A 1 357 ? 1.817 37.088 -31.438 1.00 42.12 357 LEU A C 1
ATOM 2862 O O . LEU A 1 357 ? 0.785 36.888 -32.091 1.00 42.12 357 LEU A O 1
ATOM 2866 N N . VAL A 1 358 ? 1.804 37.337 -30.131 1.00 46.06 358 VAL A N 1
ATOM 2867 C CA . VAL A 1 358 ? 0.584 37.383 -29.323 1.00 46.06 358 VAL A CA 1
ATOM 2868 C C . VAL A 1 358 ? 0.395 38.799 -28.790 1.00 46.06 358 VAL A C 1
ATOM 2870 O O . VAL A 1 358 ? 1.280 39.348 -28.132 1.00 46.06 358 VAL A O 1
ATOM 2873 N N . SER A 1 359 ? -0.760 39.401 -29.083 1.00 41.47 359 SER A N 1
ATOM 2874 C CA . SER A 1 359 ? -1.142 40.699 -28.528 1.00 41.47 359 SER A CA 1
ATOM 2875 C C . SER A 1 359 ? -2.083 40.521 -27.347 1.00 41.47 359 SER A C 1
ATOM 2877 O O . SER A 1 359 ? -2.997 39.687 -27.367 1.00 41.47 359 SER A O 1
ATOM 2879 N N . VAL A 1 360 ? -1.859 41.328 -26.313 1.00 45.44 360 VAL A N 1
ATOM 2880 C CA . VAL A 1 360 ? -2.735 41.394 -25.146 1.00 45.44 360 VAL A CA 1
ATOM 2881 C C . VAL A 1 360 ? -3.337 42.788 -25.118 1.00 45.44 360 VAL A C 1
ATOM 2883 O O . VAL A 1 360 ? -2.676 43.761 -24.784 1.00 45.44 360 VAL A O 1
ATOM 2886 N N . THR A 1 361 ? -4.605 42.907 -25.508 1.00 39.91 361 THR A N 1
ATOM 2887 C CA . THR A 1 361 ? -5.319 44.194 -25.507 1.00 39.91 361 THR A CA 1
ATOM 2888 C C . THR A 1 361 ? -6.685 44.029 -24.860 1.00 39.91 361 THR A C 1
ATOM 2890 O O . THR A 1 361 ? -7.394 43.060 -25.121 1.00 39.91 361 THR A O 1
ATOM 2893 N N . ASN A 1 362 ? -7.061 44.960 -23.975 1.00 37.41 362 ASN A N 1
ATOM 2894 C CA . ASN A 1 362 ? -8.353 44.967 -23.272 1.00 37.41 362 ASN A CA 1
ATOM 2895 C C . ASN A 1 362 ? -8.739 43.613 -22.648 1.00 37.41 362 ASN A C 1
ATOM 2897 O O . ASN A 1 362 ? -9.865 43.146 -22.812 1.00 37.41 362 ASN A O 1
ATOM 2901 N N . ARG A 1 363 ? -7.798 42.975 -21.935 1.00 38.81 363 ARG A N 1
ATOM 2902 C CA . ARG A 1 363 ? -8.002 41.671 -21.267 1.00 38.81 363 ARG A CA 1
ATOM 2903 C C . ARG A 1 363 ? -8.368 40.520 -22.223 1.00 38.81 363 ARG A C 1
ATOM 2905 O O . ARG A 1 363 ? -8.883 39.498 -21.779 1.00 38.81 363 ARG A O 1
ATOM 2912 N N . LYS A 1 364 ? -8.100 40.668 -23.526 1.00 34.50 364 LYS A N 1
ATOM 2913 C CA . LYS A 1 364 ? -8.249 39.622 -24.545 1.00 34.50 364 LYS A CA 1
ATOM 2914 C C . LYS A 1 364 ? -6.872 39.278 -25.119 1.00 34.50 364 LYS A C 1
ATOM 2916 O O . LYS A 1 364 ? -6.104 40.170 -25.476 1.00 34.50 364 LYS A O 1
ATOM 2921 N N . ILE A 1 365 ? -6.576 37.983 -25.204 1.00 41.03 365 ILE A N 1
ATOM 2922 C CA . ILE A 1 365 ? -5.376 37.457 -25.864 1.00 41.03 365 ILE A CA 1
ATOM 2923 C C . ILE A 1 365 ? -5.752 37.146 -27.311 1.00 41.03 365 ILE A C 1
ATOM 2925 O O . ILE A 1 365 ? -6.705 36.404 -27.554 1.00 41.03 365 ILE A O 1
ATOM 2929 N N . LYS A 1 366 ? -5.025 37.716 -28.274 1.00 40.59 366 LYS A N 1
ATOM 2930 C CA . LYS A 1 366 ? -5.184 37.397 -29.697 1.00 40.59 366 LYS A CA 1
ATOM 2931 C C . LYS A 1 366 ? -3.845 36.993 -30.295 1.00 40.59 366 LYS A C 1
ATOM 2933 O O . LYS A 1 366 ? -2.850 37.699 -30.148 1.00 40.59 366 LYS A O 1
ATOM 2938 N N . ILE A 1 367 ? -3.836 35.875 -31.018 1.00 41.41 367 ILE A N 1
ATOM 2939 C CA . ILE A 1 367 ? -2.721 35.537 -31.903 1.00 41.41 367 ILE A CA 1
ATOM 2940 C C . ILE A 1 367 ? -2.821 36.493 -33.088 1.00 41.41 367 ILE A C 1
ATOM 2942 O O . ILE A 1 367 ? -3.776 36.433 -33.861 1.00 41.41 367 ILE A O 1
ATOM 2946 N N . ALA A 1 368 ? -1.875 37.423 -33.181 1.00 40.84 368 ALA A N 1
ATOM 2947 C CA . ALA A 1 368 ? -1.895 38.448 -34.212 1.00 40.84 368 ALA A CA 1
ATOM 2948 C C . ALA A 1 368 ? -1.408 37.879 -35.548 1.00 40.84 368 ALA A C 1
ATOM 2950 O O . ALA A 1 368 ? -2.003 38.166 -36.584 1.00 40.84 368 ALA A O 1
ATOM 2951 N N . GLN A 1 369 ? -0.343 37.064 -35.525 1.00 42.69 369 GLN A N 1
ATOM 2952 C CA . GLN A 1 369 ? 0.242 36.486 -36.734 1.00 42.69 369 GLN A CA 1
ATOM 2953 C C . GLN A 1 369 ? 1.231 35.347 -36.426 1.00 42.69 369 GLN A C 1
ATOM 2955 O O . GLN A 1 369 ? 1.972 35.396 -35.441 1.00 42.69 369 GLN A O 1
ATOM 2960 N N . LYS A 1 370 ? 1.287 34.347 -37.314 1.00 45.00 370 LYS A N 1
ATOM 2961 C CA . LYS A 1 370 ? 2.385 33.372 -37.395 1.00 45.00 370 LYS A CA 1
ATOM 2962 C C . LYS A 1 370 ? 3.529 33.981 -38.201 1.00 45.00 370 LYS A C 1
ATOM 2964 O O . LYS A 1 370 ? 3.309 34.388 -39.339 1.00 45.00 370 LYS A O 1
ATOM 2969 N N . ILE A 1 371 ? 4.719 34.073 -37.611 1.00 42.50 371 ILE A N 1
ATOM 2970 C CA . ILE A 1 371 ? 5.817 34.875 -38.177 1.00 42.50 371 ILE A CA 1
ATOM 2971 C C . ILE A 1 371 ? 6.944 34.042 -38.802 1.00 42.50 371 ILE A C 1
ATOM 2973 O O . ILE A 1 371 ? 7.685 34.584 -39.615 1.00 42.50 371 ILE A O 1
ATOM 2977 N N . ALA A 1 372 ? 7.063 32.743 -38.493 1.00 43.00 372 ALA A N 1
ATOM 2978 C CA . ALA A 1 372 ? 8.041 31.866 -39.147 1.00 43.00 372 ALA A CA 1
ATOM 2979 C C . ALA A 1 372 ? 7.708 30.367 -39.026 1.00 43.00 372 ALA A C 1
ATOM 2981 O O . ALA A 1 372 ? 7.133 29.930 -38.029 1.00 43.00 372 ALA A O 1
ATOM 2982 N N . GLU A 1 373 ? 8.146 29.593 -40.024 1.00 42.62 373 GLU A N 1
ATOM 2983 C CA . GLU A 1 373 ? 8.173 28.124 -40.050 1.00 42.62 373 GLU A CA 1
ATOM 2984 C C . GLU A 1 373 ? 9.493 27.673 -40.700 1.00 42.62 373 GLU A C 1
ATOM 2986 O O . GLU A 1 373 ? 9.614 27.825 -41.915 1.00 42.62 373 GLU A O 1
ATOM 2991 N N . LYS A 1 374 ? 10.460 27.164 -39.903 1.00 35.47 374 LYS A N 1
ATOM 2992 C CA . LYS A 1 374 ? 11.674 26.356 -40.251 1.00 35.47 374 LYS A CA 1
ATOM 2993 C C . LYS A 1 374 ? 12.928 26.695 -39.409 1.00 35.47 374 LYS A C 1
ATOM 2995 O O . LYS A 1 374 ? 12.986 27.751 -38.782 1.00 35.47 374 LYS A O 1
ATOM 3000 N N . PRO A 1 375 ? 13.893 25.751 -39.289 1.00 35.88 375 PRO A N 1
ATOM 3001 C CA . PRO A 1 375 ? 14.626 25.514 -38.055 1.00 35.88 375 PRO A CA 1
ATOM 3002 C C . PRO A 1 375 ? 15.777 26.509 -37.895 1.00 35.88 375 PRO A C 1
ATOM 3004 O O . PRO A 1 375 ? 16.594 26.661 -38.799 1.00 35.88 375 PRO A O 1
ATOM 3007 N N . ARG A 1 376 ? 15.878 27.106 -36.702 1.00 34.31 376 ARG A N 1
ATOM 3008 C CA . ARG A 1 376 ? 16.964 28.001 -36.249 1.00 34.31 376 ARG A CA 1
ATOM 3009 C C . ARG A 1 376 ? 16.904 29.474 -36.681 1.00 34.31 376 ARG A C 1
ATOM 3011 O O . ARG A 1 376 ? 17.949 30.111 -36.760 1.00 34.31 376 ARG A O 1
ATOM 3018 N N . ALA A 1 377 ? 15.724 30.057 -36.873 1.00 32.88 377 ALA A N 1
ATOM 3019 C CA . ALA A 1 377 ? 15.594 31.514 -36.781 1.00 32.88 377 ALA A CA 1
ATOM 3020 C C . ALA A 1 377 ? 15.196 31.896 -35.347 1.00 32.88 377 ALA A C 1
ATOM 3022 O O . ALA A 1 377 ? 14.015 31.937 -35.002 1.00 32.88 377 ALA A O 1
ATOM 3023 N N . THR A 1 378 ? 16.188 32.135 -34.491 1.00 35.78 378 THR A N 1
ATOM 3024 C CA . THR A 1 378 ? 15.949 32.753 -33.184 1.00 35.78 378 THR A CA 1
ATOM 3025 C C . THR A 1 378 ? 15.702 34.235 -33.428 1.00 35.78 378 THR A C 1
ATOM 3027 O O . THR A 1 378 ? 16.643 34.953 -33.745 1.00 35.78 378 THR A O 1
ATOM 3030 N N . VAL A 1 379 ? 14.456 34.698 -33.308 1.00 36.97 379 VAL A N 1
ATOM 3031 C CA . VAL A 1 379 ? 14.180 36.142 -33.253 1.00 36.97 379 VAL A CA 1
ATOM 3032 C C . VAL A 1 379 ? 14.729 36.630 -31.920 1.00 36.97 379 VAL A C 1
ATOM 3034 O O . VAL A 1 379 ? 14.225 36.249 -30.860 1.00 36.97 379 VAL A O 1
ATOM 3037 N N . ILE A 1 380 ? 15.816 37.398 -31.961 1.00 32.97 380 ILE A N 1
ATOM 3038 C CA . ILE A 1 380 ? 16.546 37.772 -30.745 1.00 32.97 380 ILE A CA 1
ATOM 3039 C C . ILE A 1 380 ? 15.853 38.970 -30.100 1.00 32.97 380 ILE A C 1
ATOM 3041 O O . ILE A 1 380 ? 15.739 39.027 -28.873 1.00 32.97 380 ILE A O 1
ATOM 3045 N N . THR A 1 381 ? 15.345 39.901 -30.917 1.00 34.81 381 THR A N 1
ATOM 3046 C CA . THR A 1 381 ? 14.642 41.097 -30.438 1.00 34.81 381 THR A CA 1
ATOM 3047 C C . THR A 1 381 ? 13.563 41.548 -31.428 1.00 34.81 381 THR A C 1
ATOM 3049 O O . THR A 1 381 ? 13.709 41.389 -32.640 1.00 34.81 381 THR A O 1
ATOM 3052 N N . ALA A 1 382 ? 12.495 42.158 -30.912 1.00 36.97 382 ALA A N 1
ATOM 3053 C CA . ALA A 1 382 ? 11.533 42.907 -31.713 1.00 36.97 382 ALA A CA 1
ATOM 3054 C C . ALA A 1 382 ? 11.404 44.324 -31.147 1.00 36.97 382 ALA A C 1
ATOM 3056 O O . ALA A 1 382 ? 11.310 44.503 -29.931 1.00 36.97 382 ALA A O 1
ATOM 3057 N N . THR A 1 383 ? 11.403 45.330 -32.019 1.00 37.31 383 THR A N 1
ATOM 3058 C CA . THR A 1 383 ? 11.317 46.745 -31.627 1.00 37.31 383 THR A CA 1
ATOM 3059 C C . THR A 1 383 ? 10.173 47.428 -32.368 1.00 37.31 383 THR A C 1
ATOM 3061 O O . THR A 1 383 ? 10.015 47.270 -33.582 1.00 37.31 383 THR A O 1
ATOM 3064 N N . LYS A 1 384 ? 9.355 48.195 -31.640 1.00 37.97 384 LYS A N 1
ATOM 3065 C CA . LYS A 1 384 ? 8.263 48.991 -32.210 1.00 37.97 384 LYS A CA 1
ATOM 3066 C C . LYS A 1 384 ? 8.768 50.403 -32.500 1.00 37.97 384 LYS A C 1
ATOM 3068 O O . LYS A 1 384 ? 9.329 51.052 -31.622 1.00 37.97 384 LYS A O 1
ATOM 3073 N N . SER A 1 385 ? 8.561 50.887 -33.721 1.00 39.53 385 SER A N 1
ATOM 3074 C CA . SER A 1 385 ? 8.822 52.283 -34.087 1.00 39.53 385 SER A CA 1
ATOM 3075 C C . SER A 1 385 ? 7.631 52.814 -34.881 1.00 39.53 385 SER A C 1
ATOM 3077 O O . SER A 1 385 ? 7.376 52.392 -36.013 1.00 39.53 385 SER A O 1
ATOM 3079 N N . GLY A 1 386 ? 6.850 53.693 -34.245 1.00 46.66 386 GLY A N 1
ATOM 3080 C CA . GLY A 1 386 ? 5.528 54.099 -34.731 1.00 46.66 386 GLY A CA 1
ATOM 3081 C C . GLY A 1 386 ? 4.532 52.931 -34.739 1.00 46.66 386 GLY A C 1
ATOM 3082 O O . GLY A 1 386 ? 4.506 52.126 -33.808 1.00 46.66 386 GLY A O 1
ATOM 3083 N N . ASP A 1 387 ? 3.745 52.809 -35.812 1.00 40.25 387 ASP A N 1
ATOM 3084 C CA . ASP A 1 387 ? 2.773 51.715 -36.005 1.00 40.25 387 ASP A CA 1
ATOM 3085 C C . ASP A 1 387 ? 3.389 50.444 -36.618 1.00 40.25 387 ASP A C 1
ATOM 3087 O O . ASP A 1 387 ? 2.681 49.492 -36.946 1.00 40.25 387 ASP A O 1
ATOM 3091 N N . LYS A 1 388 ? 4.715 50.417 -36.803 1.00 35.06 388 LYS A N 1
ATOM 3092 C CA . LYS A 1 388 ? 5.432 49.296 -37.421 1.00 35.06 388 LYS A CA 1
ATOM 3093 C C . LYS A 1 388 ? 6.292 48.559 -36.396 1.00 35.06 388 LYS A C 1
ATOM 3095 O O . LYS A 1 388 ? 6.907 49.171 -35.522 1.00 35.06 388 LYS A O 1
ATOM 3100 N N . ILE A 1 389 ? 6.341 47.236 -36.537 1.00 41.06 389 ILE A N 1
ATOM 3101 C CA . ILE A 1 389 ? 7.152 46.335 -35.712 1.00 41.06 389 ILE A CA 1
ATOM 3102 C C . ILE A 1 389 ? 8.265 45.758 -36.586 1.00 41.06 389 ILE A C 1
ATOM 3104 O O . ILE A 1 389 ? 7.997 45.251 -37.676 1.00 41.06 389 ILE A O 1
ATOM 3108 N N . TYR A 1 390 ? 9.499 45.850 -36.097 1.00 39.31 390 TYR A N 1
ATOM 3109 C CA . TYR A 1 390 ? 10.706 45.366 -36.763 1.00 39.31 390 TYR A CA 1
ATOM 3110 C C . TYR A 1 390 ? 11.274 44.162 -36.002 1.00 39.31 390 TYR A C 1
ATOM 3112 O O . TYR A 1 390 ? 11.256 44.147 -34.769 1.00 39.31 390 TYR A O 1
ATOM 3120 N N . TYR A 1 391 ? 11.766 43.164 -36.741 1.00 43.81 391 TYR A N 1
ATOM 3121 C CA . TYR A 1 391 ? 12.282 41.894 -36.217 1.00 43.81 391 TYR A CA 1
ATOM 3122 C C . TYR A 1 391 ? 13.759 41.747 -36.603 1.00 43.81 391 TYR A C 1
ATOM 3124 O O . TYR A 1 391 ? 14.090 41.991 -37.767 1.00 43.81 391 TYR A O 1
ATOM 3132 N N . TYR A 1 392 ? 14.614 41.356 -35.652 1.00 39.53 392 TYR A N 1
ATOM 3133 C CA . TYR A 1 392 ? 16.061 41.186 -35.850 1.00 39.53 392 TYR A CA 1
ATOM 3134 C C . TYR A 1 392 ? 16.557 39.812 -35.403 1.00 39.53 392 TYR A C 1
ATOM 3136 O O . TYR A 1 392 ? 16.129 39.336 -34.317 1.00 39.53 392 TYR A O 1
#